Protein AF-A0A1K1R5U7-F1 (afdb_monomer_lite)

Structure (mmCIF, N/CA/C/O backbone):
data_AF-A0A1K1R5U7-F1
#
_entry.id   AF-A0A1K1R5U7-F1
#
loop_
_atom_site.group_PDB
_atom_site.id
_atom_site.type_symbol
_atom_site.label_atom_id
_atom_site.label_alt_id
_atom_site.label_comp_id
_atom_site.label_asym_id
_atom_site.label_entity_id
_atom_site.label_seq_id
_atom_site.pdbx_PDB_ins_code
_atom_site.Cartn_x
_atom_site.Cartn_y
_atom_site.Cartn_z
_atom_site.occupancy
_atom_site.B_iso_or_equiv
_atom_site.auth_seq_id
_atom_site.auth_comp_id
_atom_site.auth_asym_id
_atom_site.auth_atom_id
_atom_site.pdbx_PDB_model_num
ATOM 1 N N . ARG A 1 1 ? -104.901 85.227 104.326 1.00 60.44 1 ARG A N 1
ATOM 2 C CA . ARG A 1 1 ? -103.883 84.326 104.912 1.00 60.44 1 ARG A CA 1
ATOM 3 C C . ARG A 1 1 ? -104.300 82.917 104.546 1.00 60.44 1 ARG A C 1
ATOM 5 O O . ARG A 1 1 ? -105.363 82.516 105.002 1.00 60.44 1 ARG A O 1
ATOM 12 N N . SER A 1 2 ? -103.525 82.220 103.729 1.00 73.19 2 SER A N 1
ATOM 13 C CA . SER A 1 2 ? -103.784 80.838 103.314 1.00 73.19 2 SER A CA 1
ATOM 14 C C . SER A 1 2 ? -103.794 79.878 104.507 1.00 73.19 2 SER A C 1
ATOM 16 O O . SER A 1 2 ? -103.152 80.125 105.537 1.00 73.19 2 SER A O 1
ATOM 18 N N . THR A 1 3 ? -104.541 78.786 104.370 1.00 80.31 3 THR A N 1
ATOM 19 C CA . THR A 1 3 ? -104.657 77.721 105.369 1.00 80.31 3 THR A CA 1
ATOM 20 C C . THR A 1 3 ? -104.507 76.356 104.713 1.00 80.31 3 THR A C 1
ATOM 22 O O . THR A 1 3 ? -104.931 76.136 103.581 1.00 80.31 3 THR A O 1
ATOM 25 N N . VAL A 1 4 ? -103.912 75.419 105.446 1.00 81.88 4 VAL A N 1
ATOM 26 C CA . VAL A 1 4 ? -103.924 73.996 105.103 1.00 81.88 4 VAL A CA 1
ATOM 27 C C . VAL A 1 4 ? -104.766 73.303 106.161 1.00 81.88 4 VAL A C 1
ATOM 29 O O . VAL A 1 4 ? -104.523 73.492 107.355 1.00 81.88 4 VAL A O 1
ATOM 32 N N . LEU A 1 5 ? -105.764 72.547 105.720 1.00 84.88 5 LEU A N 1
ATOM 33 C CA . LEU A 1 5 ? -106.558 71.665 106.560 1.00 84.88 5 LEU A CA 1
ATOM 34 C C . LEU A 1 5 ? -106.157 70.222 106.254 1.00 84.88 5 LEU A C 1
ATOM 36 O O . LEU A 1 5 ? -106.208 69.790 105.103 1.00 84.88 5 LEU A O 1
ATOM 40 N N . ASP A 1 6 ? -105.756 69.497 107.291 1.00 82.62 6 ASP A N 1
ATOM 41 C CA . ASP A 1 6 ? -105.717 68.038 107.269 1.00 82.62 6 ASP A CA 1
ATOM 42 C C . ASP A 1 6 ? -107.161 67.531 107.377 1.00 82.62 6 ASP A C 1
ATOM 44 O O . ASP A 1 6 ? -107.875 67.910 108.312 1.00 82.62 6 ASP A O 1
ATOM 48 N N . ASN A 1 7 ? -107.609 66.731 106.408 1.00 81.75 7 ASN A N 1
ATOM 49 C CA . ASN A 1 7 ? -108.966 66.186 106.404 1.00 81.75 7 ASN A CA 1
ATOM 50 C C . ASN A 1 7 ? -109.095 64.944 107.316 1.00 81.75 7 ASN A C 1
ATOM 52 O O . ASN A 1 7 ? -110.211 64.523 107.617 1.00 81.75 7 ASN A O 1
ATOM 56 N N . GLY A 1 8 ? -107.977 64.369 107.779 1.00 67.88 8 GLY A N 1
ATOM 57 C CA . GLY A 1 8 ? -107.937 63.190 108.650 1.00 67.88 8 GLY A CA 1
ATOM 58 C C . GLY A 1 8 ? -108.050 61.838 107.931 1.00 67.88 8 GLY A C 1
ATOM 59 O O . GLY A 1 8 ? -108.123 60.810 108.601 1.00 67.88 8 GLY A O 1
ATOM 60 N N . ASP A 1 9 ? -108.050 61.822 106.595 1.00 74.62 9 ASP A N 1
ATOM 61 C CA . ASP A 1 9 ? -108.154 60.625 105.742 1.00 74.62 9 ASP A CA 1
ATOM 62 C C . ASP A 1 9 ? -106.905 60.374 104.864 1.00 74.62 9 ASP A C 1
ATOM 64 O O . ASP A 1 9 ? -106.901 59.495 104.003 1.00 74.62 9 ASP A O 1
ATOM 68 N N . GLY A 1 10 ? -105.821 61.123 105.093 1.00 72.06 10 GLY A N 1
ATOM 69 C CA . GLY A 1 10 ? -104.607 61.107 104.263 1.00 72.06 10 GLY A CA 1
ATOM 70 C C . GLY A 1 10 ? -104.668 62.045 103.051 1.00 72.06 10 GLY A C 1
ATOM 71 O O . GLY A 1 10 ? -103.714 62.104 102.267 1.00 72.06 10 GLY A O 1
ATOM 72 N N . THR A 1 11 ? -105.747 62.827 102.929 1.00 80.12 11 THR A N 1
ATOM 73 C CA . THR A 1 11 ? -105.839 63.960 102.009 1.00 80.12 11 THR A CA 1
ATOM 74 C C . THR A 1 11 ? -105.721 65.303 102.741 1.00 80.12 11 THR A C 1
ATOM 76 O O . THR A 1 11 ? -106.178 65.474 103.874 1.00 80.12 11 THR A O 1
ATOM 79 N N . PHE A 1 12 ? -105.114 66.291 102.080 1.00 83.19 12 PHE A N 1
ATOM 80 C CA . PHE A 1 12 ? -104.965 67.655 102.596 1.00 83.19 12 PHE A CA 1
ATOM 81 C C . PHE A 1 12 ? -105.675 68.651 101.686 1.00 83.19 12 PHE A C 1
ATOM 83 O O . PHE A 1 12 ? -105.449 68.658 100.476 1.00 83.19 12 PHE A O 1
ATOM 90 N N . THR A 1 13 ? -106.483 69.537 102.268 1.00 84.94 13 THR A N 1
ATOM 91 C CA . THR A 1 13 ? -107.130 70.638 101.546 1.00 84.94 13 THR A CA 1
ATOM 92 C C . THR A 1 13 ? -106.371 71.940 101.790 1.00 84.94 13 THR A C 1
ATOM 94 O O . THR A 1 13 ? -106.380 72.488 102.895 1.00 84.94 13 THR A O 1
ATOM 97 N N . LEU A 1 14 ? -105.725 72.467 100.751 1.00 85.69 14 LEU A N 1
ATOM 98 C CA . LEU A 1 14 ? -105.075 73.775 100.775 1.00 85.69 14 LEU A CA 1
ATOM 99 C C . LEU A 1 14 ? -106.072 74.833 100.304 1.00 85.69 14 LEU A C 1
ATOM 101 O O . LEU A 1 14 ? -106.666 74.678 99.242 1.00 85.69 14 LEU A O 1
ATOM 105 N N . THR A 1 15 ? -106.251 75.902 101.079 1.00 87.00 15 THR A N 1
ATOM 106 C CA . THR A 1 15 ? -107.089 77.056 100.718 1.00 87.00 15 THR A CA 1
ATOM 107 C C . THR A 1 15 ? -106.240 78.317 100.659 1.00 87.00 15 THR A C 1
ATOM 109 O O . THR A 1 15 ? -105.533 78.647 101.616 1.00 87.00 15 THR A O 1
ATOM 112 N N . ASP A 1 16 ? -106.283 79.009 99.524 1.00 83.44 16 ASP A N 1
ATOM 113 C CA . ASP A 1 16 ? -105.460 80.187 99.273 1.00 83.44 16 ASP A CA 1
ATOM 114 C C . ASP A 1 16 ? -105.974 81.456 99.985 1.00 83.44 16 ASP A C 1
ATOM 116 O O . ASP A 1 16 ? -107.018 81.478 100.641 1.00 83.44 16 ASP A O 1
ATOM 120 N N . ASP A 1 17 ? -105.212 82.545 99.872 1.00 84.06 17 ASP A N 1
ATOM 121 C CA . ASP A 1 17 ? -105.558 83.847 100.449 1.00 84.06 17 ASP A CA 1
ATOM 122 C C . ASP A 1 17 ? -106.835 84.482 99.858 1.00 84.06 17 ASP A C 1
ATOM 124 O O . ASP A 1 17 ? -107.375 85.404 100.475 1.00 84.06 17 ASP A O 1
ATOM 128 N N . SER A 1 18 ? -107.321 83.988 98.714 1.00 86.44 18 SER A N 1
ATOM 129 C CA . SER A 1 18 ? -108.550 84.427 98.036 1.00 86.44 18 SER A CA 1
ATOM 130 C C . SER A 1 18 ? -109.770 83.564 98.394 1.00 86.44 18 SER A C 1
ATOM 132 O O . SER A 1 18 ? -110.897 83.927 98.056 1.00 86.44 18 SER A O 1
ATOM 134 N N . GLY A 1 19 ? -109.562 82.446 99.099 1.00 75.12 19 GLY A N 1
ATOM 135 C CA . GLY A 1 19 ? -110.600 81.485 99.471 1.00 75.12 19 GLY A CA 1
ATOM 136 C C . GLY A 1 19 ? -110.803 80.337 98.475 1.00 75.12 19 GLY A C 1
ATOM 137 O O . GLY A 1 19 ? -111.782 79.605 98.606 1.00 75.12 19 GLY A O 1
ATOM 138 N N . ASN A 1 20 ? -109.916 80.153 97.493 1.00 83.44 20 ASN A N 1
ATOM 139 C CA . ASN A 1 20 ? -109.958 79.011 96.581 1.00 83.44 20 ASN A CA 1
ATOM 140 C C . ASN A 1 20 ? -109.284 77.782 97.211 1.00 83.44 20 ASN A C 1
ATOM 142 O O . ASN A 1 20 ? -108.131 77.852 97.632 1.00 83.44 20 ASN A O 1
ATOM 146 N N . SER A 1 21 ? -109.994 76.649 97.242 1.00 82.12 21 SER A N 1
ATOM 147 C CA . SER A 1 21 ? -109.528 75.392 97.845 1.00 82.12 21 SER A CA 1
ATOM 148 C C . SER A 1 21 ? -109.198 74.315 96.805 1.00 82.12 21 SER A C 1
ATOM 150 O O . SER A 1 21 ? -109.914 74.174 95.813 1.00 82.12 21 SER A O 1
ATOM 152 N N . ALA A 1 22 ? -108.166 73.511 97.067 1.00 81.88 22 ALA A N 1
ATOM 153 C CA . ALA A 1 22 ? -107.828 72.298 96.320 1.00 81.88 22 ALA A CA 1
ATOM 154 C C . ALA A 1 22 ? -107.375 71.178 97.274 1.00 81.88 22 ALA A C 1
ATOM 156 O O . ALA A 1 22 ? -106.693 71.447 98.264 1.00 81.88 22 ALA A O 1
ATOM 157 N N . THR A 1 23 ? -107.737 69.930 96.969 1.00 80.31 23 THR A N 1
ATOM 158 C CA . THR A 1 23 ? -107.433 68.751 97.799 1.00 80.31 23 THR A CA 1
ATOM 159 C C . THR A 1 23 ? -106.390 67.862 97.121 1.00 80.31 23 THR A C 1
ATOM 161 O O . THR A 1 23 ? -106.459 67.638 95.914 1.00 80.31 23 THR A O 1
ATOM 164 N N . VAL A 1 24 ? -105.426 67.361 97.897 1.00 78.06 24 VAL A N 1
ATOM 165 C CA . VAL A 1 24 ? -104.331 66.483 97.453 1.00 78.06 24 VAL A CA 1
ATOM 166 C C . VAL A 1 24 ? -104.375 65.181 98.253 1.00 78.06 24 VAL A C 1
ATOM 168 O O . VAL A 1 24 ? -104.381 65.234 99.480 1.00 78.06 24 VAL A O 1
ATOM 171 N N . ASP A 1 25 ? -104.384 64.037 97.568 1.00 78.56 25 ASP A N 1
ATOM 172 C CA . ASP A 1 25 ? -104.283 62.690 98.156 1.00 78.56 25 ASP A CA 1
ATOM 173 C C . ASP A 1 25 ? -102.832 62.184 98.092 1.00 78.56 25 ASP A C 1
ATOM 175 O O . ASP A 1 25 ? -102.107 62.469 97.135 1.00 78.56 25 ASP A O 1
ATOM 179 N N . THR A 1 26 ? -102.400 61.460 99.125 1.00 70.81 26 THR A N 1
ATOM 180 C CA . THR A 1 26 ? -101.025 60.965 99.295 1.00 70.81 26 THR A CA 1
ATOM 181 C C . THR A 1 26 ? -100.918 59.442 99.496 1.00 70.81 26 THR A C 1
ATOM 183 O O . THR A 1 26 ? -99.813 58.927 99.661 1.00 70.81 26 THR A O 1
ATOM 186 N N . ASN A 1 27 ? -102.026 58.694 99.422 1.00 65.62 27 ASN A N 1
ATOM 187 C CA . ASN A 1 27 ? -102.121 57.294 99.873 1.00 65.62 27 ASN A CA 1
ATOM 188 C C . ASN A 1 27 ? -101.797 56.188 98.824 1.00 65.62 27 ASN A C 1
ATOM 190 O O . ASN A 1 27 ? -102.324 55.082 98.937 1.00 65.62 27 ASN A O 1
ATOM 194 N N . ASN A 1 28 ? -100.958 56.420 97.803 1.00 60.53 28 ASN A N 1
ATOM 195 C CA . ASN A 1 28 ? -100.767 55.452 96.696 1.00 60.53 28 ASN A CA 1
ATOM 196 C C . ASN A 1 28 ? -99.317 54.927 96.535 1.00 60.53 28 ASN A C 1
ATOM 198 O O . ASN A 1 28 ? -98.509 55.584 95.878 1.00 60.53 28 ASN A O 1
ATOM 202 N N . THR A 1 29 ? -98.972 53.764 97.122 1.00 62.25 29 THR A N 1
ATOM 203 C CA . THR A 1 29 ? -97.568 53.265 97.188 1.00 62.25 29 THR A CA 1
ATOM 204 C C . THR A 1 29 ? -97.335 51.729 97.258 1.00 62.25 29 THR A C 1
ATOM 206 O O . THR A 1 29 ? -96.299 51.317 97.782 1.00 62.25 29 THR A O 1
ATOM 209 N N . VAL A 1 30 ? -98.202 50.840 96.737 1.00 70.69 30 VAL A N 1
ATOM 210 C CA . VAL A 1 30 ? -97.933 49.371 96.776 1.00 70.69 30 VAL A CA 1
ATOM 211 C C . VAL A 1 30 ? -98.090 48.664 95.421 1.00 70.69 30 VAL A C 1
ATOM 213 O O . VAL A 1 30 ? -99.170 48.647 94.840 1.00 70.69 30 VAL A O 1
ATOM 216 N N . THR A 1 31 ? -97.016 47.999 94.982 1.00 79.19 31 THR A N 1
ATOM 217 C CA . THR A 1 31 ? -96.995 46.937 93.956 1.00 79.19 31 THR A CA 1
ATOM 218 C C . THR A 1 31 ? -96.561 45.615 94.602 1.00 79.19 31 THR A C 1
ATOM 220 O O . THR A 1 31 ? -95.991 45.620 95.697 1.00 79.19 31 THR A O 1
ATOM 223 N N . THR A 1 32 ? -96.816 44.470 93.962 1.00 82.56 32 THR A N 1
ATOM 224 C CA . THR A 1 32 ? -96.370 43.155 94.465 1.00 82.56 32 THR A CA 1
ATOM 225 C C . THR A 1 32 ? -95.811 42.263 93.358 1.00 82.56 32 THR A C 1
ATOM 227 O O . THR A 1 32 ? -96.175 42.378 92.191 1.00 82.56 32 THR A O 1
ATOM 230 N N . LEU A 1 33 ? -94.923 41.344 93.736 1.00 84.69 33 LEU A N 1
ATOM 231 C CA . LEU A 1 33 ? -94.468 40.231 92.906 1.00 84.69 33 LEU A CA 1
ATOM 232 C C . LEU A 1 33 ? -94.573 38.960 93.753 1.00 84.69 33 LEU A C 1
ATOM 234 O O . LEU A 1 33 ? -94.084 38.933 94.882 1.00 84.69 33 LEU A O 1
ATOM 238 N N . VAL A 1 34 ? -95.247 37.943 93.226 1.00 87.88 34 VAL A N 1
ATOM 239 C CA . VAL A 1 34 ? -95.527 36.674 93.904 1.00 87.88 34 VAL A CA 1
ATOM 240 C C . VAL A 1 34 ? -94.916 35.540 93.091 1.00 87.88 34 VAL A C 1
ATOM 242 O O . VAL A 1 34 ? -95.156 35.444 91.893 1.00 87.88 34 VAL A O 1
ATOM 245 N N . ASP A 1 35 ? -94.137 34.686 93.744 1.00 84.62 35 ASP A N 1
ATOM 246 C CA . ASP A 1 35 ? -93.761 33.371 93.220 1.00 84.62 35 ASP A CA 1
ATOM 247 C C . ASP A 1 35 ? -94.958 32.423 93.397 1.00 84.62 35 ASP A C 1
ATOM 249 O O . ASP A 1 35 ? -95.473 32.279 94.510 1.00 84.62 35 ASP A O 1
ATOM 253 N N . ASN A 1 36 ? -95.434 31.817 92.308 1.00 83.62 36 ASN A N 1
ATOM 254 C CA . ASN A 1 36 ? -96.573 3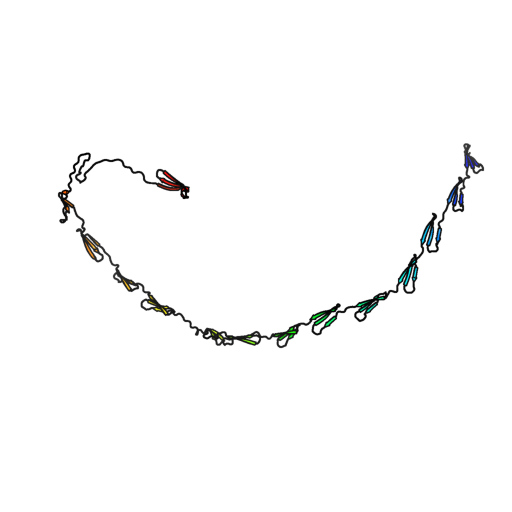0.898 92.334 1.00 83.62 36 ASN A CA 1
ATOM 255 C C . ASN A 1 36 ? -96.164 29.471 92.770 1.00 83.62 36 ASN A C 1
ATOM 257 O O . ASN A 1 36 ? -97.034 28.617 92.942 1.00 83.62 36 ASN A O 1
ATOM 261 N N . ALA A 1 37 ? -94.863 29.208 92.957 1.00 81.69 37 ALA A N 1
ATOM 262 C CA . ALA A 1 37 ? -94.259 27.918 93.305 1.00 81.69 37 ALA A CA 1
ATOM 263 C C . ALA A 1 37 ? -94.505 26.774 92.293 1.00 81.69 37 ALA A C 1
ATOM 265 O O . ALA A 1 37 ? -94.271 25.604 92.604 1.00 81.69 37 ALA A O 1
ATOM 266 N N . ASP A 1 38 ? -94.932 27.107 91.072 1.00 79.62 38 ASP A N 1
ATOM 267 C CA . ASP A 1 38 ? -95.129 26.193 89.935 1.00 79.62 38 ASP A CA 1
ATOM 268 C C . ASP A 1 38 ? -94.143 26.446 88.774 1.00 79.62 38 ASP A C 1
ATOM 270 O O . ASP A 1 38 ? -94.307 25.903 87.681 1.00 79.62 38 ASP A O 1
ATOM 274 N N . GLY A 1 39 ? -93.114 27.268 89.011 1.00 75.56 39 GLY A N 1
ATOM 275 C CA . GLY A 1 39 ? -92.180 27.756 87.991 1.00 75.56 39 GLY A CA 1
ATOM 276 C C . GLY A 1 39 ? -92.608 29.073 87.334 1.00 75.56 39 GLY A C 1
ATOM 277 O O . GLY A 1 39 ? -91.933 29.53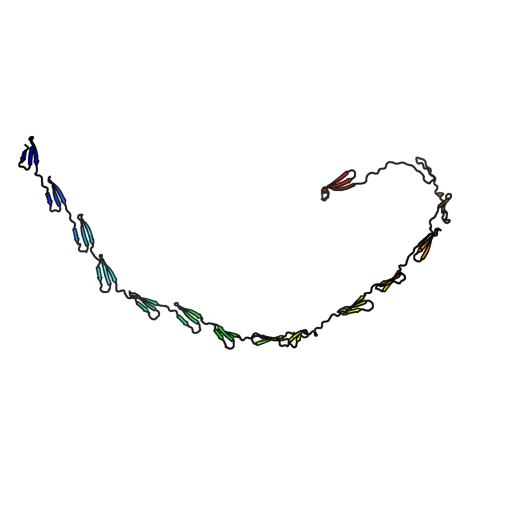8 86.417 1.00 75.56 39 GLY A O 1
ATOM 278 N N . SER A 1 40 ? -93.708 29.693 87.776 1.00 85.19 40 SER A N 1
ATOM 279 C CA . SER A 1 40 ? -94.146 31.008 87.302 1.00 85.19 40 SER A CA 1
ATOM 280 C C . SER A 1 40 ? -94.231 32.074 88.399 1.00 85.19 40 SER A C 1
ATOM 282 O O . SER A 1 40 ? -94.456 31.786 89.573 1.00 85.19 40 SER A O 1
ATOM 284 N N . PHE A 1 41 ? -94.075 33.334 87.996 1.00 87.88 41 PHE A N 1
ATOM 285 C CA . PHE A 1 41 ? -94.161 34.513 88.855 1.00 87.88 41 PHE A CA 1
ATOM 286 C C . PHE A 1 41 ? -95.285 35.434 88.379 1.00 87.88 41 PHE A C 1
ATOM 288 O O . PHE A 1 41 ? -95.427 35.677 87.180 1.00 87.88 41 PHE A O 1
ATOM 295 N N . THR A 1 42 ? -96.057 35.987 89.315 1.00 88.94 42 THR A N 1
ATOM 296 C CA . THR A 1 42 ? -97.152 36.934 89.062 1.00 88.94 42 THR A CA 1
ATOM 297 C C . THR A 1 42 ? -96.817 38.314 89.624 1.00 88.94 42 THR A C 1
ATOM 299 O O . THR A 1 42 ? -96.716 38.501 90.836 1.00 88.94 42 THR A O 1
ATOM 302 N N . TYR A 1 43 ? -96.680 39.306 88.747 1.00 87.44 43 TYR A N 1
ATOM 303 C CA . TYR A 1 43 ? -96.544 40.721 89.096 1.00 87.44 43 TYR A CA 1
ATOM 304 C C . TYR A 1 43 ? -97.920 41.396 89.191 1.00 87.44 43 TYR A C 1
ATOM 306 O O . TYR A 1 43 ? -98.771 41.139 88.343 1.00 87.44 43 TYR A O 1
ATOM 314 N N . THR A 1 44 ? -98.121 42.285 90.170 1.00 87.62 44 THR A N 1
ATOM 315 C CA . THR A 1 44 ? -99.305 43.156 90.302 1.00 87.62 44 THR A CA 1
ATOM 316 C C . THR A 1 44 ? -98.872 44.619 90.433 1.00 87.62 44 THR A C 1
ATOM 318 O O . THR A 1 44 ? -98.161 44.974 91.377 1.00 87.62 44 THR A O 1
ATOM 321 N N . SER A 1 45 ? -99.314 45.478 89.513 1.00 83.44 45 SER A N 1
ATOM 322 C CA . SER A 1 45 ? -99.055 46.927 89.549 1.00 83.44 45 SER A CA 1
ATOM 323 C C . SER A 1 45 ? -99.985 47.685 90.504 1.00 83.44 45 SER A C 1
ATOM 325 O O . SER A 1 45 ? -100.994 47.167 90.976 1.00 83.44 45 SER A O 1
ATOM 327 N N . GLU A 1 46 ? -99.674 48.958 90.746 1.00 77.88 46 GLU A N 1
ATOM 328 C CA . GLU A 1 46 ? -100.338 49.855 91.700 1.00 77.88 46 GLU A CA 1
ATOM 329 C C . GLU A 1 46 ? -101.799 50.177 91.343 1.00 77.88 46 GLU A C 1
ATOM 331 O O . GLU A 1 46 ? -102.588 50.570 92.196 1.00 77.88 46 GLU A O 1
ATOM 336 N N . ASN A 1 47 ? -102.185 49.961 90.083 1.00 76.94 47 ASN A N 1
ATOM 337 C CA . ASN A 1 47 ? -103.569 50.039 89.609 1.00 76.94 47 ASN A CA 1
ATOM 338 C C . ASN A 1 47 ? -104.311 48.681 89.628 1.00 76.94 47 ASN A C 1
ATOM 340 O O . ASN A 1 47 ? -105.436 48.599 89.137 1.00 76.94 47 ASN A O 1
ATOM 344 N N . GLY A 1 48 ? -103.686 47.622 90.154 1.00 78.94 48 GLY A N 1
ATOM 345 C CA . GLY A 1 48 ? -104.253 46.276 90.272 1.00 78.94 48 GLY A CA 1
ATOM 346 C C . GLY A 1 48 ? -104.112 45.374 89.038 1.00 78.94 48 GLY A C 1
ATOM 347 O O . GLY A 1 48 ? -104.713 44.302 89.015 1.00 78.94 48 GLY A O 1
ATOM 348 N N . THR A 1 49 ? -103.349 45.765 88.010 1.00 84.44 49 THR A N 1
ATOM 349 C CA . THR A 1 49 ? -103.143 44.916 86.818 1.00 84.44 49 THR A CA 1
ATOM 350 C C . THR A 1 49 ? -102.168 43.780 87.126 1.00 84.44 49 THR A C 1
ATOM 352 O O . THR A 1 49 ? -101.055 44.034 87.582 1.00 84.44 49 THR A O 1
ATOM 355 N N . THR A 1 50 ? -102.559 42.535 86.842 1.00 88.69 50 THR A N 1
ATOM 356 C CA . THR A 1 50 ? -101.727 41.337 87.049 1.00 88.69 50 THR A CA 1
ATOM 357 C C . THR A 1 50 ? -101.111 40.813 85.749 1.00 88.69 50 THR A C 1
ATOM 359 O O . THR A 1 50 ? -101.812 40.729 84.740 1.00 88.69 50 THR A O 1
ATOM 362 N N . THR A 1 51 ? -99.857 40.357 85.797 1.00 87.25 51 THR A N 1
ATOM 363 C CA . THR A 1 51 ? -99.148 39.709 84.677 1.00 87.25 51 THR A CA 1
ATOM 364 C C . THR A 1 51 ? -98.331 38.520 85.184 1.00 87.25 51 THR A C 1
ATOM 366 O O . THR A 1 51 ? -97.565 38.680 86.132 1.00 87.25 51 THR A O 1
ATOM 369 N N . THR A 1 52 ? -98.441 37.357 84.536 1.00 87.12 52 THR A N 1
ATOM 370 C CA . THR A 1 52 ? -97.722 36.123 84.915 1.00 87.12 52 THR A CA 1
ATOM 371 C C . THR A 1 52 ? -96.735 35.691 83.825 1.00 87.12 52 THR A C 1
ATOM 373 O O . THR A 1 52 ? -97.049 35.794 82.639 1.00 87.12 52 THR A O 1
ATOM 376 N N . PHE A 1 53 ? -95.555 35.204 84.217 1.00 84.88 53 PHE A N 1
ATOM 377 C CA . PHE A 1 53 ? -94.513 34.673 83.326 1.00 84.88 53 PHE A CA 1
ATOM 378 C C . PHE A 1 53 ? -93.814 33.453 83.950 1.00 84.88 53 PHE A C 1
ATOM 380 O O . PHE A 1 53 ? -93.794 33.324 85.171 1.00 84.88 53 PHE A O 1
ATOM 387 N N . THR A 1 54 ? -93.248 32.566 83.127 1.00 81.38 54 THR A N 1
ATOM 388 C CA . THR A 1 54 ? -92.720 31.247 83.540 1.00 81.38 54 THR A CA 1
ATOM 389 C C . THR A 1 54 ? -91.223 31.123 83.245 1.00 81.38 54 THR A C 1
ATOM 391 O O . THR A 1 54 ? -90.764 31.585 82.201 1.00 81.38 54 THR A O 1
ATOM 394 N N . GLU A 1 55 ? -90.475 30.482 84.142 1.00 73.94 55 GLU A N 1
ATOM 395 C CA . GLU A 1 55 ? -89.062 30.117 83.984 1.00 73.94 55 GLU A CA 1
ATOM 396 C C . GLU A 1 55 ? -88.930 28.644 83.541 1.00 73.94 55 GLU A C 1
ATOM 398 O O . GLU A 1 55 ? -89.752 27.800 83.896 1.00 73.94 55 GLU A O 1
ATOM 403 N N . THR A 1 56 ? -87.912 28.320 82.737 1.00 72.50 56 THR A N 1
ATOM 404 C CA . THR A 1 56 ? -87.657 26.959 82.219 1.00 72.50 56 THR A CA 1
ATOM 405 C C . THR A 1 56 ? -86.202 26.559 82.458 1.00 72.50 56 THR A C 1
ATOM 407 O O . THR A 1 56 ? -85.326 27.418 82.509 1.00 72.50 56 THR A O 1
ATOM 410 N N . LEU A 1 57 ? -85.949 25.260 82.651 1.00 78.12 57 LEU A N 1
ATOM 411 C CA . LEU A 1 57 ? -84.659 24.724 83.099 1.00 78.12 57 LEU A CA 1
ATOM 412 C C . LEU A 1 57 ? -84.125 23.674 82.112 1.00 78.12 57 LEU A C 1
ATOM 414 O O . LEU A 1 57 ? -84.872 22.781 81.710 1.00 78.12 57 LEU A O 1
ATOM 418 N N . SER A 1 58 ? -82.835 23.731 81.772 1.00 85.38 58 SER A N 1
ATOM 419 C CA . SER A 1 58 ? -82.145 22.679 81.011 1.00 85.38 58 SER A CA 1
ATOM 420 C C . SER A 1 58 ? -81.641 21.524 81.892 1.00 85.38 58 SER A C 1
ATOM 422 O O . SER A 1 58 ? -81.578 21.618 83.120 1.00 85.38 58 SER A O 1
ATOM 424 N N . THR A 1 59 ? -81.283 20.398 81.262 1.00 89.19 59 THR A N 1
ATOM 425 C CA . THR A 1 59 ? -80.788 19.188 81.945 1.00 89.19 59 THR A CA 1
ATOM 426 C C . THR A 1 59 ? -79.549 18.602 81.269 1.00 89.19 59 THR A C 1
ATOM 428 O O . THR A 1 59 ? -79.380 18.709 80.055 1.00 89.19 59 THR A O 1
ATOM 431 N N . LEU A 1 60 ? -78.691 17.944 82.053 1.00 91.50 60 LEU A N 1
ATOM 432 C CA . LEU A 1 60 ? -77.557 17.153 81.572 1.00 91.50 60 LEU A CA 1
ATOM 433 C C . LEU A 1 60 ? -77.583 15.777 82.248 1.00 91.50 60 LEU A C 1
ATOM 435 O O . LEU A 1 60 ? -77.669 15.692 83.473 1.00 91.50 60 LEU A O 1
ATOM 439 N N . VAL A 1 61 ? -77.509 14.714 81.449 1.00 92.94 61 VAL A N 1
ATOM 440 C CA . VAL A 1 61 ? -77.592 13.314 81.884 1.00 92.94 61 VAL A CA 1
ATOM 441 C C . VAL A 1 61 ? -76.345 12.558 81.423 1.00 92.94 61 VAL A C 1
ATOM 443 O O . VAL A 1 61 ? -75.933 12.684 80.273 1.00 92.94 61 VAL A O 1
ATOM 446 N N . ASP A 1 62 ? -75.752 11.771 82.319 1.00 90.81 62 ASP A N 1
ATOM 447 C CA . ASP A 1 62 ? -74.749 10.752 81.989 1.00 90.81 62 ASP A CA 1
ATOM 448 C C . ASP A 1 62 ? -75.481 9.467 81.572 1.00 90.81 62 ASP A C 1
ATOM 450 O O . ASP A 1 62 ? -76.323 8.966 82.323 1.00 90.81 62 ASP A O 1
ATOM 454 N N . ASN A 1 63 ? -75.195 8.950 80.375 1.00 88.75 63 ASN A N 1
ATOM 455 C CA . ASN A 1 63 ? -75.851 7.751 79.847 1.00 88.75 63 ASN A CA 1
ATOM 456 C C . ASN A 1 63 ? -75.202 6.443 80.356 1.00 88.75 63 ASN A C 1
ATOM 458 O O . ASN A 1 63 ? -75.687 5.357 80.041 1.00 88.75 63 ASN A O 1
ATOM 462 N N . ALA A 1 64 ? -74.113 6.530 81.134 1.00 87.19 64 ALA A N 1
ATOM 463 C CA . ALA A 1 64 ? -73.312 5.421 81.662 1.00 87.19 64 ALA A CA 1
ATOM 464 C C . ALA A 1 64 ? -72.672 4.491 80.603 1.00 87.19 64 ALA A C 1
ATOM 466 O O . ALA A 1 64 ? -72.142 3.432 80.944 1.00 87.19 64 ALA A O 1
ATOM 467 N N . ASP A 1 65 ? -72.664 4.900 79.331 1.00 83.06 65 ASP A N 1
ATOM 468 C CA . ASP A 1 65 ? -72.043 4.202 78.194 1.00 83.06 65 ASP A CA 1
ATOM 469 C C . ASP A 1 65 ? -70.821 4.947 77.610 1.00 83.06 65 ASP A C 1
ATOM 471 O O . ASP A 1 65 ? -70.281 4.565 76.569 1.00 83.06 65 ASP A O 1
ATOM 475 N N . GLY A 1 66 ? -70.378 6.015 78.284 1.00 82.56 66 GLY A N 1
ATOM 476 C CA . GLY A 1 66 ? -69.327 6.928 77.826 1.00 82.56 66 GLY A CA 1
ATOM 477 C C . GLY A 1 66 ? -69.840 8.162 77.075 1.00 82.56 66 GLY A C 1
ATOM 478 O O . GLY A 1 66 ? -69.029 8.999 76.684 1.00 82.56 66 GLY A O 1
ATOM 479 N N . THR A 1 67 ? -71.157 8.302 76.895 1.00 89.94 67 THR A N 1
ATOM 480 C CA . THR A 1 67 ? -71.791 9.480 76.289 1.00 89.94 67 THR A CA 1
ATOM 481 C C . THR A 1 67 ? -72.633 10.271 77.298 1.00 89.94 67 THR A C 1
ATOM 483 O O . THR A 1 67 ? -73.111 9.740 78.302 1.00 89.94 67 THR A O 1
ATOM 486 N N . PHE A 1 68 ? -72.839 11.558 77.017 1.00 92.62 68 PHE A N 1
ATOM 487 C CA . PHE A 1 68 ? -73.688 12.456 77.804 1.00 92.62 68 PHE A CA 1
ATOM 488 C C . PHE A 1 68 ? -74.784 13.064 76.932 1.00 92.62 68 PHE A C 1
ATOM 490 O O . PHE A 1 68 ? -74.558 13.357 75.759 1.00 92.62 68 PHE A O 1
ATOM 497 N N . THR A 1 69 ? -75.950 13.315 77.523 1.00 93.50 69 THR A N 1
ATOM 498 C CA . THR A 1 69 ? -77.120 13.904 76.862 1.00 93.50 69 THR A CA 1
ATOM 499 C C . THR A 1 69 ? -77.488 15.232 77.521 1.00 93.50 69 THR A C 1
ATOM 501 O O . THR A 1 69 ? -77.909 15.259 78.676 1.00 93.50 69 THR A O 1
ATOM 504 N N . TYR A 1 70 ? -77.357 16.336 76.787 1.00 93.44 70 TYR A N 1
ATOM 505 C CA . TYR A 1 70 ? -77.845 17.661 77.180 1.00 93.44 70 TYR A CA 1
ATOM 506 C C . TYR A 1 70 ? -79.211 17.932 76.541 1.00 93.44 70 TYR A C 1
ATOM 508 O O . TYR A 1 70 ? -79.395 17.661 75.356 1.00 93.44 70 TYR A O 1
ATOM 516 N N . THR A 1 71 ? -80.151 18.493 77.301 1.00 92.38 71 THR A N 1
ATOM 517 C CA . THR A 1 71 ? -81.443 18.982 76.792 1.00 92.38 71 THR A CA 1
ATOM 518 C C . THR A 1 71 ? -81.597 20.448 77.171 1.00 92.38 71 THR A C 1
ATOM 520 O O . THR A 1 71 ? -81.568 20.762 78.363 1.00 92.38 71 THR A O 1
ATOM 523 N N . ASN A 1 72 ? -81.749 21.333 76.182 1.00 88.19 72 ASN A N 1
ATOM 524 C CA . ASN A 1 72 ? -81.930 22.767 76.425 1.00 88.19 72 ASN A CA 1
ATOM 525 C C . ASN A 1 72 ? -83.367 23.112 76.874 1.00 88.19 72 ASN A C 1
ATOM 527 O O . ASN A 1 72 ? -84.250 22.254 76.920 1.00 88.19 72 ASN A O 1
ATOM 531 N N . GLU A 1 73 ? -83.601 24.385 77.177 1.00 84.19 73 GLU A N 1
ATOM 532 C CA . GLU A 1 73 ? -84.881 24.936 77.634 1.00 84.19 73 GLU A CA 1
ATOM 533 C C . GLU A 1 73 ? -86.017 24.792 76.594 1.00 84.19 73 GLU A C 1
ATOM 535 O O . GLU A 1 73 ? -87.181 24.669 76.972 1.00 84.19 73 GLU A O 1
ATOM 540 N N . ASP A 1 74 ? -85.688 24.718 75.296 1.00 83.56 74 ASP A N 1
ATOM 541 C CA . ASP A 1 74 ? -86.637 24.439 74.202 1.00 83.56 74 ASP A CA 1
ATOM 542 C C . ASP A 1 74 ? -86.926 22.931 74.010 1.00 83.56 74 ASP A C 1
ATOM 544 O O . ASP A 1 74 ? -87.691 22.546 73.122 1.00 83.56 74 ASP A O 1
ATOM 548 N N . GLY A 1 75 ? -86.294 22.052 74.797 1.00 86.00 75 GLY A N 1
ATOM 549 C CA . GLY A 1 75 ? -86.402 20.595 74.668 1.00 86.00 75 GLY A CA 1
ATOM 550 C C . GLY A 1 75 ? -85.522 19.973 73.573 1.00 86.00 75 GLY A C 1
ATOM 551 O O . GLY A 1 75 ? -85.691 18.796 73.249 1.00 86.00 75 GLY A O 1
ATOM 552 N N . VAL A 1 76 ? -84.582 20.724 72.990 1.00 91.19 76 VAL A N 1
ATOM 553 C CA . VAL A 1 76 ? -83.631 20.219 71.989 1.00 91.19 76 VAL A CA 1
ATOM 554 C C . VAL A 1 76 ? -82.565 19.368 72.671 1.00 91.19 76 VAL A C 1
ATOM 556 O O . VAL A 1 76 ? -81.812 19.845 73.522 1.00 91.19 76 VAL A O 1
ATOM 559 N N . VAL A 1 77 ? -82.482 18.103 72.259 1.00 93.75 77 VAL A N 1
ATOM 560 C CA . VAL A 1 77 ? -81.546 17.109 72.794 1.00 93.75 77 VAL A CA 1
ATOM 561 C C . VAL A 1 77 ? -80.264 17.067 71.958 1.00 93.75 77 VAL A C 1
ATOM 563 O O . VAL A 1 77 ? -80.316 16.960 70.735 1.00 93.75 77 VAL A O 1
ATOM 566 N N . THR A 1 78 ? -79.107 17.110 72.619 1.00 92.75 78 THR A N 1
ATOM 567 C CA . THR A 1 78 ? -77.773 16.939 72.025 1.00 92.75 78 THR A CA 1
ATOM 568 C C . THR A 1 78 ? -76.985 15.898 72.816 1.00 92.75 78 THR A C 1
ATOM 570 O O . THR A 1 78 ? -76.763 16.069 74.014 1.00 92.75 78 THR A O 1
ATOM 573 N N . THR A 1 79 ? -76.523 14.841 72.147 1.00 92.62 79 THR A N 1
ATOM 574 C CA . THR A 1 79 ? -75.659 13.810 72.745 1.00 92.62 79 THR A CA 1
ATOM 575 C C . THR A 1 79 ? -74.214 13.999 72.286 1.00 92.62 79 THR A C 1
ATOM 577 O O . THR A 1 79 ? -73.974 14.281 71.113 1.00 92.62 79 THR A O 1
ATOM 580 N N . PHE A 1 80 ? -73.253 13.835 73.196 1.00 88.62 80 PHE A N 1
ATOM 581 C CA . PHE A 1 80 ? -71.820 13.912 72.906 1.00 88.62 80 PHE A CA 1
ATOM 582 C C . PHE A 1 80 ? -71.061 12.721 73.501 1.00 88.62 80 PHE A C 1
ATOM 584 O O . PHE A 1 80 ? -71.351 12.283 74.615 1.00 88.62 80 PHE A O 1
ATOM 591 N N . ASP A 1 81 ? -70.099 12.190 72.743 1.00 86.38 81 ASP A N 1
ATOM 592 C CA . ASP A 1 81 ? -69.240 11.079 73.166 1.00 86.38 81 ASP A CA 1
ATOM 593 C C . ASP A 1 81 ? -67.991 11.608 73.896 1.00 86.38 81 ASP A C 1
ATOM 595 O O . ASP A 1 81 ? -67.412 12.623 73.500 1.00 86.38 81 ASP A O 1
ATOM 599 N N . ALA A 1 82 ? -67.602 10.937 74.981 1.00 83.31 82 ALA A N 1
ATOM 600 C CA . ALA A 1 82 ? -66.431 11.246 75.799 1.00 83.31 82 ALA A CA 1
ATOM 601 C C . ALA A 1 82 ? -65.439 10.066 75.902 1.00 83.31 82 ALA A C 1
ATOM 603 O O . ALA A 1 82 ? -64.490 10.121 76.695 1.00 83.31 82 ALA A O 1
ATOM 604 N N . LYS A 1 83 ? -65.633 8.997 75.114 1.00 85.31 83 LYS A N 1
ATOM 605 C CA . LYS A 1 83 ? -64.692 7.874 75.002 1.00 85.31 83 LYS A CA 1
ATOM 606 C C . LYS A 1 83 ? -63.330 8.338 74.482 1.00 85.31 83 LYS A C 1
ATOM 608 O O . LYS A 1 83 ? -63.177 9.379 73.846 1.00 85.31 83 LYS A O 1
ATOM 613 N N . ARG A 1 84 ? -62.303 7.548 74.790 1.00 83.56 84 ARG A N 1
ATOM 614 C CA . ARG A 1 84 ? -60.915 7.789 74.385 1.00 83.56 84 ARG A CA 1
ATOM 615 C C . ARG A 1 84 ? -60.273 6.485 73.950 1.00 83.56 84 ARG A C 1
ATOM 617 O O . ARG A 1 84 ? -60.509 5.452 74.572 1.00 83.56 84 ARG A O 1
ATOM 624 N N . SER A 1 85 ? -59.395 6.566 72.956 1.00 89.19 85 SER A N 1
ATOM 625 C CA . SER A 1 85 ? -58.563 5.441 72.532 1.00 89.19 85 SER A CA 1
ATOM 626 C C . SER A 1 85 ? -57.686 4.919 73.679 1.00 89.19 85 SER A C 1
ATOM 628 O O . SER A 1 85 ? -57.207 5.689 74.518 1.00 89.19 85 SER A O 1
ATOM 630 N N . THR A 1 86 ? -57.437 3.612 73.686 1.00 90.50 86 THR A N 1
ATOM 631 C CA . THR A 1 86 ? -56.590 2.911 74.660 1.00 90.50 86 THR A CA 1
ATOM 632 C C . THR A 1 86 ? -55.392 2.259 73.971 1.00 90.50 86 THR A C 1
ATOM 634 O O . THR A 1 86 ? -55.444 1.937 72.785 1.00 90.50 86 THR A O 1
ATOM 637 N N . VAL A 1 87 ? -54.304 2.064 74.719 1.00 93.06 87 VAL A N 1
ATOM 638 C CA . VAL A 1 87 ? -53.128 1.301 74.280 1.00 93.06 87 VAL A CA 1
ATOM 639 C C . VAL A 1 87 ? -52.882 0.194 75.297 1.00 93.06 87 VAL A C 1
ATOM 641 O O . VAL A 1 87 ? -52.790 0.468 76.494 1.00 93.06 87 VAL A O 1
ATOM 644 N N . LEU A 1 88 ? -52.780 -1.039 74.814 1.00 94.44 88 LEU A N 1
ATOM 645 C CA . LEU A 1 88 ? -52.437 -2.230 75.580 1.00 94.44 88 LEU A CA 1
ATOM 646 C C . LEU A 1 88 ? -51.063 -2.731 75.124 1.00 94.44 88 LEU A C 1
ATOM 648 O O . LEU A 1 88 ? -50.855 -2.970 73.937 1.00 94.44 88 LEU A O 1
ATOM 652 N N . ASP A 1 89 ? -50.139 -2.892 76.066 1.00 92.69 89 ASP A N 1
ATOM 653 C CA . ASP A 1 89 ? -48.907 -3.659 75.864 1.00 92.69 89 ASP A CA 1
ATOM 654 C C . ASP A 1 89 ? -49.247 -5.149 76.013 1.00 92.69 89 ASP A C 1
ATOM 656 O O . ASP A 1 89 ? -49.793 -5.557 77.044 1.00 92.69 89 ASP A O 1
ATOM 660 N N . ASN A 1 90 ? -48.976 -5.948 74.979 1.00 91.25 90 ASN A N 1
ATOM 661 C CA . ASN A 1 90 ? -49.283 -7.378 74.978 1.00 91.25 90 ASN A CA 1
ATOM 662 C C . ASN A 1 90 ? -48.184 -8.215 75.674 1.00 91.25 90 ASN A C 1
ATOM 664 O O . ASN A 1 90 ? -48.371 -9.412 75.896 1.00 91.25 90 ASN A O 1
ATOM 668 N N . GLY A 1 91 ? -47.047 -7.609 76.044 1.00 88.44 91 GLY A N 1
ATOM 669 C CA . GLY A 1 91 ? -45.934 -8.261 76.743 1.00 88.44 91 GLY A CA 1
ATOM 670 C C . GLY A 1 91 ? -45.016 -9.117 75.860 1.00 88.44 91 GLY A C 1
ATOM 671 O O . GLY A 1 91 ? -44.070 -9.717 76.371 1.00 88.44 91 GLY A O 1
ATOM 672 N N . ASP A 1 92 ? -45.269 -9.164 74.551 1.00 84.25 92 ASP A N 1
ATOM 673 C CA . ASP A 1 92 ? -44.513 -9.913 73.538 1.00 84.25 92 ASP A CA 1
ATOM 674 C C . ASP A 1 92 ? -43.775 -9.004 72.532 1.00 84.25 92 ASP A C 1
ATOM 676 O O . ASP A 1 92 ? -43.290 -9.472 71.505 1.00 84.25 92 ASP A O 1
ATOM 680 N N . GLY A 1 93 ? -43.690 -7.698 72.814 1.00 83.25 93 GLY A N 1
ATOM 681 C CA . GLY A 1 93 ? -43.138 -6.683 71.906 1.00 83.25 93 GLY A CA 1
ATOM 682 C C . GLY A 1 93 ? -44.150 -6.121 70.899 1.00 83.25 93 GLY A C 1
ATOM 683 O O . GLY A 1 93 ? -43.786 -5.281 70.068 1.00 83.25 93 GLY A O 1
ATOM 684 N N . THR A 1 94 ? -45.420 -6.529 70.990 1.00 90.00 94 THR A N 1
ATOM 685 C CA . THR A 1 94 ? -46.531 -5.935 70.241 1.00 90.00 94 THR A CA 1
ATOM 686 C C . THR A 1 94 ? -47.437 -5.067 71.127 1.00 90.00 94 THR A C 1
ATOM 688 O O . THR A 1 94 ? -47.624 -5.324 72.317 1.00 90.00 94 THR A O 1
ATOM 691 N N . PHE A 1 95 ? -48.025 -4.026 70.534 1.00 93.69 95 PHE A N 1
ATOM 692 C CA . PHE A 1 95 ? -48.964 -3.112 71.190 1.00 93.69 95 PHE A CA 1
ATOM 693 C C . PHE A 1 95 ? -50.304 -3.112 70.461 1.00 93.69 95 PHE A C 1
ATOM 695 O O . PHE A 1 95 ? -50.346 -2.913 69.247 1.00 93.69 95 PHE A O 1
ATOM 702 N N . THR A 1 96 ? -51.405 -3.273 71.191 1.00 94.12 96 THR A N 1
ATOM 703 C CA . THR A 1 96 ? -52.765 -3.164 70.650 1.00 94.12 96 THR A CA 1
ATOM 704 C C . THR A 1 96 ? -53.327 -1.777 70.948 1.00 94.12 96 THR A C 1
ATOM 706 O O . THR A 1 96 ? -53.552 -1.427 72.106 1.00 94.12 96 THR A O 1
ATOM 709 N N . LEU A 1 97 ? -53.572 -0.982 69.909 1.00 94.62 97 LEU A N 1
ATOM 710 C CA . LEU A 1 97 ? -54.293 0.285 70.003 1.00 94.62 97 LEU A CA 1
ATOM 711 C C . LEU A 1 97 ? -55.769 0.015 69.714 1.00 94.62 97 LEU A C 1
ATOM 713 O O . LEU A 1 97 ? -56.070 -0.595 68.693 1.00 94.62 97 LEU A O 1
ATOM 717 N N . THR A 1 98 ? -56.674 0.484 70.571 1.00 93.31 98 THR A N 1
ATOM 718 C CA . THR A 1 98 ? -58.129 0.421 70.341 1.00 93.31 98 THR A CA 1
ATOM 719 C C . THR A 1 98 ? -58.694 1.833 70.333 1.00 93.31 98 THR A C 1
ATOM 721 O O . THR A 1 98 ? -58.399 2.600 71.250 1.00 93.31 98 THR A O 1
ATOM 724 N N . ASP A 1 99 ? -59.471 2.199 69.317 1.00 89.19 99 ASP A N 1
ATOM 725 C CA . ASP A 1 99 ? -60.090 3.523 69.217 1.00 89.19 99 ASP A CA 1
ATOM 726 C C . ASP A 1 99 ? -61.357 3.673 70.086 1.00 89.19 99 ASP A C 1
ATOM 728 O O . ASP A 1 99 ? -61.737 2.779 70.842 1.00 89.19 99 ASP A O 1
ATOM 732 N N . ASP A 1 100 ? -61.972 4.855 70.038 1.00 83.81 100 ASP A N 1
ATOM 733 C CA . ASP A 1 100 ? -63.204 5.184 70.771 1.00 83.81 100 ASP A CA 1
ATOM 734 C C . ASP A 1 100 ? -64.450 4.448 70.239 1.00 83.81 100 ASP A C 1
ATOM 736 O O . ASP A 1 100 ? -65.432 4.285 70.967 1.00 83.81 100 ASP A O 1
ATOM 740 N N . SER A 1 101 ? -64.380 3.946 69.004 1.00 84.69 101 SER A N 1
ATOM 741 C CA . SER A 1 101 ? -65.398 3.130 68.338 1.00 84.69 101 SER A CA 1
ATOM 742 C C . SER A 1 101 ? -65.243 1.629 68.635 1.00 84.69 101 SER A C 1
ATOM 744 O O . SER A 1 101 ? -66.129 0.836 68.310 1.00 84.69 101 SER A O 1
ATOM 746 N N . GLY A 1 102 ? -64.149 1.229 69.294 1.00 84.25 102 GLY A N 1
ATOM 747 C CA . GLY A 1 102 ? -63.845 -0.155 69.660 1.00 84.25 102 GLY A CA 1
ATOM 748 C C . GLY A 1 102 ? -63.128 -0.956 68.570 1.00 84.25 102 GLY A C 1
ATOM 749 O O . GLY A 1 102 ? -63.009 -2.176 68.699 1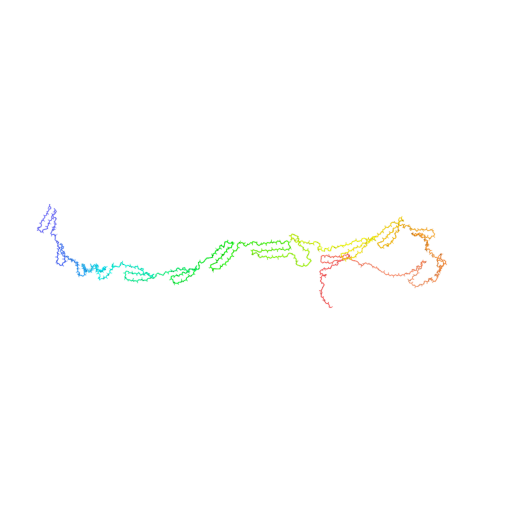.00 84.25 102 GLY A O 1
ATOM 750 N N . ASN A 1 103 ? -62.645 -0.314 67.504 1.00 89.88 103 ASN A N 1
ATOM 751 C CA . ASN A 1 103 ? -61.797 -0.957 66.506 1.00 89.88 103 ASN A CA 1
ATOM 752 C C . ASN A 1 103 ? -60.346 -1.015 67.003 1.00 89.88 103 ASN A C 1
ATOM 754 O O . ASN A 1 103 ? -59.821 -0.035 67.531 1.00 89.88 103 ASN A O 1
ATOM 758 N N . SER A 1 104 ? -59.680 -2.158 66.811 1.00 93.06 104 SER A N 1
ATOM 759 C CA . SER A 1 104 ? -58.300 -2.373 67.265 1.00 93.06 104 SER A CA 1
ATOM 760 C C . SER A 1 104 ? -57.319 -2.604 66.114 1.00 93.06 104 SER A C 1
ATOM 762 O O . SER A 1 104 ? -57.651 -3.256 65.123 1.00 93.06 104 SER A O 1
ATOM 764 N N . ALA A 1 105 ? -56.084 -2.133 66.288 1.00 92.31 105 ALA A N 1
ATOM 765 C CA . ALA A 1 105 ? -54.939 -2.419 65.430 1.00 92.31 105 ALA A CA 1
ATOM 766 C C . ALA A 1 105 ? -53.716 -2.796 66.280 1.00 92.31 105 ALA A C 1
ATOM 768 O O . ALA A 1 105 ? -53.484 -2.210 67.339 1.00 92.31 105 ALA A O 1
ATOM 769 N N . THR A 1 106 ? -52.917 -3.753 65.808 1.00 91.50 106 THR A N 1
ATOM 770 C CA . THR A 1 106 ? -51.698 -4.209 66.494 1.00 91.50 106 THR A CA 1
ATOM 771 C C . THR A 1 106 ? -50.454 -3.687 65.780 1.00 91.50 106 THR A C 1
ATOM 773 O O . THR A 1 106 ? -50.354 -3.770 64.557 1.00 91.50 106 THR A O 1
ATOM 776 N N . VAL A 1 107 ? -49.499 -3.165 66.549 1.00 88.56 107 VAL A N 1
ATOM 777 C CA . VAL A 1 107 ? -48.180 -2.713 66.088 1.00 88.56 107 VAL A CA 1
ATOM 778 C C . VAL A 1 107 ? -47.125 -3.650 66.665 1.00 88.56 107 VAL A C 1
ATOM 780 O O . VAL A 1 107 ? -47.020 -3.763 67.883 1.00 88.56 107 VAL A O 1
ATOM 783 N N . ASP A 1 108 ? -46.343 -4.308 65.810 1.00 85.94 108 ASP A N 1
ATOM 784 C CA . ASP A 1 108 ? -45.214 -5.155 66.215 1.00 85.94 108 ASP A CA 1
ATOM 785 C C . ASP A 1 108 ? -43.898 -4.367 66.145 1.00 85.94 108 ASP A C 1
ATOM 787 O O . ASP A 1 108 ? -43.599 -3.730 65.132 1.00 85.94 108 ASP A O 1
ATOM 791 N N . THR A 1 109 ? -43.121 -4.396 67.230 1.00 79.25 109 THR A N 1
ATOM 792 C CA . THR A 1 109 ? -41.836 -3.689 67.346 1.00 79.25 109 THR A CA 1
ATOM 793 C C . THR A 1 109 ? -40.618 -4.619 67.380 1.00 79.25 109 THR A C 1
ATOM 795 O O . THR A 1 109 ? -39.487 -4.137 67.397 1.00 79.25 109 THR A O 1
ATOM 798 N N . ASN A 1 110 ? -40.810 -5.942 67.310 1.00 71.56 110 ASN A N 1
ATOM 799 C CA . ASN A 1 110 ? -39.720 -6.929 67.337 1.00 71.56 110 ASN A CA 1
ATOM 800 C C . ASN A 1 110 ? -38.899 -6.991 66.033 1.00 71.56 110 ASN A C 1
ATOM 802 O O . ASN A 1 110 ? -37.822 -7.590 65.983 1.00 71.56 110 ASN A O 1
ATOM 806 N N . ASN A 1 111 ? -39.408 -6.385 64.963 1.00 65.44 111 ASN A N 1
ATOM 807 C CA . ASN A 1 111 ? -38.985 -6.598 63.583 1.00 65.44 111 ASN A CA 1
ATOM 808 C C . ASN A 1 111 ? -37.628 -5.929 63.246 1.00 65.44 111 ASN A C 1
ATOM 810 O O . ASN A 1 111 ? -37.596 -4.833 62.688 1.00 65.44 111 ASN A O 1
ATOM 814 N N . THR A 1 112 ? -36.497 -6.538 63.645 1.00 65.38 112 THR A N 1
ATOM 815 C CA . THR A 1 112 ? -35.189 -5.833 63.699 1.00 65.38 112 THR A CA 1
ATOM 816 C C . THR A 1 112 ? -33.932 -6.596 63.239 1.00 65.38 112 THR A C 1
ATOM 818 O O . THR A 1 112 ? -32.832 -6.068 63.406 1.00 65.38 112 THR A O 1
ATOM 821 N N . VAL A 1 113 ? -34.026 -7.776 62.607 1.00 68.56 113 VAL A N 1
ATOM 822 C CA . VAL A 1 113 ? -32.833 -8.451 62.038 1.00 68.56 113 VAL A CA 1
ATOM 823 C C . VAL A 1 113 ? -33.079 -8.973 60.623 1.00 68.56 113 VAL A C 1
ATOM 825 O O . VAL A 1 113 ? -33.751 -9.980 60.429 1.00 68.56 113 VAL A O 1
ATOM 828 N N . THR A 1 114 ? -32.446 -8.329 59.641 1.00 83.62 114 THR A N 1
ATOM 829 C CA . THR A 1 114 ? -32.155 -8.936 58.334 1.00 83.62 114 THR A CA 1
ATOM 830 C C . THR A 1 114 ? -30.750 -9.540 58.362 1.00 83.62 114 THR A C 1
ATOM 832 O O . THR A 1 114 ? -29.874 -9.051 59.080 1.00 83.62 114 THR A O 1
ATOM 835 N N . THR A 1 115 ? -30.504 -10.605 57.598 1.00 87.38 115 THR A N 1
ATOM 836 C CA . THR A 1 115 ? -29.160 -11.202 57.478 1.00 87.38 115 THR A CA 1
ATOM 837 C C . THR A 1 115 ? -28.762 -11.396 56.021 1.00 87.38 115 THR A C 1
ATOM 839 O O . THR A 1 115 ? -29.615 -11.585 55.156 1.00 87.38 115 THR A O 1
ATOM 842 N N . LEU A 1 116 ? -27.456 -11.362 55.751 1.00 90.94 116 LEU A N 1
ATOM 843 C CA . LEU A 1 116 ? -26.872 -11.755 54.472 1.00 90.94 116 LEU A CA 1
ATOM 844 C C . LEU A 1 116 ? -25.714 -12.715 54.750 1.00 90.94 116 LEU A C 1
ATOM 846 O O . LEU A 1 116 ? -24.751 -12.355 55.427 1.00 90.94 116 LEU A O 1
ATOM 850 N N . VAL A 1 117 ? -25.829 -13.942 54.250 1.00 92.69 117 VAL A N 1
ATOM 851 C CA . VAL A 1 117 ? -24.865 -15.028 54.454 1.00 92.69 117 VAL A CA 1
ATOM 852 C C . VAL A 1 117 ? -24.215 -15.368 53.117 1.00 92.69 117 VAL A C 1
ATOM 854 O O . VAL A 1 117 ? -24.917 -15.582 52.134 1.00 92.69 117 VAL A O 1
ATOM 857 N N . ASN A 1 118 ? -22.884 -15.434 53.077 1.00 91.12 118 ASN A N 1
ATOM 858 C CA . ASN A 1 118 ? -22.150 -16.053 51.972 1.00 91.12 118 ASN A CA 1
ATOM 859 C C . ASN A 1 118 ? -22.110 -17.569 52.220 1.00 91.12 118 ASN A C 1
ATOM 861 O O . ASN A 1 118 ? -21.628 -17.999 53.269 1.00 91.12 118 ASN A O 1
ATOM 865 N N . ASN A 1 119 ? -22.6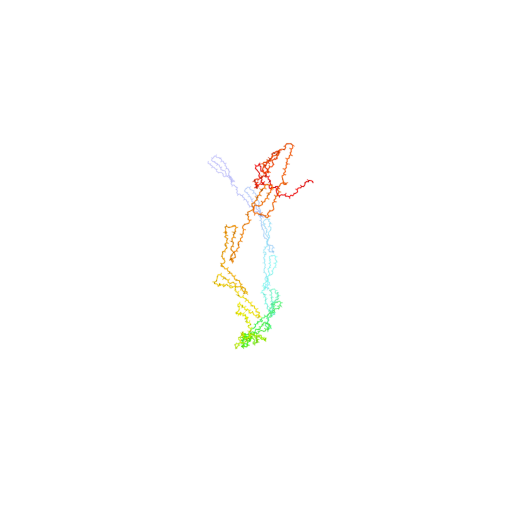22 -18.362 51.278 1.00 88.50 119 ASN A N 1
ATOM 866 C CA . ASN A 1 119 ? -22.749 -19.813 51.426 1.00 88.50 119 ASN A CA 1
ATOM 867 C C . ASN A 1 119 ? -21.443 -20.572 51.096 1.00 88.50 119 ASN A C 1
ATOM 869 O O . ASN A 1 119 ? -21.343 -21.768 51.362 1.00 88.50 119 ASN A O 1
ATOM 873 N N . GLY A 1 120 ? -20.428 -19.893 50.548 1.00 86.38 120 GLY A N 1
ATOM 874 C CA . GLY A 1 120 ? -19.119 -20.466 50.204 1.00 86.38 120 GLY A CA 1
ATOM 875 C C . GLY A 1 120 ? -19.056 -21.198 48.857 1.00 86.38 120 GLY A C 1
ATOM 876 O O . GLY A 1 120 ? -17.992 -21.688 48.489 1.00 86.38 120 GLY A O 1
ATOM 877 N N . ASP A 1 121 ? -20.163 -21.246 48.113 1.00 82.19 121 ASP A N 1
ATOM 878 C CA . ASP A 1 121 ? -20.317 -21.912 46.810 1.00 82.19 121 ASP A CA 1
ATOM 879 C C . ASP A 1 121 ? -20.572 -20.932 45.643 1.00 82.19 121 ASP A C 1
ATOM 881 O O . ASP A 1 121 ? -20.936 -21.349 44.546 1.00 82.19 121 ASP A O 1
ATOM 885 N N . GLY A 1 122 ? -20.389 -19.627 45.877 1.00 80.12 122 GLY A N 1
ATOM 886 C CA . GLY A 1 122 ? -20.745 -18.557 44.935 1.00 80.12 122 GLY A CA 1
ATOM 887 C C . GLY A 1 122 ? -22.184 -18.048 45.082 1.00 80.12 122 GLY A C 1
ATOM 888 O O . GLY A 1 122 ? -22.587 -17.143 44.356 1.00 80.12 122 GLY A O 1
ATOM 889 N N . SER A 1 123 ? -22.968 -18.583 46.023 1.00 88.12 123 SER A N 1
ATOM 890 C CA . SER A 1 123 ? -24.297 -18.064 46.351 1.00 88.12 123 SER A CA 1
ATOM 891 C C . SER A 1 123 ? -24.349 -17.309 47.681 1.00 88.12 123 SER A C 1
ATOM 893 O O . SER A 1 123 ? -23.585 -17.556 48.620 1.00 88.12 123 SER A O 1
ATOM 895 N N . PHE A 1 124 ? -25.294 -16.377 47.758 1.00 91.81 124 PHE A N 1
ATOM 896 C CA . PHE A 1 124 ? -25.604 -15.588 48.939 1.00 91.81 124 PHE A CA 1
ATOM 897 C C . PHE A 1 124 ? -27.058 -15.815 49.345 1.00 91.81 124 PHE A C 1
ATOM 899 O O . PHE A 1 124 ? -27.955 -15.828 48.501 1.00 91.81 124 PHE A O 1
ATOM 906 N N . THR A 1 125 ? -27.301 -15.957 50.646 1.00 92.62 125 THR A N 1
ATOM 907 C CA . THR A 1 125 ? -28.642 -16.073 51.227 1.00 92.62 125 THR A CA 1
ATOM 908 C C . THR A 1 125 ? -28.972 -14.802 51.997 1.00 92.62 125 THR A C 1
ATOM 910 O O . THR A 1 125 ? -28.368 -14.523 53.033 1.00 92.62 125 THR A O 1
ATOM 913 N N . TYR A 1 126 ? -29.943 -14.041 51.504 1.00 91.81 126 TYR A N 1
ATOM 914 C CA . TYR A 1 126 ? -30.573 -12.952 52.242 1.00 91.81 126 TYR A CA 1
ATOM 915 C C . TYR A 1 126 ? -31.759 -13.496 53.045 1.00 91.81 126 TYR A C 1
ATOM 917 O O . TYR A 1 126 ? -32.568 -14.246 52.505 1.00 91.81 126 TYR A O 1
ATOM 925 N N . THR A 1 127 ? -31.883 -13.103 54.312 1.00 91.06 127 THR A N 1
ATOM 926 C CA . THR A 1 127 ? -33.083 -13.347 55.128 1.00 91.06 127 THR A CA 1
ATOM 927 C C . THR A 1 127 ? -33.695 -12.005 55.497 1.00 91.06 127 THR A C 1
ATOM 929 O O . THR A 1 127 ? -33.034 -11.196 56.157 1.00 91.06 127 THR A O 1
ATOM 932 N N . SER A 1 128 ? -34.934 -11.765 55.074 1.00 85.69 128 SER A N 1
ATOM 933 C CA . SER A 1 128 ? -35.706 -10.587 55.470 1.00 85.69 128 SER A CA 1
ATOM 934 C C . SER A 1 128 ? -36.218 -10.696 56.903 1.00 85.69 128 SER A C 1
ATOM 936 O O . SER A 1 128 ? -36.224 -11.756 57.529 1.00 85.69 128 SER A O 1
ATOM 938 N N . GLU A 1 129 ? -36.699 -9.573 57.411 1.00 78.38 129 GLU A N 1
ATOM 939 C CA . GLU A 1 129 ? -37.175 -9.384 58.774 1.00 78.38 129 GLU A CA 1
ATOM 940 C C . GLU A 1 129 ? -38.431 -10.222 59.105 1.00 78.38 129 GLU A C 1
ATOM 942 O O . GLU A 1 129 ? -38.599 -10.675 60.233 1.00 78.38 129 GLU A O 1
ATOM 947 N N . ASN A 1 130 ? -39.238 -10.567 58.092 1.00 77.50 130 ASN A N 1
ATOM 948 C CA . ASN A 1 130 ? -40.348 -11.527 58.202 1.00 77.50 130 ASN A CA 1
ATOM 949 C C . ASN A 1 130 ? -39.933 -13.011 58.035 1.00 77.50 130 ASN A C 1
ATOM 951 O O . ASN A 1 130 ? -40.797 -13.878 57.902 1.00 77.50 130 ASN A O 1
ATOM 955 N N . GLY A 1 131 ? -38.630 -13.311 57.992 1.00 80.88 131 GLY A N 1
ATOM 956 C CA . GLY A 1 131 ? -38.088 -14.665 57.849 1.00 80.88 131 GLY A CA 1
ATOM 957 C C . GLY A 1 131 ? -38.078 -15.233 56.424 1.00 80.88 131 GLY A C 1
ATOM 958 O O . GLY A 1 131 ? -37.746 -16.406 56.253 1.00 80.88 131 GLY A O 1
ATOM 959 N N . THR A 1 132 ? -38.417 -14.447 55.395 1.00 87.38 132 THR A N 1
ATOM 960 C CA . THR A 1 132 ? -38.334 -14.912 53.998 1.00 87.38 132 THR A CA 1
ATOM 961 C C . THR A 1 132 ? -36.873 -15.011 53.567 1.00 87.38 132 THR A C 1
ATOM 963 O O . THR A 1 132 ? -36.127 -14.032 53.620 1.00 87.38 132 THR A O 1
ATOM 966 N N . THR A 1 133 ? -36.455 -16.192 53.117 1.00 91.69 133 THR A N 1
ATOM 967 C CA . THR A 1 133 ? -35.112 -16.420 52.579 1.00 91.69 133 THR A CA 1
ATOM 968 C C . THR A 1 133 ? -35.099 -16.292 51.057 1.00 91.69 133 THR A C 1
ATOM 970 O O . THR A 1 133 ? -35.877 -16.935 50.354 1.00 91.69 133 THR A O 1
ATOM 973 N N . THR A 1 134 ? -34.169 -15.491 50.540 1.00 92.06 134 THR A N 1
ATOM 974 C CA . THR A 1 134 ? -33.899 -15.337 49.107 1.00 92.06 134 THR A CA 1
ATOM 975 C C . THR A 1 134 ? -32.442 -15.689 48.846 1.00 92.06 134 THR A C 1
ATOM 977 O O . THR A 1 134 ? -31.541 -15.001 49.327 1.00 92.06 134 THR A O 1
ATOM 980 N N . THR A 1 135 ? -32.202 -16.742 48.067 1.00 92.25 135 THR A N 1
ATOM 981 C CA . THR A 1 135 ? -30.856 -17.123 47.620 1.00 92.25 135 THR A CA 1
ATOM 982 C C . THR A 1 135 ? -30.620 -16.631 46.197 1.00 92.25 135 THR A C 1
ATOM 984 O O . THR A 1 135 ? -31.474 -16.813 45.329 1.00 92.25 135 THR A O 1
ATOM 987 N N . PHE A 1 136 ? -29.458 -16.031 45.952 1.00 87.12 136 PHE A N 1
ATOM 988 C CA . PHE A 1 136 ? -29.007 -15.610 44.627 1.00 87.12 136 PHE A CA 1
ATOM 989 C C . PHE A 1 136 ? -27.547 -16.016 44.407 1.00 87.12 136 PHE A C 1
ATOM 991 O O . PHE A 1 136 ? -26.751 -16.031 45.345 1.00 87.12 136 PHE A O 1
ATOM 998 N N . THR A 1 137 ? -27.202 -16.370 43.173 1.00 84.06 137 THR A N 1
ATOM 999 C CA . THR A 1 137 ? -25.841 -16.737 42.761 1.00 84.06 137 THR A CA 1
ATOM 1000 C C . THR A 1 137 ? -25.124 -15.540 42.150 1.00 84.06 137 THR A C 1
ATOM 1002 O O . THR A 1 137 ? -25.692 -14.833 41.321 1.00 84.06 137 THR A O 1
ATOM 1005 N N . GLU A 1 138 ? -23.861 -15.351 42.519 1.00 73.06 138 GLU A N 1
ATOM 1006 C CA . GLU A 1 138 ? -22.914 -14.529 41.773 1.00 73.06 138 GLU A CA 1
ATOM 1007 C C . GLU A 1 138 ? -22.201 -15.440 40.765 1.00 73.06 138 GLU A C 1
ATOM 1009 O O . GLU A 1 138 ? -21.526 -16.401 41.138 1.00 73.06 138 GLU A O 1
ATOM 1014 N N . THR A 1 139 ? -22.392 -15.190 39.472 1.00 71.69 139 THR A N 1
ATOM 1015 C CA . THR A 1 139 ? -21.676 -15.903 38.412 1.00 71.69 139 THR A CA 1
ATOM 1016 C C . THR A 1 139 ? -20.286 -15.296 38.247 1.00 71.69 139 THR A C 1
ATOM 1018 O O . THR A 1 139 ? -20.145 -14.122 37.920 1.00 71.69 139 THR A O 1
ATOM 1021 N N . LEU A 1 140 ? -19.246 -16.098 38.481 1.00 74.81 140 LEU A N 1
ATOM 1022 C CA . LEU A 1 140 ? -17.858 -15.702 38.242 1.00 74.81 140 LEU A CA 1
ATOM 1023 C C . LEU A 1 140 ? -17.468 -16.039 36.801 1.00 74.81 140 LEU A C 1
ATOM 1025 O O . LEU A 1 140 ? -17.593 -17.192 36.384 1.00 74.81 140 LEU A O 1
ATOM 1029 N N . SER A 1 141 ? -16.912 -15.073 36.073 1.00 87.81 141 SER A N 1
ATOM 1030 C CA . SER A 1 141 ? -16.138 -15.364 34.867 1.00 87.81 141 SER A CA 1
ATOM 1031 C C . SER A 1 141 ? -14.764 -15.955 35.202 1.00 87.81 141 SER A C 1
ATOM 1033 O O . SER A 1 141 ? -14.208 -15.754 36.286 1.00 87.81 141 SER A O 1
ATOM 1035 N N . THR A 1 142 ? -14.191 -16.699 34.254 1.00 90.69 142 THR A N 1
ATOM 1036 C CA . THR A 1 142 ? -12.869 -17.328 34.397 1.00 90.69 142 THR A CA 1
ATOM 1037 C C . THR A 1 142 ? -11.935 -16.900 33.278 1.00 90.69 142 THR A C 1
ATOM 1039 O O . THR A 1 142 ? -12.350 -16.863 32.121 1.00 90.69 142 THR A O 1
ATOM 1042 N N . LEU A 1 143 ? -10.660 -16.678 33.597 1.00 94.44 143 LEU A N 1
ATOM 1043 C CA . LEU A 1 143 ? -9.585 -16.534 32.616 1.00 94.44 143 LEU A CA 1
ATOM 1044 C C . LEU A 1 143 ? -8.539 -17.625 32.864 1.00 94.44 143 LEU A C 1
ATOM 1046 O O . LEU A 1 143 ? -7.992 -17.720 33.962 1.00 94.44 143 LEU A O 1
ATOM 1050 N N . VAL A 1 144 ? -8.280 -18.446 31.849 1.00 95.25 144 VAL A N 1
ATOM 1051 C CA . VAL A 1 144 ? -7.345 -19.575 31.893 1.00 95.25 144 VAL A CA 1
ATOM 1052 C C . VAL A 1 144 ? -6.208 -19.326 30.905 1.00 95.25 144 VAL A C 1
ATOM 1054 O O . VAL A 1 144 ? -6.454 -19.016 29.741 1.00 95.25 144 VAL A O 1
ATOM 1057 N N . ASP A 1 145 ? -4.970 -19.465 31.375 1.00 94.44 145 ASP A N 1
ATOM 1058 C CA . ASP A 1 145 ? -3.782 -19.593 30.527 1.00 94.44 145 ASP A CA 1
ATOM 1059 C C . ASP A 1 145 ? -3.697 -21.047 30.040 1.00 94.44 145 ASP A C 1
ATOM 1061 O O . ASP A 1 145 ? -3.663 -21.973 30.856 1.00 94.44 145 ASP A O 1
ATOM 1065 N N . ASN A 1 146 ? -3.698 -21.257 28.723 1.00 93.19 146 ASN A N 1
ATOM 1066 C CA . ASN A 1 146 ? -3.657 -22.597 28.133 1.00 93.19 146 ASN A CA 1
ATOM 1067 C C . ASN A 1 146 ? -2.223 -23.171 28.059 1.00 93.19 146 ASN A C 1
ATOM 1069 O O . ASN A 1 146 ? -2.038 -24.297 27.600 1.00 93.19 146 ASN A O 1
ATOM 1073 N N . ALA A 1 147 ? -1.207 -22.413 28.498 1.00 92.00 147 ALA A N 1
ATOM 1074 C CA . ALA A 1 147 ? 0.224 -22.730 28.444 1.00 92.00 147 ALA A CA 1
ATOM 1075 C C . ALA A 1 147 ? 0.803 -22.957 27.027 1.00 92.00 147 ALA A C 1
ATOM 1077 O O . ALA A 1 147 ? 1.956 -23.367 26.883 1.00 92.00 147 ALA A O 1
ATOM 1078 N N . ASP A 1 148 ? 0.036 -22.635 25.981 1.00 86.12 148 ASP A N 1
ATOM 1079 C CA . ASP A 1 148 ? 0.427 -22.671 24.565 1.00 86.12 148 ASP A CA 1
ATOM 1080 C C . ASP A 1 148 ? 0.532 -21.263 23.936 1.00 86.12 148 ASP A C 1
ATOM 1082 O O . ASP A 1 148 ? 0.642 -21.120 22.718 1.00 86.12 148 ASP A O 1
ATOM 1086 N N . GLY A 1 149 ? 0.481 -20.212 24.761 1.00 86.75 149 GLY A N 1
ATOM 1087 C CA . GLY A 1 149 ? 0.458 -18.811 24.328 1.00 86.75 149 GLY A CA 1
ATOM 1088 C C . GLY A 1 149 ? -0.935 -18.265 23.993 1.00 86.75 149 GLY A C 1
ATOM 1089 O O . GLY A 1 149 ? -1.040 -17.098 23.624 1.00 86.75 149 GLY A O 1
ATOM 1090 N N . THR A 1 150 ? -1.997 -19.063 24.133 1.00 92.12 150 THR A N 1
ATOM 1091 C CA . THR A 1 150 ? -3.391 -18.604 24.052 1.00 92.12 150 THR A CA 1
ATOM 1092 C C . THR A 1 150 ? -4.038 -18.512 25.437 1.00 92.12 150 THR A C 1
ATOM 1094 O O . THR A 1 150 ? -3.655 -19.213 26.377 1.00 92.12 150 THR A O 1
ATOM 1097 N N . PHE A 1 151 ? -5.053 -17.658 25.558 1.00 95.44 151 PHE A N 1
ATOM 1098 C CA . PHE A 1 151 ? -5.876 -17.528 26.761 1.00 95.44 151 PHE A CA 1
ATOM 1099 C C . PHE A 1 151 ? -7.334 -17.856 26.451 1.00 95.44 151 PHE A C 1
ATOM 1101 O O . PHE A 1 151 ? -7.853 -17.484 25.398 1.00 95.44 151 PHE A O 1
ATOM 1108 N N . THR A 1 152 ? -8.008 -18.506 27.397 1.00 96.19 152 THR A N 1
ATOM 1109 C CA . THR A 1 152 ? -9.438 -18.822 27.335 1.00 96.19 152 THR A CA 1
ATOM 1110 C C . THR A 1 152 ? -10.189 -18.012 28.386 1.00 96.19 152 THR A C 1
ATOM 1112 O O . THR A 1 152 ? -10.006 -18.222 29.585 1.00 96.19 152 THR A O 1
ATOM 1115 N N . TYR A 1 153 ? -11.045 -17.093 27.944 1.00 95.81 153 TYR A N 1
ATOM 1116 C CA . TYR A 1 153 ? -12.011 -16.395 28.789 1.00 95.81 153 TYR A CA 1
ATOM 1117 C C . TYR A 1 153 ? -13.376 -17.084 28.698 1.00 95.81 153 TYR A C 1
ATOM 1119 O O . TYR A 1 153 ? -13.845 -17.376 27.600 1.00 95.81 153 TYR A O 1
ATOM 1127 N N . THR A 1 154 ? -14.029 -17.298 29.837 1.00 94.50 154 THR A N 1
ATOM 1128 C CA . THR A 1 154 ? -15.420 -17.763 29.917 1.00 94.50 154 THR A CA 1
ATOM 1129 C C . THR A 1 154 ? -16.219 -16.711 30.668 1.00 94.50 154 THR A C 1
ATOM 1131 O O . THR A 1 154 ? -15.874 -16.397 31.810 1.00 94.50 154 THR A O 1
ATOM 1134 N N . ASN A 1 155 ? -17.257 -16.161 30.036 1.00 90.38 155 ASN A N 1
ATOM 1135 C CA . ASN A 1 155 ? -18.124 -15.169 30.670 1.00 90.38 155 ASN A CA 1
ATOM 1136 C C . ASN A 1 155 ? -19.142 -15.815 31.630 1.00 90.38 155 ASN A C 1
ATOM 1138 O O . ASN A 1 155 ? -19.244 -17.036 31.754 1.00 90.38 155 ASN A O 1
ATOM 1142 N N . GLU A 1 156 ? -19.929 -14.967 32.280 1.00 86.06 156 GLU A N 1
ATOM 1143 C CA . GLU A 1 156 ? -20.955 -15.316 33.262 1.00 86.06 156 GLU A CA 1
ATOM 1144 C C . GLU A 1 156 ? -22.114 -16.156 32.682 1.00 86.06 156 GLU A C 1
ATOM 1146 O O . GLU A 1 156 ? -22.766 -16.886 33.429 1.00 86.06 156 GLU A O 1
ATOM 1151 N N . ASP A 1 157 ? -22.336 -16.108 31.362 1.00 86.69 157 ASP A N 1
ATOM 1152 C CA . ASP A 1 157 ? -23.306 -16.937 30.624 1.00 86.69 157 ASP A CA 1
ATOM 1153 C C . ASP A 1 157 ? -22.711 -18.281 30.144 1.00 86.69 157 ASP A C 1
ATOM 1155 O O . ASP A 1 157 ? -23.388 -19.067 29.476 1.00 86.69 157 ASP A O 1
ATOM 1159 N N . GLY A 1 158 ? -21.431 -18.551 30.427 1.00 88.31 158 GLY A N 1
ATOM 1160 C CA . GLY A 1 158 ? -20.708 -19.727 29.932 1.00 88.31 158 GLY A CA 1
ATOM 1161 C C . GLY A 1 158 ? -20.204 -19.612 28.486 1.00 88.31 158 GLY A C 1
ATOM 1162 O O . GLY A 1 158 ? -19.767 -20.611 27.911 1.00 88.31 158 GLY A O 1
ATOM 1163 N N . VAL A 1 159 ? -20.244 -18.422 27.878 1.00 93.50 159 VAL A N 1
ATOM 1164 C CA . VAL A 1 159 ? -19.696 -18.168 26.538 1.00 93.50 159 VAL A CA 1
ATOM 1165 C C . VAL A 1 159 ? -18.173 -18.154 26.608 1.00 93.50 159 VAL A C 1
ATOM 1167 O O . VAL A 1 159 ? -17.568 -17.308 27.268 1.00 93.50 159 VAL A O 1
ATOM 1170 N N . VAL A 1 160 ? -17.555 -19.090 25.889 1.00 95.69 160 VAL A N 1
ATOM 1171 C CA . VAL A 1 160 ? -16.100 -19.250 25.810 1.00 95.69 160 VAL A CA 1
ATOM 1172 C C . VAL A 1 160 ? -15.537 -18.441 24.641 1.00 95.69 160 VAL A C 1
ATOM 1174 O O . VAL A 1 160 ? -16.002 -18.560 23.509 1.00 95.69 160 VAL A O 1
ATOM 1177 N N . THR A 1 161 ? -14.503 -17.646 24.909 1.00 95.88 161 THR A N 1
ATOM 1178 C CA . THR A 1 161 ? -13.715 -16.896 23.923 1.00 95.88 161 THR A CA 1
ATOM 1179 C C . THR A 1 161 ? -12.235 -17.205 24.123 1.00 95.88 161 THR A C 1
ATOM 1181 O O . THR A 1 161 ? -11.663 -16.868 25.159 1.00 95.88 161 THR A O 1
ATOM 1184 N N . THR A 1 162 ? -11.597 -17.811 23.123 1.00 95.75 162 THR A N 1
ATOM 1185 C CA . THR A 1 162 ? -10.142 -18.027 23.104 1.00 95.75 162 THR A CA 1
ATOM 1186 C C . THR A 1 162 ? -9.475 -16.971 22.230 1.00 95.75 162 THR A C 1
ATOM 1188 O O . THR A 1 162 ? -9.960 -16.680 21.136 1.00 95.75 162 THR A O 1
ATOM 1191 N N . PHE A 1 163 ? -8.364 -16.403 22.695 1.00 91.56 163 PHE A N 1
ATOM 1192 C CA . PHE A 1 163 ? -7.566 -15.434 21.945 1.00 91.56 163 PHE A CA 1
ATOM 1193 C C . PHE A 1 163 ? -6.077 -15.780 22.007 1.00 91.56 163 PHE A C 1
ATOM 1195 O O . PHE A 1 163 ? -5.576 -16.247 23.032 1.00 91.56 163 PHE A O 1
ATOM 1202 N N . ASP A 1 164 ? -5.373 -15.565 20.895 1.00 90.50 164 ASP A N 1
ATOM 1203 C CA . ASP A 1 164 ? -3.932 -15.792 20.816 1.00 90.50 164 ASP A CA 1
ATOM 1204 C C . ASP A 1 164 ? -3.164 -14.564 21.322 1.00 90.50 164 ASP A C 1
ATOM 1206 O O . ASP A 1 164 ? -3.491 -13.427 20.975 1.00 90.50 164 ASP A O 1
ATOM 1210 N N . ALA A 1 165 ? -2.159 -14.800 22.163 1.00 87.56 165 ALA A N 1
ATOM 1211 C CA . ALA A 1 165 ? -1.257 -13.788 22.703 1.00 87.56 165 ALA A CA 1
ATOM 1212 C C . ALA A 1 165 ? 0.210 -14.036 22.297 1.00 87.56 165 ALA A C 1
ATOM 1214 O O . ALA A 1 165 ? 1.109 -13.327 22.769 1.00 87.56 165 ALA A O 1
ATOM 1215 N N . LYS A 1 166 ? 0.471 -15.013 21.413 1.00 87.88 166 LYS A N 1
ATOM 1216 C CA . LYS A 1 166 ? 1.778 -15.196 20.772 1.00 87.88 166 LYS A CA 1
ATOM 1217 C C . LYS A 1 166 ? 2.206 -13.922 20.045 1.00 87.88 166 LYS A C 1
ATOM 1219 O O . LYS A 1 166 ? 1.403 -13.112 19.585 1.00 87.88 166 LYS A O 1
ATOM 1224 N N . ARG A 1 167 ? 3.520 -13.742 19.947 1.00 85.88 167 ARG A N 1
ATOM 1225 C CA . ARG A 1 167 ? 4.154 -12.625 19.246 1.00 85.88 167 ARG A CA 1
ATOM 1226 C C . ARG A 1 167 ? 5.308 -13.157 18.423 1.00 85.88 167 ARG A C 1
ATOM 1228 O O . ARG A 1 167 ? 6.032 -14.032 18.893 1.00 85.88 167 ARG A O 1
ATOM 1235 N N . SER A 1 168 ? 5.528 -12.562 17.256 1.00 91.00 168 SER A N 1
ATOM 1236 C CA . SER A 1 168 ? 6.723 -12.838 16.465 1.00 91.00 168 SER A CA 1
ATOM 1237 C C . SER A 1 168 ? 7.991 -12.541 17.273 1.00 91.00 168 SER A C 1
ATOM 1239 O O . SER A 1 168 ? 8.059 -11.559 18.021 1.00 91.00 168 SER A O 1
ATOM 1241 N N . THR A 1 169 ? 9.005 -13.379 17.100 1.00 92.25 169 THR A N 1
ATOM 1242 C CA . THR A 1 169 ? 10.318 -13.263 17.737 1.00 92.25 169 THR A CA 1
ATOM 1243 C C . THR A 1 169 ? 11.398 -13.008 16.693 1.00 92.25 169 THR A C 1
ATOM 1245 O O . THR A 1 169 ? 11.242 -13.344 15.519 1.00 92.25 169 THR A O 1
ATOM 1248 N N . VAL A 1 170 ? 12.503 -12.400 17.126 1.00 94.94 170 VAL A N 1
ATOM 1249 C CA . VAL A 1 170 ? 13.713 -12.226 16.319 1.00 94.94 170 VAL A CA 1
ATOM 1250 C C . VAL A 1 170 ? 14.879 -12.765 17.135 1.00 94.94 170 VAL A C 1
ATOM 1252 O O . VAL A 1 170 ? 15.117 -12.302 18.250 1.00 94.94 170 VAL A O 1
ATOM 1255 N N . LEU A 1 171 ? 15.578 -13.751 16.583 1.00 95.50 171 LEU A N 1
ATOM 1256 C CA . LEU A 1 171 ? 16.791 -14.332 17.139 1.00 95.50 171 LEU A CA 1
ATOM 1257 C C . LEU A 1 171 ? 17.985 -13.855 16.311 1.00 95.50 171 LEU A C 1
ATOM 1259 O O . LEU A 1 171 ? 18.019 -14.072 15.104 1.00 95.50 171 LEU A O 1
ATOM 1263 N N . ASP A 1 172 ? 18.954 -13.216 16.959 1.00 95.19 172 ASP A N 1
ATOM 1264 C CA . ASP A 1 172 ? 20.291 -13.010 16.397 1.00 95.19 172 ASP A CA 1
ATOM 1265 C C . ASP A 1 172 ? 21.063 -14.330 16.524 1.00 95.19 172 ASP A C 1
ATOM 1267 O O . ASP A 1 172 ? 21.207 -14.859 17.631 1.00 95.19 172 ASP A O 1
ATOM 1271 N N . ASN A 1 173 ? 21.513 -14.888 15.399 1.00 94.31 173 ASN A N 1
ATOM 1272 C CA . ASN A 1 173 ? 22.228 -16.163 15.378 1.00 94.31 173 ASN A CA 1
ATOM 1273 C C . ASN A 1 173 ? 23.732 -15.995 15.704 1.00 94.31 173 ASN A C 1
ATOM 1275 O O . ASN A 1 173 ? 24.442 -16.988 15.859 1.00 94.31 173 ASN A O 1
ATOM 1279 N N . GLY A 1 174 ? 24.231 -14.757 15.836 1.00 92.31 174 GLY A N 1
ATOM 1280 C CA . GLY A 1 174 ? 25.618 -14.441 16.197 1.00 92.31 174 GLY A CA 1
ATOM 1281 C C . GLY A 1 174 ? 26.636 -14.579 15.058 1.00 92.31 174 GLY A C 1
ATOM 1282 O O . GLY A 1 174 ? 27.818 -14.301 15.258 1.00 92.31 174 GLY A O 1
ATOM 1283 N N . ASP A 1 175 ? 26.186 -14.977 13.868 1.00 88.88 175 ASP A N 1
ATOM 1284 C CA . ASP A 1 175 ? 26.971 -15.107 12.636 1.00 88.88 175 ASP A CA 1
ATOM 1285 C C . ASP A 1 175 ? 26.636 -14.023 11.592 1.00 88.88 175 ASP A C 1
ATOM 1287 O O . ASP A 1 175 ? 27.118 -14.090 10.466 1.00 88.88 175 ASP A O 1
ATOM 1291 N N . GLY A 1 176 ? 25.820 -13.024 11.953 1.00 87.06 176 GLY A N 1
ATOM 1292 C CA . GLY A 1 176 ? 25.303 -11.984 11.052 1.00 87.06 176 GLY A CA 1
ATOM 1293 C C . GLY A 1 176 ? 23.985 -12.350 10.354 1.00 87.06 176 GLY A C 1
ATOM 1294 O O . GLY A 1 176 ? 23.464 -11.558 9.560 1.00 87.06 176 GLY A O 1
ATOM 1295 N N . THR A 1 177 ? 23.407 -13.512 10.672 1.00 92.56 177 THR A N 1
ATOM 1296 C CA . THR A 1 177 ? 22.050 -13.890 10.268 1.00 92.56 177 THR A CA 1
ATOM 1297 C C . THR A 1 177 ? 21.041 -13.718 11.411 1.00 92.56 177 THR A C 1
ATOM 1299 O O . THR A 1 177 ? 21.361 -13.880 12.590 1.00 92.56 177 THR A O 1
ATOM 1302 N N . PHE A 1 178 ? 19.796 -13.390 11.064 1.00 95.62 178 PHE A N 1
ATOM 1303 C CA . PHE A 1 178 ? 18.685 -13.216 12.001 1.00 95.62 178 PHE A CA 1
ATOM 1304 C C . PHE A 1 178 ? 17.540 -14.159 11.646 1.00 95.62 178 PHE A C 1
ATOM 1306 O O . PHE A 1 178 ? 17.033 -14.122 10.526 1.00 95.62 178 PHE A O 1
ATOM 1313 N N . THR A 1 179 ? 17.083 -14.963 12.601 1.00 95.94 179 THR A N 1
ATOM 1314 C CA . THR A 1 179 ? 15.901 -15.818 12.436 1.00 95.94 179 THR A CA 1
ATOM 1315 C C . THR A 1 179 ? 14.674 -15.098 12.984 1.00 95.94 179 THR A C 1
ATOM 1317 O O . THR A 1 179 ? 14.523 -14.945 14.197 1.00 95.94 179 THR A O 1
ATOM 1320 N N . LEU A 1 180 ? 13.778 -14.661 12.101 1.00 96.25 180 LEU A N 1
ATOM 1321 C CA . LEU A 1 180 ? 12.447 -14.198 12.482 1.00 96.25 180 LEU A CA 1
ATOM 1322 C C . LEU A 1 180 ? 11.533 -15.418 12.564 1.00 96.25 180 LEU A C 1
ATOM 1324 O O . LEU A 1 180 ? 11.515 -16.216 11.633 1.00 96.25 180 LEU A O 1
ATOM 1328 N N . THR A 1 181 ? 10.772 -15.562 13.646 1.00 94.62 181 THR A N 1
ATOM 1329 C CA . THR A 1 181 ? 9.718 -16.586 13.764 1.00 94.62 181 THR A CA 1
ATOM 1330 C C . THR A 1 181 ? 8.401 -15.894 14.059 1.00 94.62 181 THR A C 1
ATOM 1332 O O . THR A 1 181 ? 8.354 -15.060 14.962 1.00 94.62 181 THR A O 1
ATOM 1335 N N . ASP A 1 182 ? 7.354 -16.184 13.293 1.00 91.62 182 ASP A N 1
ATOM 1336 C CA . ASP A 1 182 ? 6.031 -15.596 13.498 1.00 91.62 182 ASP A CA 1
ATOM 1337 C C . ASP A 1 182 ? 5.259 -16.248 14.661 1.00 91.62 182 ASP A C 1
ATOM 1339 O O . ASP A 1 182 ? 5.774 -17.097 15.390 1.00 91.62 182 ASP A O 1
ATOM 1343 N N . ASP A 1 183 ? 4.031 -15.785 14.889 1.00 85.88 183 ASP A N 1
ATOM 1344 C CA . ASP A 1 183 ? 3.132 -16.321 15.915 1.00 85.88 183 ASP A CA 1
ATOM 1345 C C . ASP A 1 183 ? 2.626 -17.738 15.591 1.00 85.88 183 ASP A C 1
ATOM 1347 O O . ASP A 1 183 ? 2.308 -18.499 16.501 1.00 85.88 183 ASP A O 1
ATOM 1351 N N . SER A 1 184 ? 2.629 -18.131 14.318 1.00 86.38 184 SER A N 1
ATOM 1352 C CA . SER A 1 184 ? 2.277 -19.474 13.846 1.00 86.38 184 SER A CA 1
ATOM 1353 C C . SER A 1 184 ? 3.444 -20.471 13.949 1.00 86.38 184 SER A C 1
ATOM 1355 O O . SER A 1 184 ? 3.265 -21.667 13.710 1.00 86.38 184 SER A O 1
ATOM 1357 N N . GLY A 1 185 ? 4.637 -20.004 14.338 1.00 87.12 185 GLY A N 1
ATOM 1358 C CA . GLY A 1 185 ? 5.851 -20.811 14.443 1.00 87.12 185 GLY A CA 1
ATOM 1359 C C . GLY A 1 185 ? 6.571 -21.029 13.110 1.00 87.12 185 GLY A C 1
ATOM 1360 O O . GLY A 1 185 ? 7.471 -21.867 13.035 1.00 87.12 185 GLY A O 1
ATOM 1361 N N . ASN A 1 186 ? 6.204 -20.300 12.052 1.00 91.94 186 ASN A N 1
ATOM 1362 C CA . ASN A 1 186 ? 6.943 -20.299 10.797 1.00 91.94 186 ASN A CA 1
ATOM 1363 C C . ASN A 1 186 ? 8.153 -19.361 10.910 1.00 91.94 186 ASN A C 1
ATOM 1365 O O . ASN A 1 186 ? 8.036 -18.226 11.373 1.00 91.94 186 ASN A O 1
ATOM 1369 N N . SER A 1 187 ? 9.324 -19.826 10.469 1.00 94.44 187 SER A N 1
ATOM 1370 C CA . SER A 1 187 ? 10.573 -19.061 10.549 1.00 94.44 187 SER A CA 1
ATOM 1371 C C . SER A 1 187 ? 11.116 -18.672 9.175 1.00 94.44 187 SER A C 1
ATOM 1373 O O . SER A 1 187 ? 11.057 -19.453 8.225 1.00 94.44 187 SER A O 1
ATOM 1375 N N . ALA A 1 188 ? 11.717 -17.486 9.098 1.00 94.44 188 ALA A N 1
ATOM 1376 C CA . ALA A 1 188 ? 12.494 -17.003 7.964 1.00 94.44 188 ALA A CA 1
ATOM 1377 C C . ALA A 1 188 ? 13.835 -16.440 8.454 1.00 94.44 188 ALA A C 1
ATOM 1379 O O . ALA A 1 188 ? 13.883 -15.687 9.429 1.00 94.44 188 ALA A O 1
ATOM 1380 N N . THR A 1 189 ? 14.925 -16.781 7.767 1.00 93.75 189 THR A N 1
ATOM 1381 C CA . THR A 1 189 ? 16.266 -16.274 8.083 1.00 93.75 189 THR A CA 1
ATOM 1382 C C . THR A 1 189 ? 16.638 -15.135 7.138 1.00 93.75 189 THR A C 1
ATOM 1384 O O . THR A 1 189 ? 16.548 -15.276 5.920 1.00 93.75 189 THR A O 1
ATOM 1387 N N . ILE A 1 190 ? 17.069 -14.012 7.706 1.00 90.44 190 ILE A N 1
ATOM 1388 C CA . ILE A 1 190 ? 17.638 -12.865 6.997 1.00 90.44 190 ILE A CA 1
ATOM 1389 C C . ILE A 1 190 ? 19.149 -12.898 7.207 1.00 90.44 190 ILE A C 1
ATOM 1391 O O . ILE A 1 190 ? 19.614 -12.727 8.330 1.00 90.44 190 ILE A O 1
ATOM 1395 N N . ASP A 1 191 ? 19.914 -13.104 6.140 1.00 88.31 191 ASP A N 1
ATOM 1396 C CA . ASP A 1 191 ? 21.374 -13.018 6.181 1.00 88.31 191 ASP A CA 1
ATOM 1397 C C . ASP A 1 191 ? 21.828 -11.603 5.800 1.00 88.31 191 ASP A C 1
ATOM 1399 O O . ASP A 1 191 ? 21.568 -11.134 4.689 1.00 88.31 191 ASP A O 1
ATOM 1403 N N . THR A 1 192 ? 22.486 -10.909 6.734 1.00 84.31 192 THR A N 1
ATOM 1404 C CA . THR A 1 192 ? 23.018 -9.554 6.512 1.00 84.31 192 THR A CA 1
ATOM 1405 C C . THR A 1 192 ? 24.481 -9.543 6.060 1.00 84.31 192 THR A C 1
ATOM 1407 O O . THR A 1 192 ? 24.991 -8.488 5.685 1.00 84.31 192 THR A O 1
ATOM 1410 N N . ASN A 1 193 ? 25.140 -10.707 6.021 1.00 78.12 193 ASN A N 1
ATOM 1411 C CA . ASN A 1 193 ? 26.482 -10.881 5.463 1.00 78.12 193 ASN A CA 1
ATOM 1412 C C . ASN A 1 193 ? 26.480 -11.033 3.940 1.00 78.12 193 ASN A C 1
ATOM 1414 O O . ASN A 1 193 ? 27.557 -10.982 3.344 1.00 78.12 193 ASN A O 1
ATOM 1418 N N . GLN A 1 194 ? 25.309 -11.246 3.324 1.00 72.50 194 GLN A N 1
ATOM 1419 C CA . GLN A 1 194 ? 25.139 -11.398 1.878 1.00 72.50 194 GLN A CA 1
ATOM 1420 C C . GLN A 1 194 ? 25.864 -10.273 1.136 1.00 72.50 194 GLN A C 1
ATOM 1422 O O . GLN A 1 194 ? 25.417 -9.123 1.091 1.00 72.50 194 GLN A O 1
ATOM 1427 N N . VAL A 1 195 ? 27.024 -10.616 0.577 1.00 69.81 195 VAL A N 1
ATOM 1428 C CA . VAL A 1 195 ? 27.945 -9.640 0.001 1.00 69.81 195 VAL A CA 1
ATOM 1429 C C . VAL A 1 195 ? 27.310 -9.063 -1.261 1.00 69.81 195 VAL A C 1
ATOM 1431 O O . VAL A 1 195 ? 26.665 -9.779 -2.029 1.00 69.81 195 VAL A O 1
ATOM 1434 N N . ALA A 1 196 ? 27.498 -7.767 -1.514 1.00 72.81 196 ALA A N 1
ATOM 1435 C CA . ALA A 1 196 ? 27.136 -7.205 -2.809 1.00 72.81 196 ALA A CA 1
ATOM 1436 C C . ALA A 1 196 ? 27.869 -7.981 -3.919 1.00 72.81 196 ALA A C 1
ATOM 1438 O O . ALA A 1 196 ? 29.088 -8.159 -3.849 1.00 72.81 196 ALA A O 1
ATOM 1439 N N . GLY A 1 197 ? 27.120 -8.453 -4.920 1.00 83.81 197 GLY A N 1
ATOM 1440 C CA . GLY A 1 197 ? 27.676 -9.272 -5.995 1.00 83.81 197 GLY A CA 1
ATOM 1441 C C . GLY A 1 197 ? 28.837 -8.576 -6.711 1.00 83.81 197 GLY A C 1
ATOM 1442 O O . GLY A 1 197 ? 28.816 -7.362 -6.925 1.00 83.81 197 GLY A O 1
ATOM 1443 N N . THR A 1 198 ? 29.858 -9.346 -7.075 1.00 89.94 198 THR A N 1
ATOM 1444 C CA . THR A 1 198 ? 31.085 -8.834 -7.695 1.00 89.94 198 THR A CA 1
ATOM 1445 C C . THR A 1 198 ? 31.037 -8.973 -9.213 1.00 89.94 198 THR A C 1
ATOM 1447 O O . THR A 1 198 ? 30.423 -9.896 -9.747 1.00 89.94 198 THR A O 1
ATOM 1450 N N . LEU A 1 199 ? 31.697 -8.052 -9.918 1.00 93.00 199 LEU A N 1
ATOM 1451 C CA . LEU A 1 199 ? 31.860 -8.095 -11.368 1.00 93.00 199 LEU A CA 1
ATOM 1452 C C . LEU A 1 199 ? 33.353 -8.029 -11.695 1.00 93.00 199 LEU A C 1
ATOM 1454 O O . LEU A 1 199 ? 34.023 -7.056 -11.349 1.00 93.00 199 LEU A O 1
ATOM 1458 N N . VAL A 1 200 ? 33.871 -9.076 -12.332 1.00 93.25 200 VAL A N 1
ATOM 1459 C CA . VAL A 1 200 ? 35.299 -9.268 -12.605 1.00 93.25 200 VAL A CA 1
ATOM 1460 C C . VAL A 1 200 ? 35.520 -9.331 -14.113 1.00 93.25 200 VAL A C 1
ATOM 1462 O O . VAL A 1 200 ? 34.893 -10.133 -14.800 1.00 93.25 200 VAL A O 1
ATOM 1465 N N . ASN A 1 201 ? 36.421 -8.493 -14.630 1.00 92.31 201 ASN A N 1
ATOM 1466 C CA . ASN A 1 201 ? 37.016 -8.692 -15.952 1.00 92.31 201 ASN A CA 1
ATOM 1467 C C . ASN A 1 201 ? 38.105 -9.762 -15.805 1.00 92.31 201 ASN A C 1
ATOM 1469 O O . ASN A 1 201 ? 39.036 -9.570 -15.026 1.00 92.31 201 ASN A O 1
ATOM 1473 N N . ASN A 1 202 ? 37.983 -10.872 -16.533 1.00 93.19 202 ASN A N 1
ATOM 1474 C CA . ASN A 1 202 ? 38.898 -12.013 -16.418 1.00 93.19 202 ASN A CA 1
ATOM 1475 C C . ASN A 1 202 ? 40.179 -11.851 -17.267 1.00 93.19 202 ASN A C 1
ATOM 1477 O O . ASN A 1 202 ? 41.000 -12.761 -17.337 1.00 93.19 202 ASN A O 1
ATOM 1481 N N . ASN A 1 203 ? 40.344 -10.698 -17.925 1.00 93.19 203 ASN A N 1
ATOM 1482 C CA . ASN A 1 203 ? 41.433 -10.357 -18.845 1.00 93.19 203 ASN A CA 1
ATOM 1483 C C . ASN A 1 203 ? 41.544 -11.255 -20.101 1.00 93.19 203 ASN A C 1
ATOM 1485 O O . ASN A 1 203 ? 42.535 -11.184 -20.823 1.00 93.19 203 ASN A O 1
ATOM 1489 N N . ASP A 1 204 ? 40.510 -12.048 -20.400 1.00 91.69 204 ASP A N 1
ATOM 1490 C CA . ASP A 1 204 ? 40.445 -13.016 -21.509 1.00 91.69 204 ASP A CA 1
ATOM 1491 C C . ASP A 1 204 ? 39.270 -12.769 -22.482 1.00 91.69 204 ASP A C 1
ATOM 1493 O O . ASP A 1 204 ? 38.959 -13.607 -23.327 1.00 91.69 204 ASP A O 1
ATOM 1497 N N . GLY A 1 205 ? 38.621 -11.602 -22.387 1.00 91.44 205 GLY A N 1
ATOM 1498 C CA . GLY A 1 205 ? 37.441 -11.252 -23.187 1.00 91.44 205 GLY A CA 1
ATOM 1499 C C . GLY A 1 205 ? 36.125 -11.756 -22.598 1.00 91.44 205 GLY A C 1
ATOM 1500 O O . GLY A 1 205 ? 35.081 -11.654 -23.248 1.00 91.44 205 GLY A O 1
ATOM 1501 N N . THR A 1 206 ? 36.157 -12.278 -21.371 1.00 94.75 206 THR A N 1
ATOM 1502 C CA . THR A 1 206 ? 34.972 -12.646 -20.600 1.00 94.75 206 THR A CA 1
ATOM 1503 C C . THR A 1 206 ? 34.833 -11.794 -19.333 1.00 94.75 206 THR A C 1
ATOM 1505 O O . THR A 1 206 ? 35.810 -11.289 -18.768 1.00 94.75 206 THR A O 1
ATOM 1508 N N . ILE A 1 207 ? 33.592 -11.629 -18.874 1.00 95.38 207 ILE A N 1
ATOM 1509 C CA . ILE A 1 207 ? 33.268 -11.025 -17.577 1.00 95.38 207 ILE A CA 1
ATOM 1510 C C . ILE A 1 207 ? 32.570 -12.072 -16.716 1.00 95.38 207 ILE A C 1
ATOM 1512 O O . ILE A 1 207 ? 31.608 -12.699 -17.163 1.00 95.38 207 ILE A O 1
ATOM 1516 N N . THR A 1 208 ? 33.016 -12.230 -15.470 1.00 95.88 208 THR A N 1
ATOM 1517 C CA . THR A 1 208 ? 32.332 -13.045 -14.460 1.00 95.88 208 THR A CA 1
ATOM 1518 C C . THR A 1 208 ? 31.556 -12.148 -13.505 1.00 95.88 208 THR A C 1
ATOM 1520 O O . THR A 1 208 ? 32.138 -11.308 -12.818 1.00 95.88 208 THR A O 1
ATOM 1523 N N . TYR A 1 209 ? 30.245 -12.356 -13.424 1.00 94.62 209 TYR A N 1
ATOM 1524 C CA . TYR A 1 209 ? 29.418 -11.867 -12.325 1.00 94.62 209 TYR A CA 1
ATOM 1525 C C . TYR A 1 209 ? 29.306 -12.961 -11.265 1.00 94.62 209 TYR A C 1
ATOM 1527 O O . TYR A 1 209 ? 28.986 -14.097 -11.604 1.00 94.62 209 TYR A O 1
ATOM 1535 N N . THR A 1 210 ? 29.543 -12.635 -9.998 1.00 92.25 210 THR A N 1
ATOM 1536 C CA . THR A 1 210 ? 29.262 -13.532 -8.866 1.00 92.25 210 THR A CA 1
ATOM 1537 C C . THR A 1 210 ? 28.223 -12.879 -7.980 1.00 92.25 210 THR A C 1
ATOM 1539 O O . THR A 1 210 ? 28.439 -11.759 -7.519 1.00 92.25 210 THR A O 1
ATOM 1542 N N . ASP A 1 211 ? 27.096 -13.549 -7.758 1.00 86.12 211 ASP A N 1
ATOM 1543 C CA . ASP A 1 211 ? 26.034 -13.024 -6.905 1.00 86.12 211 ASP A CA 1
ATOM 1544 C C . ASP A 1 211 ? 26.392 -13.095 -5.409 1.00 86.12 211 ASP A C 1
ATOM 1546 O O . ASP A 1 211 ? 27.427 -13.634 -5.009 1.00 86.12 211 ASP A O 1
ATOM 1550 N N . GLY A 1 212 ? 25.522 -12.541 -4.562 1.00 79.88 212 GLY A N 1
ATOM 1551 C CA . GLY A 1 212 ? 25.734 -12.529 -3.112 1.00 79.88 212 GLY A CA 1
ATOM 1552 C C . GLY A 1 212 ? 25.683 -13.904 -2.438 1.00 79.88 212 GLY A C 1
ATOM 1553 O O . GLY A 1 212 ? 26.064 -14.001 -1.280 1.00 79.88 212 GLY A O 1
ATOM 1554 N N . THR A 1 213 ? 25.244 -14.961 -3.136 1.00 80.00 213 THR A N 1
ATOM 1555 C CA . THR A 1 213 ? 25.299 -16.360 -2.659 1.00 80.00 213 THR A CA 1
ATOM 1556 C C . THR A 1 213 ? 26.623 -17.051 -3.005 1.00 80.00 213 THR A C 1
ATOM 1558 O O . THR A 1 213 ? 26.852 -18.186 -2.592 1.00 80.00 213 THR A O 1
ATOM 1561 N N . GLY A 1 214 ? 27.495 -16.390 -3.776 1.00 82.31 214 GLY A N 1
ATOM 1562 C CA . GLY A 1 214 ? 28.714 -16.982 -4.326 1.00 82.31 214 GLY A CA 1
ATOM 1563 C C . GLY A 1 214 ? 28.504 -17.732 -5.646 1.00 82.31 214 GLY A C 1
ATOM 1564 O O . GLY A 1 214 ? 29.433 -18.386 -6.118 1.00 82.31 214 GLY A O 1
ATOM 1565 N N . SER A 1 215 ? 27.321 -17.643 -6.264 1.00 88.38 215 SER A N 1
ATOM 1566 C CA . SER A 1 215 ? 27.053 -18.279 -7.557 1.00 88.38 215 SER A CA 1
ATOM 1567 C C . SER A 1 215 ? 27.581 -17.407 -8.698 1.00 88.38 215 SER A C 1
ATOM 1569 O O . SER A 1 215 ? 27.158 -16.261 -8.865 1.00 88.38 215 SER A O 1
ATOM 1571 N N . SER A 1 216 ? 28.509 -17.942 -9.497 1.00 93.19 216 SER A N 1
ATOM 1572 C CA . SER A 1 216 ? 29.138 -17.218 -10.610 1.00 93.19 216 SER A CA 1
ATOM 1573 C C . SER A 1 216 ? 28.529 -17.560 -11.973 1.00 93.19 216 SER A C 1
ATOM 1575 O O . SER A 1 216 ? 28.275 -18.723 -12.282 1.00 93.19 216 SER A O 1
ATOM 1577 N N . GLN A 1 217 ? 28.374 -16.547 -12.826 1.00 95.69 217 GLN A N 1
ATOM 1578 C CA . GLN A 1 217 ? 28.069 -16.674 -14.251 1.00 95.69 217 GLN A CA 1
ATOM 1579 C C . GLN A 1 217 ? 29.106 -15.900 -15.070 1.00 95.69 217 GLN A C 1
ATOM 1581 O O . GLN A 1 217 ? 29.361 -14.725 -14.804 1.00 95.69 217 GLN A O 1
ATOM 1586 N N . THR A 1 218 ? 29.679 -16.547 -16.084 1.00 96.25 218 THR A N 1
ATOM 1587 C CA . THR A 1 218 ? 30.678 -15.951 -16.980 1.00 96.25 218 THR A CA 1
ATOM 1588 C C . THR A 1 218 ? 30.078 -15.733 -18.364 1.00 96.25 218 THR A C 1
ATOM 1590 O O . THR A 1 218 ? 29.496 -16.648 -18.944 1.00 96.25 218 THR A O 1
ATOM 1593 N N . VAL A 1 219 ? 30.228 -14.521 -18.897 1.00 95.75 219 VAL A N 1
ATOM 1594 C CA . VAL A 1 219 ? 29.728 -14.116 -20.216 1.00 95.75 219 VAL A CA 1
ATOM 1595 C C . VAL A 1 219 ? 30.914 -13.795 -21.119 1.00 95.75 219 VAL A C 1
ATOM 1597 O O . VAL A 1 219 ? 31.740 -12.948 -20.780 1.00 95.75 219 VAL A O 1
ATOM 1600 N N . GLY A 1 220 ? 30.991 -14.461 -22.273 1.00 94.06 220 GLY A N 1
ATOM 1601 C CA . GLY A 1 220 ? 31.928 -14.102 -23.337 1.00 94.06 220 GLY A CA 1
ATOM 1602 C C . GLY A 1 220 ? 31.444 -12.874 -24.102 1.00 94.06 220 GLY A C 1
ATOM 1603 O O . GLY A 1 220 ? 30.268 -12.789 -24.451 1.00 94.06 220 GLY A O 1
ATOM 1604 N N . LEU A 1 221 ? 32.343 -11.919 -24.345 1.00 93.50 221 LEU A N 1
ATOM 1605 C CA . LEU A 1 221 ? 32.019 -10.660 -25.027 1.00 93.50 221 LEU A CA 1
ATOM 1606 C C . LEU A 1 221 ? 32.353 -10.668 -26.531 1.00 93.50 221 LEU A C 1
ATOM 1608 O O . LEU A 1 221 ? 32.007 -9.730 -27.245 1.00 93.50 221 LEU A O 1
ATOM 1612 N N . VAL A 1 222 ? 33.023 -11.719 -27.008 1.00 92.62 222 VAL A N 1
ATOM 1613 C CA . VAL A 1 222 ? 33.319 -11.985 -28.424 1.00 92.62 222 VAL A CA 1
ATOM 1614 C C . VAL A 1 222 ? 32.579 -13.265 -28.822 1.00 92.62 222 VAL A C 1
ATOM 1616 O O . VAL A 1 222 ? 32.472 -14.182 -28.005 1.00 92.62 222 VAL A O 1
ATOM 1619 N N . SER A 1 223 ? 32.046 -13.337 -30.050 1.00 89.38 223 SER A N 1
ATOM 1620 C CA . SER A 1 223 ? 31.347 -14.546 -30.513 1.00 89.38 223 SER A CA 1
ATOM 1621 C C . SER A 1 223 ? 32.289 -15.757 -30.560 1.00 89.38 223 SER A C 1
ATOM 1623 O O . SER A 1 223 ? 33.488 -15.623 -30.798 1.00 89.38 223 SER A O 1
ATOM 1625 N N . SER A 1 224 ? 31.732 -16.958 -30.406 1.00 90.19 224 SER A N 1
ATOM 1626 C CA . SER A 1 224 ? 32.430 -18.216 -30.699 1.00 90.19 224 SER A CA 1
ATOM 1627 C C . SER A 1 224 ? 32.621 -18.476 -32.199 1.00 90.19 224 SER A C 1
ATOM 1629 O O . SER A 1 224 ? 33.317 -19.422 -32.567 1.00 90.19 224 SER A O 1
ATOM 1631 N N . ASP A 1 225 ? 31.976 -17.688 -33.062 1.00 91.25 225 ASP A N 1
ATOM 1632 C CA . ASP A 1 225 ? 32.070 -17.831 -34.515 1.00 91.25 225 ASP A CA 1
ATOM 1633 C C . ASP A 1 225 ? 33.482 -17.516 -35.037 1.00 91.25 225 ASP A C 1
ATOM 1635 O O . ASP A 1 225 ? 34.241 -16.745 -34.449 1.00 91.25 225 ASP A O 1
ATOM 1639 N N . ALA A 1 226 ? 33.846 -18.110 -36.173 1.00 88.94 226 ALA A N 1
ATOM 1640 C CA . ALA A 1 226 ? 35.102 -17.796 -36.845 1.00 88.94 226 ALA A CA 1
ATOM 1641 C C . ALA A 1 226 ? 35.051 -16.412 -37.523 1.00 88.94 226 ALA A C 1
ATOM 1643 O O . ALA A 1 226 ? 33.986 -15.940 -37.913 1.00 88.94 226 ALA A O 1
ATOM 1644 N N . ASN A 1 227 ? 36.227 -15.818 -37.752 1.00 85.81 227 ASN A N 1
ATOM 1645 C CA . ASN A 1 227 ? 36.410 -14.543 -38.464 1.00 85.81 227 ASN A CA 1
ATOM 1646 C C . ASN A 1 227 ? 35.805 -13.303 -37.767 1.00 85.81 227 ASN A C 1
ATOM 1648 O O . ASN A 1 227 ? 35.386 -12.368 -38.442 1.00 85.81 227 ASN A O 1
ATOM 1652 N N . ASN A 1 228 ? 35.789 -13.257 -36.430 1.00 88.81 228 ASN A N 1
ATOM 1653 C CA . ASN A 1 228 ? 35.528 -12.001 -35.716 1.00 88.81 228 ASN A CA 1
ATOM 1654 C C . ASN A 1 228 ? 36.678 -11.002 -35.933 1.00 88.81 228 ASN A C 1
ATOM 1656 O O . ASN A 1 228 ? 37.831 -11.313 -35.628 1.00 88.81 228 ASN A O 1
ATOM 1660 N N . ASP A 1 229 ? 36.353 -9.781 -36.363 1.00 90.00 229 ASP A N 1
ATOM 1661 C CA . ASP A 1 229 ? 37.320 -8.673 -36.442 1.00 90.00 229 ASP A CA 1
ATOM 1662 C C . ASP A 1 229 ? 37.651 -8.060 -35.069 1.00 90.00 229 ASP A C 1
ATOM 1664 O O . ASP A 1 229 ? 38.678 -7.399 -34.896 1.00 90.00 229 ASP A O 1
ATOM 1668 N N . ILE A 1 230 ? 36.788 -8.277 -34.071 1.00 92.50 230 ILE A N 1
ATOM 1669 C CA . ILE A 1 230 ? 37.032 -7.870 -32.685 1.00 92.50 230 ILE A CA 1
ATOM 1670 C C . ILE A 1 230 ? 37.884 -8.930 -31.985 1.00 92.50 230 ILE A C 1
ATOM 1672 O O . ILE A 1 230 ? 37.516 -10.103 -31.928 1.00 92.50 230 ILE A O 1
ATOM 1676 N N . GLN A 1 231 ? 39.005 -8.495 -31.414 1.00 91.25 231 GLN A N 1
ATOM 1677 C CA . GLN A 1 231 ? 39.933 -9.323 -30.653 1.00 91.25 231 GLN A CA 1
ATOM 1678 C C . GLN A 1 231 ? 40.056 -8.843 -29.207 1.00 91.25 231 GLN A C 1
ATOM 1680 O O . GLN A 1 231 ? 39.745 -7.699 -28.869 1.00 91.25 231 GLN A O 1
ATOM 1685 N N . VAL A 1 232 ? 40.533 -9.745 -28.352 1.00 93.56 232 VAL A N 1
ATOM 1686 C CA . VAL A 1 232 ? 40.836 -9.475 -26.946 1.00 93.56 232 VAL A CA 1
ATOM 1687 C C . VAL A 1 232 ? 42.285 -8.995 -26.831 1.00 93.56 232 VAL A C 1
ATOM 1689 O O . VAL A 1 232 ? 43.205 -9.647 -27.326 1.00 93.56 232 VAL A O 1
ATOM 1692 N N . GLY A 1 233 ? 42.491 -7.843 -26.198 1.00 90.94 233 GLY A N 1
ATOM 1693 C CA . GLY A 1 233 ? 43.799 -7.295 -25.852 1.00 90.94 233 GLY A CA 1
ATOM 1694 C C . GLY A 1 233 ? 44.422 -7.985 -24.638 1.00 90.94 233 GLY A C 1
ATOM 1695 O O . GLY A 1 233 ? 43.759 -8.693 -23.886 1.00 90.94 233 GLY A O 1
ATOM 1696 N N . THR A 1 234 ? 45.712 -7.749 -24.396 1.00 89.06 234 THR A N 1
ATOM 1697 C CA . THR A 1 234 ? 46.435 -8.323 -23.240 1.00 89.06 234 THR A CA 1
ATOM 1698 C C . THR A 1 234 ? 45.944 -7.815 -21.878 1.00 89.06 234 THR A C 1
ATOM 1700 O O . THR A 1 234 ? 46.329 -8.352 -20.846 1.00 89.06 234 THR A O 1
ATOM 1703 N N . ASP A 1 235 ? 45.132 -6.760 -21.871 1.00 88.19 235 ASP A N 1
ATOM 1704 C CA . ASP A 1 235 ? 44.429 -6.193 -20.719 1.00 88.19 235 ASP A CA 1
ATOM 1705 C C . ASP A 1 235 ? 42.970 -6.687 -20.603 1.00 88.19 235 ASP A C 1
ATOM 1707 O O . ASP A 1 235 ? 42.248 -6.282 -19.692 1.00 88.19 235 ASP A O 1
ATOM 1711 N N . GLY A 1 236 ? 42.513 -7.564 -21.503 1.00 89.62 236 GLY A N 1
ATOM 1712 C CA . GLY A 1 236 ? 41.114 -7.982 -21.626 1.00 89.62 236 GLY A CA 1
ATOM 1713 C C . GLY A 1 236 ? 40.203 -6.982 -22.334 1.00 89.62 236 GLY A C 1
ATOM 1714 O O . GLY A 1 236 ? 39.011 -7.254 -22.467 1.00 89.62 236 GLY A O 1
ATOM 1715 N N . GLY A 1 237 ? 40.720 -5.829 -22.767 1.00 91.44 237 GLY A N 1
ATOM 1716 C CA . GLY A 1 237 ? 39.962 -4.863 -23.553 1.00 91.44 237 GLY A CA 1
ATOM 1717 C C . GLY A 1 237 ? 39.614 -5.434 -24.926 1.00 91.44 237 GLY A C 1
ATOM 1718 O O . GLY A 1 237 ? 40.405 -6.157 -25.527 1.00 91.44 237 GLY A O 1
ATOM 1719 N N . LEU A 1 238 ? 38.431 -5.114 -25.444 1.00 94.38 238 LEU A N 1
ATOM 1720 C CA . LEU A 1 238 ? 38.046 -5.504 -26.800 1.00 94.38 238 LEU A CA 1
ATOM 1721 C C . LEU A 1 238 ? 38.481 -4.420 -27.782 1.00 94.38 238 LEU A C 1
ATOM 1723 O O . LEU A 1 238 ? 38.203 -3.241 -27.559 1.00 94.38 238 LEU A O 1
ATOM 1727 N N . TYR A 1 239 ? 39.126 -4.809 -28.877 1.00 92.56 239 TYR A N 1
ATOM 1728 C CA . TYR A 1 239 ? 39.558 -3.877 -29.915 1.00 92.56 239 TYR A CA 1
ATOM 1729 C C . TYR A 1 239 ? 39.353 -4.457 -31.313 1.00 92.56 239 TYR A C 1
ATOM 1731 O O . TYR A 1 239 ? 39.370 -5.670 -31.513 1.00 92.56 239 TYR A O 1
ATOM 1739 N N . LEU A 1 240 ? 39.160 -3.576 -32.294 1.00 90.75 240 LEU A N 1
ATOM 1740 C CA . LEU A 1 240 ? 39.113 -3.953 -33.701 1.00 90.75 240 LEU A CA 1
ATOM 1741 C C . LEU A 1 240 ? 40.534 -4.235 -34.194 1.00 90.75 240 LEU A C 1
ATOM 1743 O O . LEU A 1 240 ? 41.377 -3.333 -34.194 1.00 90.75 240 LEU A O 1
ATOM 1747 N N . ASN A 1 241 ? 40.799 -5.456 -34.654 1.00 86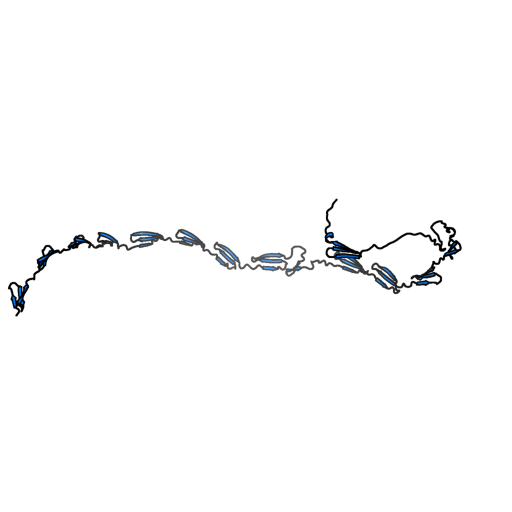.62 241 ASN A N 1
ATOM 1748 C CA . ASN A 1 241 ? 42.045 -5.746 -35.345 1.00 86.62 241 ASN A CA 1
ATOM 1749 C C . ASN A 1 241 ? 41.972 -5.176 -36.767 1.00 86.62 241 ASN A C 1
ATOM 1751 O O . ASN A 1 241 ? 41.488 -5.816 -37.693 1.00 86.62 241 ASN A O 1
ATOM 1755 N N . VAL A 1 242 ? 42.491 -3.963 -36.956 1.00 80.25 242 VAL A N 1
ATOM 1756 C CA . VAL A 1 242 ? 42.475 -3.268 -38.256 1.00 80.25 242 VAL A CA 1
ATOM 1757 C C . VAL A 1 242 ? 43.147 -4.088 -39.374 1.00 80.25 242 VAL A C 1
ATOM 1759 O O . VAL A 1 242 ? 42.832 -3.884 -40.539 1.00 80.25 242 VAL A O 1
ATOM 1762 N N . ALA A 1 243 ? 44.020 -5.052 -39.050 1.00 80.75 243 ALA A N 1
ATOM 1763 C CA . ALA A 1 243 ? 44.640 -5.935 -40.038 1.00 80.75 243 ALA A CA 1
ATOM 1764 C C . ALA A 1 243 ? 43.753 -7.112 -40.502 1.00 80.75 243 ALA A C 1
ATOM 1766 O O . ALA A 1 243 ? 44.089 -7.728 -41.513 1.00 80.75 243 ALA A O 1
ATOM 1767 N N . SER A 1 244 ? 42.653 -7.448 -39.809 1.00 77.06 244 SER A N 1
ATOM 1768 C CA . SER A 1 244 ? 41.660 -8.414 -40.322 1.00 77.06 244 SER A CA 1
ATOM 1769 C C . SER A 1 244 ? 40.633 -7.757 -41.247 1.00 77.06 244 SER A C 1
ATOM 1771 O O . SER A 1 244 ? 40.118 -8.408 -42.154 1.00 77.06 244 SER A O 1
ATOM 1773 N N . VAL A 1 245 ? 40.397 -6.453 -41.074 1.00 78.25 245 VAL A N 1
ATOM 1774 C CA . VAL A 1 245 ? 39.449 -5.681 -41.880 1.00 78.25 245 VAL A CA 1
ATOM 1775 C C . VAL A 1 245 ? 40.031 -5.400 -43.266 1.00 78.25 245 VAL A C 1
ATOM 1777 O O . VAL A 1 245 ? 40.774 -4.440 -43.476 1.00 78.25 245 VAL A O 1
ATOM 1780 N N . THR A 1 246 ? 39.650 -6.205 -44.258 1.00 72.00 246 THR A N 1
ATOM 1781 C CA . THR A 1 246 ? 39.946 -5.909 -45.664 1.00 72.00 246 THR A CA 1
ATOM 1782 C C . THR A 1 246 ? 39.031 -4.800 -46.178 1.00 72.00 246 THR A C 1
ATOM 1784 O O . THR A 1 246 ? 37.947 -5.062 -46.703 1.00 72.00 246 THR A O 1
ATOM 1787 N N . ILE A 1 247 ? 39.476 -3.550 -46.054 1.00 68.44 247 ILE A N 1
ATOM 1788 C CA . ILE A 1 247 ? 38.876 -2.426 -46.776 1.00 68.44 247 ILE A CA 1
ATOM 1789 C C . ILE A 1 247 ? 39.383 -2.492 -48.220 1.00 68.44 247 ILE A C 1
ATOM 1791 O O . ILE A 1 247 ? 40.540 -2.176 -48.491 1.00 68.44 247 ILE A O 1
ATOM 1795 N N . SER A 1 248 ? 38.524 -2.897 -49.159 1.0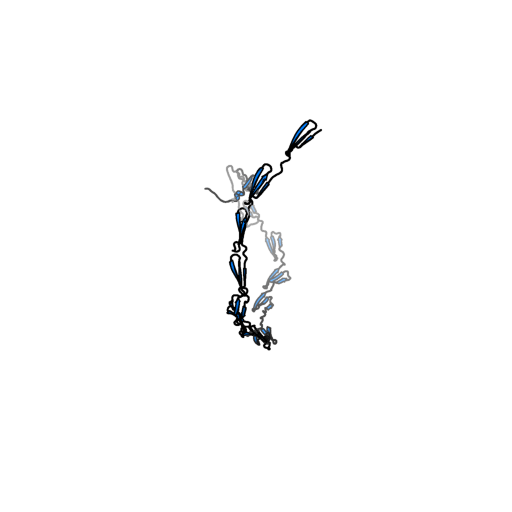0 66.31 248 SER A N 1
ATOM 1796 C CA . SER A 1 248 ? 38.765 -2.617 -50.577 1.00 66.31 248 SER A CA 1
ATOM 1797 C C . SER A 1 248 ? 38.614 -1.118 -50.802 1.00 66.31 248 SER A C 1
ATOM 1799 O O . SER A 1 248 ? 37.517 -0.636 -51.080 1.00 66.31 248 SER A O 1
ATOM 1801 N N . GLU A 1 249 ? 39.715 -0.377 -50.670 1.00 63.59 249 GLU A N 1
ATOM 1802 C CA . GLU A 1 249 ? 39.776 0.979 -51.198 1.00 63.59 249 GLU A CA 1
ATOM 1803 C C . GLU A 1 249 ? 39.555 0.926 -52.710 1.00 63.59 249 GLU A C 1
ATOM 1805 O O . GLU A 1 249 ? 40.230 0.218 -53.460 1.00 63.59 249 GLU A O 1
ATOM 1810 N N . THR A 1 250 ? 38.550 1.670 -53.143 1.00 67.94 250 THR A N 1
ATOM 1811 C CA . THR A 1 250 ? 38.117 1.790 -54.525 1.00 67.94 250 THR A CA 1
ATOM 1812 C C . THR A 1 250 ? 39.059 2.718 -55.285 1.00 67.94 250 THR A C 1
ATOM 1814 O O . THR A 1 250 ? 38.797 3.910 -55.432 1.00 67.94 250 THR A O 1
ATOM 1817 N N . ILE A 1 251 ? 40.195 2.171 -55.726 1.00 70.75 251 ILE A N 1
ATOM 1818 C CA . ILE A 1 251 ? 41.189 2.897 -56.523 1.00 70.75 251 ILE A CA 1
ATOM 1819 C C . ILE A 1 251 ? 40.653 3.068 -57.948 1.00 70.75 251 ILE A C 1
ATOM 1821 O O . ILE A 1 251 ? 40.705 2.139 -58.751 1.00 70.75 251 ILE A O 1
ATOM 1825 N N . THR A 1 252 ? 40.178 4.269 -58.270 1.00 85.56 252 THR A N 1
ATOM 1826 C CA . THR A 1 252 ? 40.022 4.710 -59.661 1.00 85.56 252 THR A CA 1
ATOM 1827 C C . THR A 1 252 ? 41.362 5.202 -60.202 1.00 85.56 252 THR A C 1
ATOM 1829 O O . THR A 1 252 ? 42.198 5.722 -59.456 1.00 85.56 252 THR A O 1
ATOM 1832 N N . SER A 1 253 ? 41.589 5.051 -61.507 1.00 87.12 253 SER A N 1
ATOM 1833 C CA . SER A 1 253 ? 42.781 5.589 -62.172 1.00 87.12 253 SER A CA 1
ATOM 1834 C C . SER A 1 253 ? 42.402 6.541 -63.304 1.00 87.12 253 SER A C 1
ATOM 1836 O O . SER A 1 253 ? 41.355 6.397 -63.935 1.00 87.12 253 SER A O 1
ATOM 1838 N N . LEU A 1 254 ? 43.258 7.532 -63.564 1.00 90.81 254 LEU A N 1
ATOM 1839 C CA . LEU A 1 254 ? 43.173 8.386 -64.745 1.00 90.81 254 LEU A CA 1
ATOM 1840 C C . LEU A 1 254 ? 44.549 8.424 -65.410 1.00 90.81 254 LEU A C 1
ATOM 1842 O O . LEU A 1 254 ? 45.501 8.966 -64.852 1.00 90.81 254 LEU A O 1
ATOM 1846 N N . THR A 1 255 ? 44.641 7.829 -66.594 1.00 90.94 255 THR A N 1
ATOM 1847 C CA . THR A 1 255 ? 45.878 7.722 -67.374 1.00 90.94 255 THR A CA 1
ATOM 1848 C C . THR A 1 255 ? 45.838 8.697 -68.547 1.00 90.94 255 THR A C 1
ATOM 1850 O O . THR A 1 255 ? 44.872 8.703 -69.309 1.00 90.94 255 THR A O 1
ATOM 1853 N N . ASP A 1 256 ? 46.883 9.510 -68.702 1.00 88.62 256 ASP A N 1
ATOM 1854 C CA . ASP A 1 256 ? 47.148 10.271 -69.929 1.00 88.62 256 ASP A CA 1
ATOM 1855 C C . ASP A 1 256 ? 47.780 9.325 -70.961 1.00 88.62 256 ASP A C 1
ATOM 1857 O O . ASP A 1 256 ? 48.819 8.717 -70.693 1.00 88.62 256 ASP A O 1
ATOM 1861 N N . ASN A 1 257 ? 47.149 9.176 -72.126 1.00 86.38 257 ASN A N 1
ATOM 1862 C CA . ASN A 1 257 ? 47.631 8.282 -73.179 1.00 86.38 257 ASN A CA 1
ATOM 1863 C C . ASN A 1 257 ? 48.732 8.933 -74.051 1.00 86.38 257 ASN A C 1
ATOM 1865 O O . ASN A 1 257 ? 49.286 8.277 -74.933 1.00 86.38 257 ASN A O 1
ATOM 1869 N N . GLY A 1 258 ? 49.055 10.216 -73.836 1.00 80.31 258 GLY A N 1
ATOM 1870 C CA . GLY A 1 258 ? 50.093 10.958 -74.561 1.00 80.31 258 GLY A CA 1
ATOM 1871 C C . GLY A 1 258 ? 49.712 11.392 -75.983 1.00 80.31 258 GLY A C 1
ATOM 1872 O O . GLY A 1 258 ? 50.525 12.004 -76.676 1.00 80.31 258 GLY A O 1
ATOM 1873 N N . ASP A 1 259 ? 48.485 11.103 -76.426 1.00 79.12 259 ASP A N 1
ATOM 1874 C CA . ASP A 1 259 ? 47.964 11.389 -77.770 1.00 79.12 259 ASP A CA 1
ATOM 1875 C C . ASP A 1 259 ? 46.821 12.429 -77.787 1.00 79.12 259 ASP A C 1
ATOM 1877 O O . ASP A 1 259 ? 46.198 12.664 -78.829 1.00 79.12 259 ASP A O 1
ATOM 1881 N N . GLY A 1 260 ? 46.547 13.053 -76.634 1.00 74.31 260 GLY A N 1
ATOM 1882 C CA . GLY A 1 260 ? 45.429 13.975 -76.402 1.00 74.31 260 GLY A CA 1
ATOM 1883 C C . GLY A 1 260 ? 44.155 13.317 -75.855 1.00 74.31 260 GLY A C 1
ATOM 1884 O O . GLY A 1 260 ? 43.138 14.002 -75.720 1.00 74.31 260 GLY A O 1
ATOM 1885 N N . THR A 1 261 ? 44.193 12.017 -75.548 1.00 85.12 261 THR A N 1
ATOM 1886 C CA . THR A 1 261 ? 43.111 11.289 -74.876 1.00 85.12 261 THR A CA 1
ATOM 1887 C C . THR A 1 261 ? 43.502 10.854 -73.460 1.00 85.12 261 THR A C 1
ATOM 1889 O O . THR A 1 261 ? 44.668 10.588 -73.170 1.00 85.12 261 THR A O 1
ATOM 1892 N N . PHE A 1 262 ? 42.504 10.754 -72.582 1.00 90.62 262 PHE A N 1
ATOM 1893 C CA . PHE A 1 262 ? 42.649 10.245 -71.219 1.00 90.62 262 PHE A CA 1
ATOM 1894 C C . PHE A 1 262 ? 41.779 9.005 -71.032 1.00 90.62 262 PHE A C 1
ATOM 1896 O O . PHE A 1 262 ? 40.644 8.966 -71.508 1.00 90.62 262 PHE A O 1
ATOM 1903 N N . THR A 1 263 ? 42.287 8.012 -70.307 1.00 91.69 263 THR A N 1
ATOM 1904 C CA . THR A 1 263 ? 41.555 6.794 -69.940 1.00 91.69 263 THR A CA 1
ATOM 1905 C C . THR A 1 263 ? 41.274 6.800 -68.444 1.00 91.69 263 THR A C 1
ATOM 1907 O O . THR A 1 263 ? 42.205 6.746 -67.643 1.00 91.69 263 THR A O 1
ATOM 1910 N N . HIS A 1 264 ? 39.996 6.856 -68.067 1.00 92.31 264 HIS A N 1
ATOM 1911 C CA . HIS A 1 264 ? 39.544 6.625 -66.696 1.00 92.31 264 HIS A CA 1
ATOM 1912 C C . HIS A 1 264 ? 39.234 5.139 -66.501 1.00 92.31 264 HIS A C 1
ATOM 1914 O O . HIS A 1 264 ? 38.467 4.581 -67.284 1.00 92.31 264 HIS A O 1
ATOM 1920 N N . GLU A 1 265 ? 39.775 4.511 -65.461 1.00 91.06 265 GLU A N 1
ATOM 1921 C CA . GLU A 1 265 ? 39.393 3.166 -65.020 1.00 91.06 265 GLU A CA 1
ATOM 1922 C C . GLU A 1 265 ? 38.643 3.263 -63.694 1.00 91.06 265 GLU A C 1
ATOM 1924 O O . GLU A 1 265 ? 39.137 3.864 -62.736 1.00 91.06 265 GLU A O 1
ATOM 1929 N N . ASN A 1 266 ? 37.435 2.700 -63.655 1.00 86.69 266 ASN A N 1
ATOM 1930 C CA . ASN A 1 266 ? 36.598 2.715 -62.464 1.00 86.69 266 ASN A CA 1
ATOM 1931 C C . ASN A 1 266 ? 36.888 1.532 -61.519 1.00 86.69 266 ASN A C 1
ATOM 1933 O O . ASN A 1 266 ? 37.644 0.613 -61.825 1.00 86.69 266 ASN A O 1
ATOM 1937 N N . GLU A 1 267 ? 36.197 1.529 -60.387 1.00 84.56 267 GLU A N 1
ATOM 1938 C CA . GLU A 1 267 ? 36.274 0.552 -59.297 1.00 84.56 267 GLU A CA 1
ATOM 1939 C C . GLU A 1 267 ? 36.023 -0.906 -59.717 1.00 84.56 267 GLU A C 1
ATOM 1941 O O . GLU A 1 267 ? 36.417 -1.842 -59.023 1.00 84.56 267 GLU A O 1
ATOM 1946 N N . ASN A 1 268 ? 35.340 -1.105 -60.844 1.00 83.25 268 ASN A N 1
ATOM 1947 C CA . ASN A 1 268 ? 35.001 -2.407 -61.408 1.00 83.25 268 ASN A CA 1
ATOM 1948 C C . ASN A 1 268 ? 35.976 -2.846 -62.518 1.00 83.25 268 ASN A C 1
ATOM 1950 O O . ASN A 1 268 ? 35.708 -3.848 -63.183 1.00 83.25 268 ASN A O 1
ATOM 1954 N N . GLY A 1 269 ? 37.065 -2.103 -62.753 1.00 84.25 269 GLY A N 1
ATOM 1955 C CA . GLY A 1 269 ? 37.995 -2.325 -63.866 1.00 84.25 269 GLY A CA 1
ATOM 1956 C C . GLY A 1 269 ? 37.416 -1.943 -65.234 1.00 84.25 269 GLY A C 1
ATOM 1957 O O . GLY A 1 269 ? 37.885 -2.416 -66.270 1.00 84.25 269 GLY A O 1
ATOM 1958 N N . VAL A 1 270 ? 36.350 -1.132 -65.269 1.00 88.31 270 VAL A N 1
ATOM 1959 C CA . VAL A 1 270 ? 35.743 -0.661 -66.519 1.00 88.31 270 VAL A CA 1
ATOM 1960 C C . VAL A 1 270 ? 36.446 0.617 -66.952 1.00 88.31 270 VAL A C 1
ATOM 1962 O O . VAL A 1 270 ? 36.392 1.640 -66.266 1.00 88.31 270 VAL A O 1
ATOM 1965 N N . THR A 1 271 ? 37.087 0.562 -68.116 1.00 91.38 271 THR A N 1
ATOM 1966 C CA . THR A 1 271 ? 37.770 1.706 -68.717 1.00 91.38 271 THR A CA 1
ATOM 1967 C C . THR A 1 271 ? 36.828 2.550 -69.575 1.00 91.38 271 THR A C 1
ATOM 1969 O O . THR A 1 271 ? 35.905 2.058 -70.224 1.00 91.38 271 THR A O 1
ATOM 1972 N N . THR A 1 272 ? 37.045 3.861 -69.582 1.00 90.94 272 THR A N 1
ATOM 1973 C CA . THR A 1 272 ? 36.368 4.826 -70.453 1.00 90.94 272 THR A CA 1
ATOM 1974 C C . THR A 1 272 ? 37.390 5.849 -70.928 1.00 90.94 272 THR A C 1
ATOM 1976 O O . THR A 1 272 ? 37.958 6.588 -70.123 1.00 90.94 272 THR A O 1
ATOM 1979 N N . THR A 1 273 ? 37.626 5.893 -72.238 1.00 89.56 273 THR A N 1
ATOM 1980 C CA . THR A 1 273 ? 38.555 6.842 -72.862 1.00 89.56 273 THR A CA 1
ATOM 1981 C C . THR A 1 273 ? 37.793 8.033 -73.432 1.00 89.56 273 THR A C 1
ATOM 1983 O O . THR A 1 273 ? 36.801 7.856 -74.139 1.00 89.56 273 THR A O 1
ATOM 1986 N N . PHE A 1 274 ? 38.266 9.246 -73.154 1.00 84.12 274 PHE A N 1
ATOM 1987 C CA . PHE A 1 274 ? 37.709 10.488 -73.686 1.00 84.12 274 PHE A CA 1
ATOM 1988 C C . PHE A 1 274 ? 38.806 11.381 -74.278 1.00 84.12 274 PHE A C 1
ATOM 1990 O O . PHE A 1 274 ? 39.955 11.380 -73.837 1.00 84.12 274 PHE A O 1
ATOM 1997 N N . ASN A 1 275 ? 38.448 12.126 -75.322 1.00 83.00 275 ASN A N 1
ATOM 1998 C CA . ASN A 1 275 ? 39.354 12.971 -76.095 1.00 83.00 275 ASN A CA 1
ATOM 1999 C C . ASN A 1 275 ? 39.202 14.438 -75.667 1.00 83.00 275 ASN A C 1
ATOM 2001 O O . ASN A 1 275 ? 38.079 14.916 -75.517 1.00 83.00 275 ASN A O 1
ATOM 2005 N N . THR A 1 276 ? 40.315 15.156 -75.497 1.00 68.19 276 THR A N 1
ATOM 2006 C CA . THR A 1 276 ? 40.322 16.594 -75.165 1.00 68.19 276 THR A CA 1
ATOM 2007 C C . THR A 1 276 ? 40.883 17.477 -76.285 1.00 68.19 276 THR A C 1
ATOM 2009 O O . THR A 1 276 ? 41.157 18.658 -76.058 1.00 68.19 276 THR A O 1
ATOM 2012 N N . LYS A 1 277 ? 41.084 16.929 -77.494 1.00 70.50 277 LYS A N 1
ATOM 2013 C CA . LYS A 1 277 ? 41.521 17.695 -78.672 1.00 70.50 277 LYS A CA 1
ATOM 2014 C C . LYS A 1 277 ? 40.575 18.866 -78.944 1.00 70.50 277 LYS A C 1
ATOM 2016 O O . LYS A 1 277 ? 39.358 18.753 -78.857 1.00 70.50 277 LYS A O 1
ATOM 2021 N N . ARG A 1 278 ? 41.174 20.007 -79.274 1.00 66.69 278 ARG A N 1
ATOM 2022 C CA . ARG A 1 278 ? 40.497 21.236 -79.696 1.00 66.69 278 ARG A CA 1
ATOM 2023 C C . ARG A 1 278 ? 41.038 21.620 -81.062 1.00 66.69 278 ARG A C 1
ATOM 2025 O O . ARG A 1 278 ? 42.225 21.416 -81.312 1.00 66.69 278 ARG A O 1
ATOM 2032 N N . SER A 1 279 ? 40.197 22.226 -81.893 1.00 77.75 279 SER A N 1
ATOM 2033 C CA . SER A 1 279 ? 40.619 22.776 -83.180 1.00 77.75 279 SER A CA 1
ATOM 2034 C C . SER A 1 279 ? 41.775 23.768 -83.006 1.00 77.75 279 SER A C 1
ATOM 2036 O O . SER A 1 279 ? 41.787 24.563 -82.059 1.00 77.75 279 SER A O 1
ATOM 2038 N N . THR A 1 280 ? 42.734 23.739 -83.926 1.00 81.00 280 THR A N 1
ATOM 2039 C CA . THR A 1 280 ? 43.879 24.655 -83.967 1.00 81.00 280 THR A CA 1
ATOM 2040 C C . THR A 1 280 ? 43.746 25.624 -85.138 1.00 81.00 280 THR A C 1
ATOM 2042 O O . THR A 1 280 ? 43.145 25.307 -86.163 1.00 81.00 280 THR A O 1
ATOM 2045 N N . VAL A 1 281 ? 44.304 26.824 -84.979 1.00 86.38 281 VAL A N 1
ATOM 2046 C CA . VAL A 1 281 ? 44.408 27.830 -86.043 1.00 86.38 281 VAL A CA 1
ATOM 2047 C C . VAL A 1 281 ? 45.876 28.205 -86.172 1.00 86.38 281 VAL A C 1
ATOM 2049 O O . VAL A 1 281 ? 46.509 28.564 -85.178 1.00 86.38 281 VAL A O 1
ATOM 2052 N N . VAL A 1 282 ? 46.409 28.098 -87.384 1.00 89.00 282 VAL A N 1
ATOM 2053 C CA . VAL A 1 282 ? 47.787 28.445 -87.735 1.00 89.00 282 VAL A CA 1
ATOM 2054 C C . VAL A 1 282 ? 47.745 29.580 -88.751 1.00 89.00 282 VAL A C 1
ATOM 2056 O O . VAL A 1 282 ? 47.082 29.467 -89.778 1.00 89.00 282 VAL A O 1
ATOM 2059 N N . ASP A 1 283 ? 48.436 30.675 -88.448 1.00 86.50 283 ASP A N 1
ATOM 2060 C CA . ASP A 1 283 ? 48.741 31.735 -89.412 1.00 86.50 283 ASP A CA 1
ATOM 2061 C C . ASP A 1 283 ? 49.904 31.258 -90.292 1.00 86.50 283 ASP A C 1
ATOM 2063 O O . ASP A 1 283 ? 50.960 30.889 -89.770 1.00 86.50 283 ASP A O 1
ATOM 2067 N N . ASN A 1 284 ? 49.703 31.218 -91.611 1.00 86.94 284 ASN A N 1
ATOM 2068 C CA . ASN A 1 284 ? 50.723 30.754 -92.550 1.00 86.94 284 ASN A CA 1
ATOM 2069 C C . ASN A 1 284 ? 51.730 31.869 -92.918 1.00 86.94 284 ASN A C 1
ATOM 2071 O O . ASN A 1 284 ? 52.747 31.593 -93.555 1.00 86.94 284 ASN A O 1
ATOM 2075 N N . GLY A 1 285 ? 51.489 33.119 -92.498 1.00 81.44 285 GLY A N 1
ATOM 2076 C CA . GLY A 1 285 ? 52.378 34.268 -92.706 1.00 81.44 285 GLY A CA 1
ATOM 2077 C C . GLY A 1 285 ? 52.290 34.927 -94.088 1.00 81.44 285 GLY A C 1
ATOM 2078 O O . GLY A 1 285 ? 53.013 35.889 -94.347 1.00 81.44 285 GLY A O 1
ATOM 2079 N N . ASP A 1 286 ? 51.409 34.439 -94.962 1.00 82.12 286 ASP A N 1
ATOM 2080 C CA . ASP A 1 286 ? 51.149 34.936 -96.323 1.00 82.12 286 ASP A CA 1
ATOM 2081 C C . ASP A 1 286 ? 49.738 35.544 -96.494 1.00 82.12 286 ASP A C 1
ATOM 2083 O O . ASP A 1 286 ? 49.314 35.854 -97.606 1.00 82.12 286 ASP A O 1
ATOM 2087 N N . GLY A 1 287 ? 49.003 35.732 -95.392 1.00 78.25 287 GLY A N 1
ATOM 2088 C CA . GLY A 1 287 ? 47.603 36.177 -95.389 1.00 78.25 287 GLY A CA 1
ATOM 2089 C C . GLY A 1 287 ? 46.580 35.038 -95.509 1.00 78.25 287 GLY A C 1
ATOM 2090 O O . GLY A 1 287 ? 45.372 35.300 -95.526 1.00 78.25 287 GLY A O 1
ATOM 2091 N N . THR A 1 288 ? 47.042 33.782 -95.536 1.00 85.75 288 THR A N 1
ATOM 2092 C CA . THR A 1 288 ? 46.196 32.594 -95.383 1.00 85.75 288 THR A CA 1
ATOM 2093 C C . THR A 1 288 ? 46.286 32.002 -93.970 1.00 85.75 288 THR A C 1
ATOM 2095 O O . THR A 1 288 ? 47.327 32.049 -93.312 1.00 85.75 288 THR A O 1
ATOM 2098 N N . PHE A 1 289 ? 45.185 31.415 -93.496 1.00 90.19 289 PHE A N 1
ATOM 2099 C CA . PHE A 1 289 ? 45.110 30.718 -92.208 1.00 90.19 289 PHE A CA 1
ATOM 2100 C C . PHE A 1 289 ? 44.698 29.262 -92.406 1.00 90.19 289 PHE A C 1
ATOM 2102 O O . PHE A 1 289 ? 43.705 28.983 -93.077 1.00 90.19 289 PHE A O 1
ATOM 2109 N N . THR A 1 290 ? 45.404 28.337 -91.756 1.00 89.00 290 THR A N 1
ATOM 2110 C CA . THR A 1 290 ? 45.037 26.917 -91.709 1.00 89.00 290 THR A CA 1
ATOM 2111 C C . THR A 1 290 ? 44.273 26.624 -90.420 1.00 89.00 290 THR A C 1
ATOM 2113 O O . THR A 1 290 ? 44.840 26.695 -89.328 1.00 89.00 290 THR A O 1
ATOM 2116 N N . ILE A 1 291 ? 42.996 26.261 -90.528 1.00 89.62 291 ILE A N 1
ATOM 2117 C CA . ILE A 1 291 ? 42.179 25.787 -89.402 1.00 89.62 291 ILE A CA 1
ATOM 2118 C C . ILE A 1 291 ? 42.127 24.264 -89.473 1.00 89.62 291 ILE A C 1
ATOM 2120 O O . ILE A 1 291 ? 41.714 23.726 -90.495 1.00 89.62 291 ILE A O 1
ATOM 2124 N N . THR A 1 292 ? 42.525 23.572 -88.406 1.00 87.25 292 THR A N 1
ATOM 2125 C CA . THR A 1 292 ? 42.423 22.106 -88.294 1.00 87.25 292 THR A CA 1
ATOM 2126 C C . THR A 1 292 ? 41.448 21.747 -87.186 1.00 87.25 292 THR A C 1
ATOM 2128 O O . THR A 1 292 ? 41.563 22.281 -86.084 1.00 87.25 292 THR A O 1
ATOM 2131 N N . ASP A 1 293 ? 40.480 20.875 -87.459 1.00 80.69 293 ASP A N 1
ATOM 2132 C CA . ASP A 1 293 ? 39.522 20.413 -86.454 1.00 80.69 293 ASP A CA 1
ATOM 2133 C C . ASP A 1 293 ? 40.111 19.357 -85.494 1.00 80.69 293 ASP A C 1
ATOM 2135 O O . ASP A 1 293 ? 41.285 18.988 -85.562 1.00 80.69 293 ASP A O 1
ATOM 2139 N N . ASP A 1 294 ? 39.303 18.903 -84.536 1.00 73.88 294 ASP A N 1
ATOM 2140 C CA . ASP A 1 294 ? 39.684 17.889 -83.544 1.00 73.88 294 ASP A CA 1
ATOM 2141 C C . ASP A 1 294 ? 39.839 16.472 -84.133 1.00 73.88 294 ASP A C 1
ATOM 2143 O O . ASP A 1 294 ? 40.451 15.604 -83.500 1.00 73.88 294 ASP A O 1
ATOM 2147 N N . SER A 1 295 ? 39.333 16.265 -85.353 1.00 78.50 295 SER A N 1
ATOM 2148 C CA . SER A 1 295 ? 39.452 15.044 -86.155 1.00 78.50 295 SER A CA 1
ATOM 2149 C C . SER A 1 295 ? 40.691 15.049 -87.065 1.00 78.50 295 SER A C 1
ATOM 2151 O O . SER A 1 295 ? 41.052 14.010 -87.618 1.00 78.50 295 SER A O 1
ATOM 2153 N N . GLY A 1 296 ? 41.390 16.185 -87.173 1.00 76.06 296 GLY A N 1
ATOM 2154 C CA . GLY A 1 296 ? 42.592 16.355 -87.993 1.00 76.06 296 GLY A CA 1
ATOM 2155 C C . GLY A 1 296 ? 42.315 16.782 -89.437 1.00 76.06 296 GLY A C 1
ATOM 2156 O O . GLY A 1 296 ? 43.235 16.777 -90.255 1.00 76.06 296 GLY A O 1
ATOM 2157 N N . ASN A 1 297 ? 41.079 17.158 -89.770 1.00 83.06 297 ASN A N 1
ATOM 2158 C CA . ASN A 1 297 ? 40.736 17.729 -91.066 1.00 83.06 297 ASN A CA 1
ATOM 2159 C C . ASN A 1 297 ? 41.078 19.226 -91.083 1.00 83.06 297 ASN A C 1
ATOM 2161 O O . ASN A 1 297 ? 40.638 19.987 -90.221 1.00 83.06 297 ASN A O 1
ATOM 2165 N N . SER A 1 298 ? 41.852 19.656 -92.083 1.00 88.50 298 SER A N 1
ATOM 2166 C CA . SER A 1 298 ? 42.268 21.055 -92.242 1.00 88.50 298 SER A CA 1
ATOM 2167 C C . SER A 1 298 ? 41.555 21.749 -93.403 1.00 88.50 298 SER A C 1
ATOM 2169 O O . SER A 1 298 ? 41.384 21.166 -94.474 1.00 88.50 298 SER A O 1
ATOM 2171 N N . VAL A 1 299 ? 41.219 23.027 -93.221 1.00 88.88 299 VAL A N 1
ATOM 2172 C CA . VAL A 1 299 ? 40.794 23.950 -94.282 1.00 88.88 299 VAL A CA 1
ATOM 2173 C C . VAL A 1 299 ? 41.693 25.187 -94.275 1.00 88.88 299 VAL A C 1
ATOM 2175 O O . VAL A 1 299 ? 42.106 25.650 -93.211 1.00 88.88 299 VAL A O 1
ATOM 2178 N N . SER A 1 300 ? 42.007 25.715 -95.459 1.00 86.12 300 SER A N 1
ATOM 2179 C CA . SER A 1 300 ? 42.725 26.985 -95.609 1.00 86.12 300 SER A CA 1
ATOM 2180 C C . SER A 1 300 ? 41.745 28.107 -95.945 1.00 86.12 300 SER A C 1
ATOM 2182 O O . SER A 1 300 ? 40.842 27.915 -96.762 1.00 86.12 300 SER A O 1
ATOM 2184 N N . VAL A 1 301 ? 41.923 29.265 -95.315 1.00 85.19 301 VAL A N 1
ATOM 2185 C CA . VAL A 1 301 ? 41.149 30.488 -95.554 1.00 85.19 301 VAL A CA 1
ATOM 2186 C C . VAL A 1 301 ? 42.109 31.570 -96.034 1.00 85.19 301 VAL A C 1
ATOM 2188 O O . VAL A 1 301 ? 42.969 32.003 -95.271 1.00 85.19 301 VAL A O 1
ATOM 2191 N N . ASP A 1 302 ? 41.960 32.005 -97.285 1.00 84.00 302 ASP A N 1
ATOM 2192 C CA . ASP A 1 302 ? 42.710 33.127 -97.859 1.00 84.00 302 ASP A CA 1
ATOM 2193 C C . ASP A 1 302 ? 41.929 34.435 -97.685 1.00 84.00 302 ASP A C 1
ATOM 2195 O O . ASP A 1 302 ? 40.734 34.504 -97.983 1.00 84.00 302 ASP A O 1
ATOM 2199 N N . THR A 1 303 ? 42.605 35.469 -97.184 1.00 76.31 303 THR A N 1
ATOM 2200 C CA . THR A 1 303 ? 42.020 36.790 -96.914 1.00 76.31 303 THR A CA 1
ATOM 2201 C C . THR A 1 303 ? 42.509 37.888 -97.868 1.00 76.31 303 THR A C 1
ATOM 2203 O O . THR A 1 303 ? 42.087 39.036 -97.738 1.00 76.31 303 THR A O 1
ATOM 2206 N N . ASN A 1 304 ? 43.349 37.556 -98.858 1.00 68.69 304 ASN A N 1
ATOM 2207 C CA . ASN A 1 304 ? 44.016 38.531 -99.731 1.00 68.69 304 ASN A CA 1
ATOM 2208 C C . ASN A 1 304 ? 43.213 38.966 -100.979 1.00 68.69 304 ASN A C 1
ATOM 2210 O O . ASN A 1 304 ? 43.623 39.899 -101.673 1.00 68.69 304 ASN A O 1
ATOM 2214 N N . ASN A 1 305 ? 42.091 38.313 -101.304 1.00 61.72 305 ASN A N 1
ATOM 2215 C CA . ASN A 1 305 ? 41.370 38.543 -102.564 1.00 61.72 305 ASN A CA 1
ATOM 2216 C C . ASN A 1 305 ? 40.745 39.947 -102.669 1.00 61.72 305 ASN A C 1
ATOM 2218 O O . ASN A 1 305 ? 39.733 40.232 -102.029 1.00 61.72 305 ASN A O 1
ATOM 2222 N N . THR A 1 306 ? 41.285 40.798 -103.551 1.00 57.28 306 THR A N 1
ATOM 2223 C CA . THR A 1 306 ? 40.632 42.042 -103.997 1.00 57.28 306 THR A CA 1
ATOM 2224 C C . THR A 1 306 ? 40.988 42.434 -105.438 1.00 57.28 306 THR A C 1
ATOM 2226 O O . THR A 1 306 ? 42.155 42.427 -105.815 1.00 57.28 306 THR A O 1
ATOM 2229 N N . ILE A 1 307 ? 39.953 42.910 -106.151 1.00 57.47 307 ILE A N 1
ATOM 2230 C CA . ILE A 1 307 ? 39.901 43.764 -107.363 1.00 57.47 307 ILE A CA 1
ATOM 2231 C C . ILE A 1 307 ? 39.174 43.094 -108.541 1.00 57.47 307 ILE A C 1
ATOM 2233 O O . ILE A 1 307 ? 39.763 42.393 -109.356 1.00 57.47 307 ILE A O 1
ATOM 2237 N N . THR A 1 308 ? 37.890 43.433 -108.668 1.00 63.56 308 THR A N 1
ATOM 2238 C CA . THR A 1 308 ? 37.081 43.288 -109.884 1.00 63.56 308 THR A CA 1
ATOM 2239 C C . THR A 1 308 ? 37.109 44.616 -110.650 1.00 63.56 308 THR A C 1
ATOM 2241 O O . THR A 1 308 ? 36.842 45.664 -110.052 1.00 63.56 308 THR A O 1
ATOM 2244 N N . THR A 1 309 ? 37.386 44.623 -111.957 1.00 71.69 309 THR A N 1
ATOM 2245 C CA . THR A 1 309 ? 37.307 45.851 -112.781 1.00 71.69 309 THR A CA 1
ATOM 2246 C C . THR A 1 309 ? 36.543 45.634 -114.081 1.00 71.69 309 THR A C 1
ATOM 2248 O O . THR A 1 309 ? 36.635 44.585 -114.712 1.00 71.69 309 THR A O 1
ATOM 2251 N N . LEU A 1 310 ? 35.790 46.658 -114.494 1.00 80.06 310 LEU A N 1
ATOM 2252 C CA . LEU A 1 310 ? 35.132 46.737 -115.797 1.00 80.06 310 LEU A CA 1
ATOM 2253 C C . LEU A 1 310 ? 35.620 48.004 -116.505 1.00 80.06 310 LEU A C 1
ATOM 2255 O O . LEU A 1 310 ? 35.545 49.096 -115.940 1.00 80.06 310 LEU A O 1
ATOM 2259 N N . VAL A 1 311 ? 36.134 47.848 -117.722 1.00 80.00 311 VAL A N 1
ATOM 2260 C CA . VAL A 1 311 ? 36.692 48.925 -118.549 1.00 80.00 311 VAL A CA 1
ATOM 2261 C C . VAL A 1 311 ? 35.896 49.018 -119.849 1.00 80.00 311 VAL A C 1
ATOM 2263 O O . VAL A 1 311 ? 35.655 48.005 -120.500 1.00 80.00 311 VAL A O 1
ATOM 2266 N N . ASP A 1 312 ? 35.487 50.229 -120.223 1.00 82.19 312 ASP A N 1
ATOM 2267 C CA . ASP A 1 312 ? 34.951 50.540 -121.553 1.00 82.19 312 ASP A CA 1
ATOM 2268 C C . ASP A 1 312 ? 36.123 50.729 -122.526 1.00 82.19 312 ASP A C 1
ATOM 2270 O O . ASP A 1 312 ? 37.017 51.541 -122.268 1.00 82.19 312 ASP A O 1
ATOM 2274 N N . ASN A 1 313 ? 36.146 49.963 -123.618 1.00 80.38 313 ASN A N 1
ATOM 2275 C CA . ASN A 1 313 ? 37.229 50.013 -124.601 1.00 80.38 313 ASN A CA 1
ATOM 2276 C C . ASN A 1 313 ? 37.030 51.138 -125.642 1.00 80.38 313 ASN A C 1
ATOM 2278 O O . ASN A 1 313 ? 37.938 51.414 -126.427 1.00 80.38 313 ASN A O 1
ATOM 2282 N N . GLY A 1 314 ? 35.867 51.805 -125.660 1.00 73.06 314 GLY A N 1
ATOM 2283 C CA . GLY A 1 314 ? 35.556 52.925 -126.556 1.00 73.06 314 GLY A CA 1
ATOM 2284 C C . GLY A 1 314 ? 35.216 52.538 -128.002 1.00 73.06 314 GLY A C 1
ATOM 2285 O O . GLY A 1 314 ? 35.035 53.422 -128.839 1.00 73.06 314 GLY A O 1
ATOM 2286 N N . ASP A 1 315 ? 35.117 51.241 -128.303 1.00 75.50 315 ASP A N 1
ATOM 2287 C CA . ASP A 1 315 ? 34.819 50.675 -129.628 1.00 75.50 315 ASP A CA 1
ATOM 2288 C C . ASP A 1 315 ? 33.485 49.898 -129.686 1.00 75.50 315 ASP A C 1
ATOM 2290 O O . ASP A 1 315 ? 33.187 49.234 -130.679 1.00 75.50 315 ASP A O 1
ATOM 2294 N N . GLY A 1 316 ? 32.672 49.986 -128.627 1.00 69.06 316 GLY A N 1
ATOM 2295 C CA . GLY A 1 316 ? 31.448 49.194 -128.449 1.00 69.06 316 GLY A CA 1
ATOM 2296 C C . GLY A 1 316 ? 31.659 47.879 -127.688 1.00 69.06 316 GLY A C 1
ATOM 2297 O O . GLY A 1 316 ? 30.706 47.110 -127.521 1.00 69.06 316 GLY A O 1
ATOM 2298 N N . THR A 1 317 ? 32.878 47.613 -127.207 1.00 79.88 317 THR A N 1
ATOM 2299 C CA . THR A 1 317 ? 33.189 46.479 -126.331 1.00 79.88 317 THR A CA 1
ATOM 2300 C C . THR A 1 317 ? 33.587 46.916 -124.921 1.00 79.88 317 THR A C 1
ATOM 2302 O O . THR A 1 317 ? 34.153 47.989 -124.711 1.00 79.88 317 THR A O 1
ATOM 2305 N N . PHE A 1 318 ? 33.318 46.051 -123.945 1.00 82.12 318 PHE A N 1
ATOM 2306 C CA . PHE A 1 318 ? 33.762 46.210 -122.559 1.00 82.12 318 PHE A CA 1
ATOM 2307 C C . PHE A 1 318 ? 34.662 45.042 -122.169 1.00 82.12 318 PHE A C 1
ATOM 2309 O O . PHE A 1 318 ? 34.409 43.910 -122.583 1.00 82.12 318 PHE A O 1
ATOM 2316 N N . THR A 1 319 ? 35.675 45.299 -121.344 1.00 82.50 319 THR A N 1
ATOM 2317 C CA . THR A 1 319 ? 36.561 44.278 -120.769 1.00 82.50 319 THR A CA 1
ATOM 2318 C C . THR A 1 319 ? 36.323 44.170 -119.268 1.00 82.50 319 THR A C 1
ATOM 2320 O O . THR A 1 319 ? 36.579 45.111 -118.517 1.00 82.50 319 THR A O 1
ATOM 2323 N N . TYR A 1 320 ? 35.835 43.012 -118.835 1.00 81.19 320 TYR A N 1
ATOM 2324 C CA . TYR A 1 320 ? 35.733 42.611 -117.433 1.00 81.19 320 TYR A CA 1
ATOM 2325 C C . TYR A 1 320 ? 36.997 41.852 -117.017 1.00 81.19 320 TYR A C 1
ATOM 2327 O O . TYR A 1 320 ? 37.481 41.021 -117.786 1.00 81.19 320 TYR A O 1
ATOM 2335 N N . LYS A 1 321 ? 37.492 42.089 -115.800 1.00 80.56 321 LYS A N 1
ATOM 2336 C CA . LYS A 1 321 ? 38.545 41.291 -115.164 1.00 80.56 321 LYS A CA 1
ATOM 2337 C C . LYS A 1 321 ? 38.063 40.725 -113.829 1.00 80.56 321 LYS A C 1
ATOM 2339 O O . LYS A 1 321 ? 37.681 41.496 -112.944 1.00 80.56 321 LYS A O 1
ATOM 2344 N N . SER A 1 322 ? 38.092 39.400 -113.707 1.00 70.81 322 SER A N 1
ATOM 2345 C CA . SER A 1 322 ? 37.788 38.661 -112.475 1.00 70.81 322 SER A CA 1
ATOM 2346 C C . SER A 1 322 ? 38.955 38.661 -111.489 1.00 70.81 322 SER A C 1
ATOM 2348 O O . SER A 1 322 ? 40.095 38.993 -111.819 1.00 70.81 322 SER A O 1
ATOM 2350 N N . GLU A 1 323 ? 38.654 38.236 -110.266 1.00 69.88 323 GLU A N 1
ATOM 2351 C CA . GLU A 1 323 ? 39.565 38.160 -109.123 1.00 69.88 323 GLU A CA 1
ATOM 2352 C C . GLU A 1 323 ? 40.730 37.177 -109.357 1.00 69.88 323 GLU A C 1
ATOM 2354 O O . GLU A 1 323 ? 41.812 37.357 -108.804 1.00 69.88 323 GLU A O 1
ATOM 2359 N N . ASP A 1 324 ? 40.544 36.174 -110.224 1.00 69.94 324 ASP A N 1
ATOM 2360 C CA . ASP A 1 324 ? 41.592 35.246 -110.681 1.00 69.94 324 ASP A CA 1
ATOM 2361 C C . ASP A 1 324 ? 42.486 35.819 -111.804 1.00 69.94 324 ASP A C 1
ATOM 2363 O O . ASP A 1 324 ? 43.412 35.160 -112.280 1.00 69.94 324 ASP A O 1
ATOM 2367 N N . GLY A 1 325 ? 42.222 37.057 -112.232 1.00 69.19 325 GLY A N 1
ATOM 2368 C CA . GLY A 1 325 ? 42.946 37.752 -113.289 1.00 69.19 325 GLY A CA 1
ATOM 2369 C C . GLY A 1 325 ? 42.487 37.429 -114.713 1.00 69.19 325 GLY A C 1
ATOM 2370 O O . GLY A 1 325 ? 43.092 37.958 -115.650 1.00 69.19 325 GLY A O 1
ATOM 2371 N N . THR A 1 326 ? 41.443 36.615 -114.904 1.00 75.75 326 THR A N 1
ATOM 2372 C CA . THR A 1 326 ? 40.889 36.316 -116.233 1.00 75.75 326 THR A CA 1
ATOM 2373 C C . THR A 1 326 ? 40.203 37.551 -116.821 1.00 75.75 326 THR A C 1
ATOM 2375 O O . THR A 1 326 ? 39.313 38.143 -116.215 1.00 75.75 326 THR A O 1
ATOM 2378 N N . GLU A 1 327 ? 40.603 37.946 -118.031 1.00 82.75 327 GLU A N 1
ATOM 2379 C CA . GLU A 1 327 ? 39.975 39.044 -118.770 1.00 82.75 327 GLU A CA 1
ATOM 2380 C C . GLU A 1 327 ? 38.970 38.492 -119.788 1.00 82.75 327 GLU A C 1
ATOM 2382 O O . GLU A 1 327 ? 39.285 37.602 -120.578 1.00 82.75 327 GLU A O 1
ATOM 2387 N N . THR A 1 328 ? 37.746 39.020 -119.765 1.00 80.88 328 THR A N 1
ATOM 2388 C CA . THR A 1 328 ? 36.661 38.672 -120.690 1.00 80.88 328 THR A CA 1
ATOM 2389 C C . THR A 1 328 ? 36.153 39.939 -121.365 1.00 80.88 328 THR A C 1
ATOM 2391 O O . THR A 1 328 ? 35.571 40.802 -120.706 1.00 80.88 328 THR A O 1
ATOM 2394 N N . SER A 1 329 ? 36.343 40.044 -122.681 1.00 80.25 329 SER A N 1
ATOM 2395 C CA . SER A 1 329 ? 35.791 41.143 -123.479 1.00 80.25 329 SER A CA 1
ATOM 2396 C C . SER A 1 329 ? 34.495 40.725 -124.173 1.00 80.25 329 SER A C 1
ATOM 2398 O O . SER A 1 329 ? 34.418 39.636 -124.743 1.00 80.25 329 SER A O 1
ATOM 2400 N N . PHE A 1 330 ? 33.483 41.593 -124.153 1.00 79.06 330 PHE A N 1
ATOM 2401 C CA . PHE A 1 330 ? 32.186 41.353 -124.790 1.00 79.06 330 PHE A CA 1
ATOM 2402 C C . PHE A 1 330 ? 31.690 42.582 -125.565 1.00 79.06 330 PHE A C 1
ATOM 2404 O O . PHE A 1 330 ? 31.902 43.723 -125.157 1.00 79.06 330 PHE A O 1
ATOM 2411 N N . THR A 1 331 ? 31.031 42.342 -126.700 1.00 73.69 331 THR A N 1
ATOM 2412 C CA . THR A 1 331 ? 30.417 43.364 -127.565 1.00 73.69 331 THR A CA 1
ATOM 2413 C C . THR A 1 331 ? 29.012 43.717 -127.082 1.00 73.69 331 THR A C 1
ATOM 2415 O O . THR A 1 331 ? 28.210 42.808 -126.864 1.00 73.69 331 THR A O 1
ATOM 2418 N N . GLY A 1 332 ? 28.668 45.004 -126.995 1.00 65.25 332 GLY A N 1
ATOM 2419 C CA . GLY A 1 332 ? 27.270 45.431 -126.865 1.00 65.25 332 GLY A CA 1
ATOM 2420 C C . GLY A 1 332 ? 26.513 45.207 -128.181 1.00 65.25 332 GLY A C 1
ATOM 2421 O O . GLY A 1 332 ? 26.979 45.640 -129.231 1.00 65.25 332 GLY A O 1
ATOM 2422 N N . THR A 1 333 ? 25.374 44.506 -128.157 1.00 60.97 333 THR A N 1
ATOM 2423 C CA . THR A 1 333 ? 24.743 43.951 -129.377 1.00 60.97 333 THR A CA 1
ATOM 2424 C C . THR A 1 333 ? 23.494 44.683 -129.879 1.00 60.97 333 THR A C 1
ATOM 2426 O O . THR A 1 333 ? 22.767 44.116 -130.692 1.00 60.97 333 THR A O 1
ATOM 2429 N N . ASP A 1 334 ? 23.202 45.896 -129.406 1.00 55.56 334 ASP A N 1
ATOM 2430 C CA . ASP A 1 334 ? 21.923 46.570 -129.683 1.00 55.56 334 ASP A CA 1
ATOM 2431 C C . ASP A 1 334 ? 22.083 47.880 -130.476 1.00 55.56 334 ASP A C 1
ATOM 2433 O O . ASP A 1 334 ? 22.257 48.952 -129.901 1.00 55.56 334 ASP A O 1
ATOM 2437 N N . ASN A 1 335 ? 22.043 47.774 -131.811 1.00 56.88 335 ASN A N 1
ATOM 2438 C CA . ASN A 1 335 ? 21.677 48.878 -132.709 1.00 56.88 335 ASN A CA 1
ATOM 2439 C C . ASN A 1 335 ? 21.185 48.336 -134.070 1.00 56.88 335 ASN A C 1
ATOM 2441 O O . ASN A 1 335 ? 21.943 48.267 -135.043 1.00 56.88 335 ASN A O 1
ATOM 2445 N N . GLN A 1 336 ? 19.917 47.915 -134.135 1.00 65.62 336 GLN A N 1
ATOM 2446 C CA . GLN A 1 336 ? 19.262 47.422 -135.356 1.00 65.62 336 GLN A CA 1
ATOM 2447 C C . GLN A 1 336 ? 18.261 48.445 -135.925 1.00 65.62 336 GLN A C 1
ATOM 2449 O O . GLN A 1 336 ? 17.057 48.351 -135.700 1.00 65.62 336 GLN A O 1
ATOM 2454 N N . ASP A 1 337 ? 18.755 49.405 -136.710 1.00 72.44 337 ASP A N 1
ATOM 2455 C CA . ASP A 1 337 ? 17.901 50.385 -137.395 1.00 72.44 337 ASP A CA 1
ATOM 2456 C C . ASP A 1 337 ? 17.127 49.761 -138.573 1.00 72.44 337 ASP A C 1
ATOM 2458 O O . ASP A 1 337 ? 17.715 49.108 -139.447 1.00 72.44 337 ASP A O 1
ATOM 2462 N N . LEU A 1 338 ? 15.817 50.022 -138.637 1.00 79.69 338 LEU A N 1
ATOM 2463 C CA . LEU A 1 338 ? 14.926 49.635 -139.739 1.00 79.69 338 LEU A CA 1
ATOM 2464 C C . LEU A 1 338 ? 14.888 50.706 -140.843 1.00 79.69 338 LEU A C 1
ATOM 2466 O O . LEU A 1 338 ? 14.757 51.898 -140.574 1.00 79.69 338 LEU A O 1
ATOM 2470 N N . SER A 1 339 ? 14.923 50.264 -142.099 1.00 78.00 339 SER A N 1
ATOM 2471 C CA . SER A 1 339 ? 14.901 51.096 -143.303 1.00 78.00 339 SER A CA 1
ATOM 2472 C C . SER A 1 339 ? 13.830 50.617 -144.287 1.00 78.00 339 SER A C 1
ATOM 2474 O O . SER A 1 339 ? 13.790 49.440 -144.658 1.00 78.00 339 SER A O 1
ATOM 2476 N N . LEU A 1 340 ? 12.957 51.537 -144.709 1.00 80.94 340 LEU A N 1
ATOM 2477 C CA . LEU A 1 340 ? 11.863 51.310 -145.657 1.00 80.94 340 LEU A CA 1
ATOM 2478 C C . LEU A 1 340 ? 12.160 52.046 -146.969 1.00 80.94 340 LEU A C 1
ATOM 2480 O O . LEU A 1 340 ? 12.279 53.272 -146.975 1.00 80.94 340 LEU A O 1
ATOM 2484 N N . ILE A 1 341 ? 12.271 51.313 -148.079 1.00 76.06 341 ILE A N 1
ATOM 2485 C CA . ILE A 1 341 ? 12.509 51.887 -149.413 1.00 76.06 341 ILE A CA 1
ATOM 2486 C C . ILE A 1 341 ? 11.475 51.320 -150.390 1.00 76.06 341 ILE A C 1
ATOM 2488 O O . ILE A 1 341 ? 11.518 50.145 -150.760 1.00 76.06 341 ILE A O 1
ATOM 2492 N N . GLY A 1 342 ? 10.534 52.167 -150.817 1.00 80.50 342 GLY A N 1
ATOM 2493 C CA . GLY A 1 342 ? 9.320 51.707 -151.498 1.00 80.50 342 GLY A CA 1
ATOM 2494 C C . GLY A 1 342 ? 8.474 50.853 -150.550 1.00 80.50 342 GLY A C 1
ATOM 2495 O O . GLY A 1 342 ? 8.373 51.169 -149.369 1.00 80.50 342 GLY A O 1
ATOM 2496 N N . ASP A 1 343 ? 7.929 49.744 -151.049 1.00 79.19 343 ASP A N 1
ATOM 2497 C CA . ASP A 1 343 ? 7.139 48.797 -150.247 1.00 79.19 343 ASP A CA 1
ATOM 2498 C C . ASP A 1 343 ? 8.000 47.791 -149.444 1.00 79.19 343 ASP A C 1
ATOM 2500 O O . ASP A 1 343 ? 7.465 46.865 -148.838 1.00 79.19 343 ASP A O 1
ATOM 2504 N N . ASN A 1 344 ? 9.332 47.927 -149.455 1.00 79.56 344 ASN A N 1
ATOM 2505 C CA . ASN A 1 344 ? 10.273 46.948 -148.900 1.00 79.56 344 ASN A CA 1
ATOM 2506 C C . ASN A 1 344 ? 10.929 47.435 -147.599 1.00 79.56 344 ASN A C 1
ATOM 2508 O O . ASN A 1 344 ? 11.716 48.385 -147.615 1.00 79.56 344 ASN A O 1
ATOM 2512 N N . LEU A 1 345 ? 10.656 46.741 -146.489 1.00 82.56 345 LEU A N 1
ATOM 2513 C CA . LEU A 1 345 ? 11.251 46.992 -145.172 1.00 82.56 345 LEU A CA 1
ATOM 2514 C C . LEU A 1 345 ? 12.442 46.048 -144.915 1.00 82.56 345 LEU A C 1
ATOM 2516 O O . LEU A 1 345 ? 12.338 44.839 -145.123 1.00 82.56 345 LEU A O 1
ATOM 2520 N N . SER A 1 346 ? 13.573 46.584 -144.453 1.00 79.31 346 SER A N 1
ATOM 2521 C CA . SER A 1 346 ? 14.819 45.839 -144.186 1.00 79.31 346 SER A CA 1
ATOM 2522 C C . SER A 1 346 ? 15.613 46.438 -143.018 1.00 79.31 346 SER A C 1
ATOM 2524 O O . SER A 1 346 ? 15.349 47.566 -142.615 1.00 79.31 346 SER A O 1
ATOM 2526 N N . LEU A 1 347 ? 16.592 45.706 -142.476 1.00 80.56 347 LEU A N 1
ATOM 2527 C CA . LEU A 1 347 ? 17.548 46.241 -141.498 1.00 80.56 347 LEU A CA 1
ATOM 2528 C C . LEU A 1 347 ? 18.739 46.887 -142.212 1.00 80.56 347 LEU A C 1
ATOM 2530 O O . LEU A 1 347 ? 19.331 46.289 -143.107 1.00 80.56 347 LEU A O 1
ATOM 2534 N N . THR A 1 348 ? 19.112 48.099 -141.800 1.00 69.44 348 THR A N 1
ATOM 2535 C CA . THR A 1 348 ? 20.040 48.954 -142.567 1.00 69.44 348 THR A CA 1
ATOM 2536 C C . THR A 1 348 ? 21.464 48.387 -142.669 1.00 69.44 348 THR A C 1
ATOM 2538 O O . THR A 1 348 ? 22.139 48.614 -143.670 1.00 69.44 348 THR A O 1
ATOM 2541 N N . ASN A 1 349 ? 21.904 47.629 -141.655 1.00 64.44 349 ASN A N 1
ATOM 2542 C CA . ASN A 1 349 ? 23.273 47.107 -141.524 1.00 64.44 349 ASN A CA 1
ATOM 2543 C C . ASN A 1 349 ? 23.351 45.571 -141.352 1.00 64.44 349 ASN A C 1
ATOM 2545 O O . ASN A 1 349 ? 24.423 45.057 -141.038 1.00 64.44 349 ASN A O 1
ATOM 2549 N N . ASP A 1 350 ? 22.258 44.830 -141.575 1.00 66.50 350 ASP A N 1
ATOM 2550 C CA . ASP A 1 350 ? 22.273 43.358 -141.613 1.00 66.50 350 ASP A CA 1
ATOM 2551 C C . ASP A 1 350 ? 21.942 42.859 -143.034 1.00 66.50 350 ASP A C 1
ATOM 2553 O O . ASP A 1 350 ? 20.768 42.751 -143.395 1.00 66.50 350 ASP A O 1
ATOM 2557 N N . PRO A 1 351 ? 22.954 42.526 -143.860 1.00 62.81 351 PRO A N 1
ATOM 2558 C CA . PRO A 1 351 ? 22.745 42.048 -145.226 1.00 62.81 351 PRO A CA 1
ATOM 2559 C C . PRO A 1 351 ? 22.204 40.608 -145.301 1.00 62.81 351 PRO A C 1
ATOM 2561 O O . PRO A 1 351 ? 21.999 40.099 -146.403 1.00 62.81 351 PRO A O 1
ATOM 2564 N N . THR A 1 352 ? 22.003 39.932 -144.164 1.00 69.94 352 THR A N 1
ATOM 2565 C CA . THR A 1 352 ? 21.368 38.606 -144.085 1.00 69.94 352 THR A CA 1
ATOM 2566 C C . THR A 1 352 ? 19.890 38.677 -143.695 1.00 69.94 352 THR A C 1
ATOM 2568 O O . THR A 1 352 ? 19.151 37.711 -143.911 1.00 69.94 352 THR A O 1
ATOM 2571 N N . ALA A 1 353 ? 19.429 39.825 -143.187 1.00 70.44 353 ALA A N 1
ATOM 2572 C CA . ALA A 1 353 ? 18.034 40.054 -142.846 1.00 70.44 353 ALA A CA 1
ATOM 2573 C C . ALA A 1 353 ? 17.137 39.972 -144.094 1.00 70.44 353 ALA A C 1
ATOM 2575 O O . ALA A 1 353 ? 17.369 40.621 -145.115 1.00 70.44 353 ALA A O 1
ATOM 2576 N N . THR A 1 354 ? 16.076 39.167 -144.013 1.00 75.75 354 THR A N 1
ATOM 2577 C CA . THR A 1 354 ? 15.147 38.981 -145.134 1.00 75.75 354 THR A CA 1
ATOM 2578 C C . THR A 1 354 ? 14.246 40.206 -145.283 1.00 75.75 354 THR A C 1
ATOM 2580 O O . THR A 1 354 ? 13.475 40.520 -144.379 1.00 75.75 354 THR A O 1
ATOM 2583 N N . THR A 1 355 ? 14.317 40.882 -146.432 1.00 79.06 355 THR A N 1
ATOM 2584 C CA . THR A 1 355 ? 13.453 42.025 -146.758 1.00 79.06 355 THR A CA 1
ATOM 2585 C C . THR A 1 355 ? 11.976 41.626 -146.758 1.00 79.06 355 THR A C 1
ATOM 2587 O O . THR A 1 355 ? 11.593 40.631 -147.377 1.00 79.06 355 THR A O 1
ATOM 2590 N N . ILE A 1 356 ? 11.136 42.426 -146.101 1.00 84.69 356 ILE A N 1
ATOM 2591 C CA . ILE A 1 356 ? 9.690 42.218 -146.027 1.00 84.69 356 ILE A CA 1
ATOM 2592 C C . ILE A 1 356 ? 9.003 43.125 -147.053 1.00 84.69 356 ILE A C 1
ATOM 2594 O O . ILE A 1 356 ? 9.014 44.346 -146.916 1.00 84.69 356 ILE A O 1
ATOM 2598 N N . ASP A 1 357 ? 8.387 42.511 -148.063 1.00 82.75 357 ASP A N 1
ATOM 2599 C CA . ASP A 1 357 ? 7.541 43.177 -149.063 1.00 82.75 357 ASP A CA 1
ATOM 2600 C C . ASP A 1 357 ? 6.118 43.384 -148.516 1.00 82.75 357 ASP A C 1
ATOM 2602 O O . ASP A 1 357 ? 5.352 42.422 -148.347 1.00 82.75 357 ASP A O 1
ATOM 2606 N N . LEU A 1 358 ? 5.786 44.652 -148.264 1.00 84.19 358 LEU A N 1
ATOM 2607 C CA . LEU A 1 358 ? 4.542 45.125 -147.660 1.00 84.19 358 LEU A CA 1
ATOM 2608 C C . LEU A 1 358 ? 3.451 45.498 -148.677 1.00 84.19 358 LEU A C 1
ATOM 2610 O O . LEU A 1 358 ? 2.315 45.738 -148.267 1.00 84.19 358 LEU A O 1
ATOM 2614 N N . SER A 1 359 ? 3.738 45.482 -149.986 1.00 77.75 359 SER A N 1
ATOM 2615 C CA . SER A 1 359 ? 2.800 45.905 -151.051 1.00 77.75 359 SER A CA 1
ATOM 2616 C C . SER A 1 359 ? 1.440 45.191 -150.985 1.00 77.75 359 SER A C 1
ATOM 2618 O O . SER A 1 359 ? 0.398 45.744 -151.342 1.00 77.75 359 SER A O 1
ATOM 2620 N N . LYS A 1 360 ? 1.451 43.960 -150.460 1.00 76.31 360 LYS A N 1
ATOM 2621 C CA . LYS A 1 360 ? 0.309 43.053 -150.280 1.00 76.31 360 LYS A CA 1
ATOM 2622 C C . LYS A 1 360 ? -0.718 43.521 -149.240 1.00 76.31 360 LYS A C 1
ATOM 2624 O O . LYS A 1 360 ? -1.815 42.972 -149.215 1.00 76.31 360 LYS A O 1
ATOM 2629 N N . TYR A 1 361 ? -0.365 44.475 -148.375 1.00 73.81 361 TYR A N 1
ATOM 2630 C CA . TYR A 1 361 ? -1.207 44.931 -147.261 1.00 73.81 361 TYR A CA 1
ATOM 2631 C C . TYR A 1 361 ? -1.941 46.253 -147.533 1.00 73.81 361 TYR A C 1
ATOM 2633 O O . TYR A 1 361 ? -2.736 46.688 -146.700 1.00 73.81 361 TYR A O 1
ATOM 2641 N N . ASN A 1 362 ? -1.740 46.865 -148.704 1.00 68.75 362 ASN A N 1
ATOM 2642 C CA . ASN A 1 362 ? -2.510 48.034 -149.124 1.00 68.75 362 ASN A CA 1
ATOM 2643 C C . ASN A 1 362 ? -3.987 47.658 -149.339 1.00 68.75 362 ASN A C 1
ATOM 2645 O O . ASN A 1 362 ? -4.309 46.820 -150.182 1.00 68.75 362 ASN A O 1
ATOM 2649 N N . GLN A 1 363 ? -4.894 48.303 -148.600 1.00 66.06 363 GLN A N 1
ATOM 2650 C CA . GLN A 1 363 ? -6.343 48.121 -148.728 1.00 66.06 363 GLN A CA 1
ATOM 2651 C C . GLN A 1 363 ? -7.023 49.416 -149.182 1.00 66.06 363 GLN A C 1
ATOM 2653 O O . GLN A 1 363 ? -6.658 50.508 -148.761 1.00 66.06 363 GLN A O 1
ATOM 2658 N N . THR A 1 364 ? -8.048 49.296 -150.027 1.00 62.41 364 THR A N 1
ATOM 2659 C CA . THR A 1 364 ? -8.868 50.427 -150.488 1.00 62.41 364 THR A CA 1
ATOM 2660 C C . THR A 1 364 ? -10.293 50.259 -149.976 1.00 62.41 364 THR A C 1
ATOM 2662 O O . THR A 1 364 ? -10.975 49.307 -150.351 1.00 62.41 364 THR A O 1
ATOM 2665 N N . VAL A 1 365 ? -10.755 51.183 -149.132 1.00 62.25 365 VAL A N 1
ATOM 2666 C CA . VAL A 1 365 ? -12.108 51.160 -148.552 1.00 62.25 365 VAL A CA 1
ATOM 2667 C C . VAL A 1 365 ? -13.014 52.145 -149.294 1.00 62.25 365 VAL A C 1
ATOM 2669 O O . VAL A 1 365 ? -12.640 53.288 -149.542 1.00 62.25 365 VAL A O 1
ATOM 2672 N N . SER A 1 366 ? -14.223 51.705 -149.646 1.00 57.38 366 SER A N 1
ATOM 2673 C CA . SER A 1 366 ? -15.262 52.520 -150.285 1.00 57.38 366 SER A CA 1
ATOM 2674 C C . SER A 1 366 ? -16.618 52.202 -149.655 1.00 57.38 366 SER A C 1
ATOM 2676 O O . SER A 1 366 ? -16.911 51.037 -149.386 1.00 57.38 366 SER A O 1
ATOM 2678 N N . GLY A 1 367 ? -17.445 53.220 -149.408 1.00 58.91 367 GLY A N 1
ATOM 2679 C CA . GLY A 1 367 ? -18.741 53.071 -148.744 1.00 58.91 367 GLY A CA 1
ATOM 2680 C C . GLY A 1 367 ? -19.742 54.157 -149.139 1.00 58.91 367 GLY A C 1
ATOM 2681 O O . GLY A 1 367 ? -19.364 55.231 -149.602 1.00 58.91 367 GLY A O 1
ATOM 2682 N N . VAL A 1 368 ? -21.032 53.858 -148.960 1.00 49.25 368 VAL A N 1
ATOM 2683 C CA . VAL A 1 368 ? -22.159 54.755 -149.264 1.00 49.25 368 VAL A CA 1
ATOM 2684 C C . VAL A 1 368 ? -23.094 54.784 -148.051 1.00 49.25 368 VAL A C 1
ATOM 2686 O O . VAL A 1 368 ? -23.610 53.737 -147.665 1.00 49.25 368 VAL A O 1
ATOM 2689 N N . GLY A 1 369 ? -23.316 55.953 -147.442 1.00 60.12 369 GLY A N 1
ATOM 2690 C CA . GLY A 1 369 ? -24.191 56.114 -146.269 1.00 60.12 369 GLY A CA 1
ATOM 2691 C C . GLY A 1 369 ? -23.654 57.118 -145.243 1.00 60.12 369 GLY A C 1
ATOM 2692 O O . GLY A 1 369 ? -22.716 57.855 -145.529 1.00 60.12 369 GLY A O 1
ATOM 2693 N N . ASN A 1 370 ? -24.224 57.122 -144.032 1.00 60.56 370 ASN A N 1
ATOM 2694 C CA . ASN A 1 370 ? -23.869 58.045 -142.936 1.00 60.56 370 ASN A CA 1
ATOM 2695 C C . ASN A 1 370 ? -22.514 57.737 -142.255 1.00 60.56 370 ASN A C 1
ATOM 2697 O O . ASN A 1 370 ? -22.263 58.209 -141.151 1.00 60.56 370 ASN A O 1
ATOM 2701 N N . ILE A 1 371 ? -21.653 56.941 -142.892 1.00 68.00 371 ILE A N 1
ATOM 2702 C CA . ILE A 1 371 ? -20.296 56.647 -142.431 1.00 68.00 371 ILE A CA 1
ATOM 2703 C C . ILE A 1 371 ? -19.335 57.302 -143.420 1.00 68.00 371 ILE A C 1
ATOM 2705 O O . ILE A 1 371 ? -19.245 56.881 -144.573 1.00 68.00 371 ILE A O 1
ATOM 2709 N N . SER A 1 372 ? -18.605 58.317 -142.966 1.00 68.44 372 SER A N 1
ATOM 2710 C CA . SER A 1 372 ? -17.426 58.833 -143.660 1.00 68.44 372 SER A CA 1
ATOM 2711 C C . SER A 1 372 ? -16.177 58.154 -143.113 1.00 68.44 372 SER A C 1
ATOM 2713 O O . SER A 1 372 ? -16.019 58.074 -141.896 1.00 68.44 372 SER A O 1
ATOM 2715 N N . VAL A 1 373 ? -15.284 57.723 -144.005 1.00 70.81 373 VAL A N 1
ATOM 2716 C CA . VAL A 1 373 ? -13.924 57.309 -143.644 1.00 70.81 373 VAL A CA 1
ATOM 2717 C C . VAL A 1 373 ? -12.955 58.347 -144.190 1.00 70.81 373 VAL A C 1
ATOM 2719 O O . VAL A 1 373 ? -12.951 58.609 -145.393 1.00 70.81 373 VAL A O 1
ATOM 2722 N N . THR A 1 374 ? -12.145 58.934 -143.314 1.00 69.88 374 THR A N 1
ATOM 2723 C CA . THR A 1 374 ? -11.031 59.812 -143.693 1.00 69.88 374 THR A CA 1
ATOM 2724 C C . THR A 1 374 ? -9.728 59.220 -143.178 1.00 69.88 374 THR A C 1
ATOM 2726 O O . THR A 1 374 ? -9.604 58.971 -141.978 1.00 69.88 374 THR A O 1
ATOM 2729 N N . ASP A 1 375 ? -8.791 59.002 -144.094 1.00 71.31 375 ASP A N 1
ATOM 2730 C CA . ASP A 1 375 ? -7.401 58.629 -143.824 1.00 71.31 375 ASP A CA 1
ATOM 2731 C C . ASP A 1 375 ? -6.584 59.902 -143.542 1.00 71.31 375 ASP A C 1
ATOM 2733 O O . ASP A 1 375 ? -6.700 60.887 -144.278 1.00 71.31 375 ASP A O 1
ATOM 2737 N N . ASP A 1 376 ? -5.799 59.898 -142.464 1.00 72.12 376 ASP A N 1
ATOM 2738 C CA . ASP A 1 376 ? -4.914 61.002 -142.071 1.00 72.12 376 ASP A CA 1
ATOM 2739 C C . ASP A 1 376 ? -3.502 60.915 -142.685 1.00 72.12 376 ASP A C 1
ATOM 2741 O O . ASP A 1 376 ? -2.664 61.787 -142.442 1.00 72.12 376 ASP A O 1
ATOM 2745 N N . GLY A 1 377 ? -3.221 59.875 -143.479 1.00 68.75 377 GLY A N 1
ATOM 2746 C CA . GLY A 1 377 ? -1.908 59.606 -144.068 1.00 68.75 377 GLY A CA 1
ATOM 2747 C C . GLY A 1 377 ? -0.871 59.075 -143.071 1.00 68.75 377 GLY A C 1
ATOM 2748 O O . GLY A 1 377 ? 0.279 58.858 -143.448 1.00 68.75 377 GLY A O 1
ATOM 2749 N N . SER A 1 378 ? -1.268 58.851 -141.815 1.00 69.62 378 SER A N 1
ATOM 2750 C CA . SER A 1 378 ? -0.456 58.273 -140.734 1.00 69.62 378 SER A CA 1
ATOM 2751 C C . SER A 1 378 ? -0.944 56.874 -140.330 1.00 69.62 378 SER A C 1
ATOM 2753 O O . SER A 1 378 ? -0.477 56.313 -139.340 1.00 69.62 378 SER A O 1
ATOM 2755 N N . GLY A 1 379 ? -1.877 56.300 -141.099 1.00 63.75 379 GLY A N 1
ATOM 2756 C CA . GLY A 1 379 ? -2.470 54.988 -140.853 1.00 63.75 379 GLY A CA 1
ATOM 2757 C C . GLY A 1 379 ? -3.713 55.007 -139.959 1.00 63.75 379 GLY A C 1
ATOM 2758 O O . GLY A 1 379 ? -4.260 53.934 -139.698 1.00 63.75 379 GLY A O 1
ATOM 2759 N N . ASN A 1 380 ? -4.195 56.179 -139.519 1.00 67.25 380 ASN A N 1
ATOM 2760 C CA . ASN A 1 380 ? -5.469 56.265 -138.808 1.00 67.25 380 ASN A CA 1
ATOM 2761 C C . ASN A 1 380 ? -6.612 56.531 -139.787 1.00 67.25 380 ASN A C 1
ATOM 2763 O O . ASN A 1 380 ? -6.671 57.556 -140.467 1.00 67.25 380 ASN A O 1
ATOM 2767 N N . TYR A 1 381 ? -7.591 55.635 -139.767 1.00 75.12 381 TYR A N 1
ATOM 2768 C CA . TYR A 1 381 ? -8.844 55.789 -140.491 1.00 75.12 381 TYR A CA 1
ATOM 2769 C C . TYR A 1 381 ? -9.919 56.226 -139.498 1.00 75.12 381 TYR A C 1
ATOM 2771 O O . TYR A 1 381 ? -10.349 55.441 -138.653 1.00 75.12 381 TYR A O 1
ATOM 2779 N N . THR A 1 382 ? -10.355 57.483 -139.577 1.00 70.06 382 THR A N 1
ATOM 2780 C CA . THR A 1 382 ? -11.429 57.980 -138.704 1.00 70.06 382 THR A CA 1
ATOM 2781 C C . THR A 1 382 ? -12.778 57.459 -139.190 1.00 70.06 382 THR A C 1
ATOM 2783 O O . THR A 1 382 ? -13.121 57.638 -140.357 1.00 70.06 382 THR A O 1
ATOM 2786 N N . VAL A 1 383 ? -13.550 56.850 -138.285 1.00 69.12 383 VAL A N 1
ATOM 2787 C CA . VAL A 1 383 ? -14.914 56.342 -138.509 1.00 69.12 383 VAL A CA 1
ATOM 2788 C C . VAL A 1 383 ? -15.810 56.888 -137.388 1.00 69.12 383 VAL A C 1
ATOM 2790 O O . VAL A 1 383 ? -15.447 56.777 -136.221 1.00 69.12 383 VAL A O 1
ATOM 2793 N N . SER A 1 384 ? -16.956 57.502 -137.707 1.00 68.19 384 SER A N 1
ATOM 2794 C CA . SER A 1 384 ? -17.747 58.297 -136.737 1.00 68.19 384 SER A CA 1
ATOM 2795 C C . SER A 1 384 ? -19.176 57.767 -136.492 1.00 68.19 384 SER A C 1
ATOM 2797 O O . SER A 1 384 ? -19.858 57.391 -137.443 1.00 68.19 384 SER A O 1
ATOM 2799 N N . SER A 1 385 ? -19.640 57.773 -135.226 1.00 59.28 385 SER A N 1
ATOM 2800 C CA . SER A 1 385 ? -21.024 57.469 -134.758 1.00 59.28 385 SER A CA 1
ATOM 2801 C C . SER A 1 385 ? -21.289 58.041 -133.329 1.00 59.28 385 SER A C 1
ATOM 2803 O O . SER A 1 385 ? -20.382 58.676 -132.794 1.00 59.28 385 SER A O 1
ATOM 2805 N N . THR A 1 386 ? -22.491 57.896 -132.726 1.00 58.69 386 THR A N 1
ATOM 2806 C CA . THR A 1 386 ? -22.960 58.673 -131.529 1.00 58.69 386 THR A CA 1
ATOM 2807 C C . THR A 1 386 ? -23.902 57.914 -130.543 1.00 58.69 386 THR A C 1
ATOM 2809 O O . THR A 1 386 ? -24.772 57.191 -131.022 1.00 58.69 386 THR A O 1
ATOM 2812 N N . ASP A 1 387 ? -23.786 58.133 -129.206 1.00 54.97 387 ASP A N 1
ATOM 2813 C CA . ASP A 1 387 ? -24.513 57.445 -128.079 1.00 54.97 387 ASP A CA 1
ATOM 2814 C C . ASP A 1 387 ? -24.663 58.338 -126.770 1.00 54.97 387 ASP A C 1
ATOM 2816 O O . ASP A 1 387 ? -24.030 59.396 -126.760 1.00 54.97 387 ASP A O 1
ATOM 2820 N N . PRO A 1 388 ? -25.481 58.007 -125.718 1.00 51.81 388 PRO A N 1
ATOM 2821 C CA . PRO A 1 388 ? -25.854 58.872 -124.542 1.00 51.81 388 PRO A CA 1
ATOM 2822 C C . PRO A 1 388 ? -24.905 59.181 -123.324 1.00 51.81 388 PRO A C 1
ATOM 2824 O O . PRO A 1 388 ? -24.034 60.032 -123.473 1.00 51.81 388 PRO A O 1
ATOM 2827 N N . ASP A 1 389 ? -25.213 58.744 -122.071 1.00 58.72 389 ASP A N 1
ATOM 2828 C CA . ASP A 1 389 ? -25.395 59.695 -120.927 1.00 58.72 389 ASP A CA 1
ATOM 2829 C C . ASP A 1 389 ? -24.906 59.369 -119.462 1.00 58.72 389 ASP A C 1
ATOM 2831 O O . ASP A 1 389 ? -25.297 60.081 -118.540 1.00 58.72 389 ASP A O 1
ATOM 2835 N N . GLU A 1 390 ? -24.052 58.361 -119.223 1.00 59.91 390 GLU A N 1
ATOM 2836 C CA . GLU A 1 390 ? -23.017 58.225 -118.134 1.00 59.91 390 GLU A CA 1
ATOM 2837 C C . GLU A 1 390 ? -23.159 58.899 -116.703 1.00 59.91 390 GLU A C 1
ATOM 2839 O O . GLU A 1 390 ? -23.168 60.123 -116.584 1.00 59.91 390 GLU A O 1
ATOM 2844 N N . SER A 1 391 ? -23.087 58.154 -115.559 1.00 60.16 391 SER A N 1
ATOM 2845 C CA . SER A 1 391 ? -22.978 58.730 -114.166 1.00 60.16 391 SER A CA 1
ATOM 2846 C C . SER A 1 391 ? -22.397 57.795 -113.048 1.00 60.16 391 SER A C 1
ATOM 2848 O O . SER A 1 391 ? -22.358 56.584 -113.254 1.00 60.16 391 SER A O 1
ATOM 2850 N N . ILE A 1 392 ? -21.930 58.324 -111.880 1.00 61.72 392 ILE A N 1
ATOM 2851 C CA . ILE A 1 392 ? -20.920 57.665 -110.976 1.00 61.72 392 ILE A CA 1
ATOM 2852 C C . ILE A 1 392 ? -21.004 57.769 -109.401 1.00 61.72 392 ILE A C 1
ATOM 2854 O O . ILE A 1 392 ? -19.989 57.534 -108.750 1.00 61.72 392 ILE A O 1
ATOM 2858 N N . THR A 1 393 ? -22.099 58.147 -108.713 1.00 57.78 393 THR A N 1
ATOM 2859 C CA . THR A 1 393 ? -22.021 58.614 -107.281 1.00 57.78 393 THR A CA 1
ATOM 2860 C C . THR A 1 393 ? -22.671 57.741 -106.163 1.00 57.78 393 THR A C 1
ATOM 2862 O O . THR A 1 393 ? -23.629 58.213 -105.543 1.00 57.78 393 THR A O 1
ATOM 2865 N N . ASN A 1 394 ? -22.229 56.503 -105.854 1.00 62.28 394 ASN A N 1
ATOM 2866 C CA . ASN A 1 394 ? -23.004 55.610 -104.942 1.00 62.28 394 ASN A CA 1
ATOM 2867 C C . ASN A 1 394 ? -22.288 54.519 -104.067 1.00 62.28 394 ASN A C 1
ATOM 2869 O O . ASN A 1 394 ? -22.823 53.413 -103.992 1.00 62.28 394 ASN A O 1
ATOM 2873 N N . GLU A 1 395 ? -21.162 54.765 -103.362 1.00 65.25 395 GLU A N 1
ATOM 2874 C CA . GLU A 1 395 ? -20.344 53.647 -102.792 1.00 65.25 395 GLU A CA 1
ATOM 2875 C C . GLU A 1 395 ? -20.166 53.420 -101.252 1.00 65.25 395 GLU A C 1
ATOM 2877 O O . GLU A 1 395 ? -20.068 52.249 -100.882 1.00 65.25 395 GLU A O 1
ATOM 2882 N N . VAL A 1 396 ? -20.031 54.412 -100.340 1.00 66.12 396 VAL A N 1
ATOM 2883 C CA . VAL A 1 396 ? -19.296 54.191 -99.041 1.00 66.12 396 VAL A CA 1
ATOM 2884 C C . VAL A 1 396 ? -19.947 54.762 -97.751 1.00 66.12 396 VAL A C 1
ATOM 2886 O O . VAL A 1 396 ? -20.584 55.808 -97.793 1.00 66.12 396 VAL A O 1
ATOM 2889 N N . ASN A 1 397 ? -19.695 54.114 -96.591 1.00 70.94 397 ASN A N 1
ATOM 2890 C CA . ASN A 1 397 ? -20.145 54.493 -95.223 1.00 70.94 397 ASN A CA 1
ATOM 2891 C C . ASN A 1 397 ? -18.995 55.013 -94.312 1.00 70.94 397 ASN A C 1
ATOM 2893 O O . ASN A 1 397 ? -17.830 54.707 -94.571 1.00 70.94 397 ASN A O 1
ATOM 2897 N N . THR A 1 398 ? -19.295 55.718 -93.201 1.00 77.19 398 THR A N 1
ATOM 2898 C CA . THR A 1 398 ? -18.304 56.526 -92.440 1.00 77.19 398 THR A CA 1
ATOM 2899 C C . THR A 1 398 ? -18.124 56.278 -90.922 1.00 77.19 398 THR A C 1
ATOM 2901 O O . THR A 1 398 ? -17.021 56.542 -90.434 1.00 77.19 398 THR A O 1
ATOM 2904 N N . ARG A 1 399 ? -19.089 55.754 -90.135 1.00 74.62 399 ARG A N 1
ATOM 2905 C CA . ARG A 1 399 ? -18.886 55.475 -88.674 1.00 74.62 399 ARG A CA 1
ATOM 2906 C C . ARG A 1 399 ? -19.531 54.168 -88.187 1.00 74.62 399 ARG A C 1
ATOM 2908 O O . ARG A 1 399 ? -20.547 53.739 -88.720 1.00 74.62 399 ARG A O 1
ATOM 2915 N N . PHE A 1 400 ? -18.951 53.555 -87.145 1.00 81.38 400 PHE A N 1
ATOM 2916 C CA . PHE A 1 400 ? -19.443 52.334 -86.481 1.00 81.38 400 PHE A CA 1
ATOM 2917 C C . PHE A 1 400 ? -19.112 52.380 -84.971 1.00 81.38 400 PHE A C 1
ATOM 2919 O O . PHE A 1 400 ? -17.940 52.502 -84.615 1.00 81.38 400 PHE A O 1
ATOM 2926 N N . SER A 1 401 ? -20.101 52.344 -84.068 1.00 76.25 401 SER A N 1
ATOM 2927 C CA . SER A 1 401 ? -19.888 52.609 -82.624 1.00 76.25 401 SER A CA 1
ATOM 2928 C C . SER A 1 401 ? -21.009 52.060 -81.732 1.00 76.25 401 SER A C 1
ATOM 2930 O O . SER A 1 401 ? -22.164 52.091 -82.123 1.00 76.25 401 SER A O 1
ATOM 2932 N N . VAL A 1 402 ? -20.712 51.632 -80.500 1.00 81.00 402 VAL A N 1
ATOM 2933 C CA . VAL A 1 402 ? -21.736 51.247 -79.503 1.00 81.00 402 VAL A CA 1
ATOM 2934 C C . VAL A 1 402 ? -21.990 52.400 -78.529 1.00 81.00 402 VAL A C 1
ATOM 2936 O O . VAL A 1 402 ? -21.056 52.880 -77.886 1.00 81.00 402 VAL A O 1
ATOM 2939 N N . VAL A 1 403 ? -23.247 52.834 -78.398 1.00 77.06 403 VAL A N 1
ATOM 2940 C CA . VAL A 1 403 ? -23.664 53.974 -77.567 1.00 77.06 403 VAL A CA 1
ATOM 2941 C C . VAL A 1 403 ? -24.872 53.590 -76.711 1.00 77.06 403 VAL A C 1
ATOM 2943 O O . VAL A 1 403 ? -25.935 53.226 -77.213 1.00 77.06 403 VAL A O 1
ATOM 2946 N N . GLY A 1 404 ? -24.717 53.671 -75.386 1.00 76.06 404 GLY A N 1
ATOM 2947 C CA . GLY A 1 404 ? -25.768 53.302 -74.435 1.00 76.06 404 GLY A CA 1
ATOM 2948 C C . GLY A 1 404 ? -26.204 51.844 -74.604 1.00 76.06 404 GLY A C 1
ATOM 2949 O O . GLY A 1 404 ? -25.445 50.929 -74.296 1.00 76.06 404 GLY A O 1
ATOM 2950 N N . SER A 1 405 ? -27.432 51.639 -75.081 1.00 74.88 405 SER A N 1
ATOM 2951 C CA . SER A 1 405 ? -28.014 50.321 -75.348 1.00 74.88 405 SER A CA 1
ATOM 2952 C C . SER A 1 405 ? -28.045 49.935 -76.831 1.00 74.88 405 SER A C 1
ATOM 2954 O O . SER A 1 405 ? -28.679 48.931 -77.138 1.00 74.88 405 SER A O 1
ATOM 2956 N N . ASN A 1 406 ? -27.410 50.685 -77.744 1.00 80.19 406 ASN A N 1
ATOM 2957 C CA . ASN A 1 406 ? -27.487 50.464 -79.196 1.00 80.19 406 ASN A CA 1
ATOM 2958 C C . ASN A 1 406 ? -26.096 50.387 -79.863 1.00 80.19 406 ASN A C 1
ATOM 2960 O O . ASN A 1 406 ? -25.128 50.974 -79.387 1.00 80.19 406 ASN A O 1
ATOM 2964 N N . LEU A 1 407 ? -26.019 49.702 -81.004 1.00 81.44 407 LEU A N 1
ATOM 2965 C CA . LEU A 1 407 ? -24.957 49.802 -82.006 1.00 81.44 407 LEU A CA 1
ATOM 2966 C C . LEU A 1 407 ? -25.397 50.787 -83.104 1.00 81.44 407 LEU A C 1
ATOM 2968 O O . LEU A 1 407 ? -26.505 50.674 -83.619 1.00 81.44 407 LEU A O 1
ATOM 2972 N N . GLU A 1 408 ? -24.541 51.737 -83.463 1.00 82.81 408 GLU A N 1
ATOM 2973 C CA . GLU A 1 408 ? -24.790 52.806 -84.435 1.00 82.81 408 GLU A CA 1
ATOM 2974 C C . GLU A 1 408 ? -23.864 52.673 -85.651 1.00 82.81 408 GLU A C 1
ATOM 2976 O O . GLU A 1 408 ? -22.659 52.448 -85.493 1.00 82.81 408 GLU A O 1
ATOM 2981 N N . ILE A 1 409 ? -24.423 52.849 -86.852 1.00 80.88 409 ILE A N 1
ATOM 2982 C CA . ILE A 1 409 ? -23.722 52.835 -88.146 1.00 80.88 409 ILE A CA 1
ATOM 2983 C C . ILE A 1 409 ? -24.107 54.106 -88.908 1.00 80.88 409 ILE A C 1
ATOM 2985 O O . ILE A 1 409 ? -25.297 54.358 -89.057 1.00 80.88 409 ILE A O 1
ATOM 2989 N N . GLU A 1 410 ? -23.147 54.889 -89.397 1.00 77.50 410 GLU A N 1
ATOM 2990 C CA . GLU A 1 410 ? -23.400 56.170 -90.085 1.00 77.50 410 GLU A CA 1
ATOM 2991 C C . GLU A 1 410 ? -22.834 56.179 -91.509 1.00 77.50 410 GLU A C 1
ATOM 2993 O O . GLU A 1 410 ? -21.721 55.692 -91.741 1.00 77.50 410 GLU A O 1
ATOM 2998 N N . ASP A 1 411 ? -23.597 56.757 -92.434 1.00 75.94 411 ASP A N 1
ATOM 2999 C CA . ASP A 1 411 ? -23.140 57.292 -93.718 1.00 75.94 411 ASP A CA 1
ATOM 3000 C C . ASP A 1 411 ? -23.405 58.810 -93.777 1.00 75.94 411 ASP A C 1
ATOM 3002 O O . ASP A 1 411 ? -24.008 59.381 -92.867 1.00 75.94 411 ASP A O 1
ATOM 3006 N N . ASP A 1 412 ? -22.968 59.481 -94.846 1.00 72.56 412 ASP A N 1
ATOM 3007 C CA . ASP A 1 412 ? -23.084 60.944 -94.979 1.00 72.56 412 ASP A CA 1
ATOM 3008 C C . ASP A 1 412 ? -24.541 61.470 -95.025 1.00 72.56 412 ASP A C 1
ATOM 3010 O O . ASP A 1 412 ? -24.755 62.683 -94.984 1.00 72.56 412 ASP A O 1
ATOM 3014 N N . ASN A 1 413 ? -25.549 60.587 -95.082 1.00 73.75 413 ASN A N 1
ATOM 3015 C CA . ASN A 1 413 ? -26.969 60.939 -95.101 1.00 73.75 413 ASN A CA 1
ATOM 3016 C C . ASN A 1 413 ? -27.753 60.473 -93.856 1.00 73.75 413 ASN A C 1
ATOM 3018 O O . ASN A 1 413 ? -28.827 61.025 -93.594 1.00 73.75 413 ASN A O 1
ATOM 3022 N N . SER A 1 414 ? -27.301 59.456 -93.110 1.00 73.69 414 SER A N 1
ATOM 3023 C CA . SER A 1 414 ? -28.093 58.845 -92.031 1.00 73.69 414 SER A CA 1
ATOM 3024 C C . SER A 1 414 ? -27.306 57.985 -91.028 1.00 73.69 414 SER A C 1
ATOM 3026 O O . SER A 1 414 ? -26.290 57.378 -91.355 1.00 73.69 414 SER A O 1
ATOM 3028 N N . VAL A 1 415 ? -27.848 57.861 -89.805 1.00 78.50 415 VAL A N 1
ATOM 3029 C CA . VAL A 1 415 ? -27.407 56.885 -88.789 1.00 78.50 415 VAL A CA 1
ATOM 3030 C C . VAL A 1 415 ? -28.465 55.791 -88.618 1.00 78.50 415 VAL A C 1
ATOM 3032 O O . VAL A 1 415 ? -29.623 56.081 -88.307 1.00 78.50 415 VAL A O 1
ATOM 3035 N N . LEU A 1 416 ? -28.059 54.529 -88.750 1.00 81.38 416 LEU A N 1
ATOM 3036 C CA . LEU A 1 416 ? -28.835 53.346 -88.384 1.00 81.38 416 LEU A CA 1
ATOM 3037 C C . LEU A 1 416 ? -28.503 52.926 -86.943 1.00 81.38 416 LEU A C 1
ATOM 3039 O O . LEU A 1 416 ? -27.338 52.711 -86.612 1.00 81.38 416 LEU A O 1
ATOM 3043 N N . PHE A 1 417 ? -29.527 52.764 -86.100 1.00 79.25 417 PHE A N 1
ATOM 3044 C CA . PHE A 1 417 ? -29.403 52.375 -84.689 1.00 79.25 417 PHE A CA 1
ATOM 3045 C C . PHE A 1 417 ? -29.985 50.967 -84.470 1.00 79.25 417 PHE A C 1
ATOM 3047 O O . PHE A 1 417 ? -31.143 50.726 -84.805 1.00 79.25 417 PHE A O 1
ATOM 3054 N N . VAL A 1 418 ? -29.215 50.056 -83.869 1.00 79.94 418 VAL A N 1
ATOM 3055 C CA . VAL A 1 418 ? -29.585 48.648 -83.626 1.00 79.94 418 VAL A CA 1
ATOM 3056 C C . VAL A 1 418 ? -29.490 48.326 -82.124 1.00 79.94 418 VAL A C 1
ATOM 3058 O O . VAL A 1 418 ? -28.383 48.342 -81.583 1.00 79.94 418 VAL A O 1
ATOM 3061 N N . PRO A 1 419 ? -30.595 48.038 -81.410 1.00 77.25 419 PRO A N 1
ATOM 3062 C CA . PRO A 1 419 ? -30.555 47.782 -79.967 1.00 77.25 419 PRO A CA 1
ATOM 3063 C C . PRO A 1 419 ? -29.783 46.510 -79.571 1.00 77.25 419 PRO A C 1
ATOM 3065 O O . PRO A 1 419 ? -30.081 45.406 -80.018 1.00 77.25 419 PRO A O 1
ATOM 3068 N N . LEU A 1 420 ? -28.836 46.635 -78.637 1.00 78.06 420 LEU A N 1
ATOM 3069 C CA . LEU A 1 420 ? -28.031 45.533 -78.087 1.00 78.06 420 LEU A CA 1
ATOM 3070 C C . LEU A 1 420 ? -28.876 44.451 -77.399 1.00 78.06 420 LEU A C 1
ATOM 3072 O O . LEU A 1 420 ? -28.463 43.295 -77.337 1.00 78.06 420 LEU A O 1
ATOM 3076 N N . SER A 1 421 ? -30.063 44.799 -76.894 1.00 68.50 421 SER A N 1
ATOM 3077 C CA . SER A 1 421 ? -31.014 43.833 -76.331 1.00 68.50 421 SER A CA 1
ATOM 3078 C C . SER A 1 421 ? -31.524 42.823 -77.363 1.00 68.50 421 SER A C 1
ATOM 3080 O O . SER A 1 421 ? -31.888 41.712 -76.990 1.00 68.50 421 SER A O 1
ATOM 3082 N N . GLU A 1 422 ? -31.526 43.180 -78.650 1.00 72.31 422 GLU A N 1
ATOM 3083 C CA . GLU A 1 422 ? -31.965 42.310 -79.749 1.00 72.31 422 GLU A CA 1
ATOM 3084 C C . GLU A 1 422 ? -30.848 41.362 -80.227 1.00 72.31 422 GLU A C 1
ATOM 3086 O O . GLU A 1 422 ? -31.116 40.379 -80.912 1.00 72.31 422 GLU A O 1
ATOM 3091 N N . LEU A 1 423 ? -29.597 41.595 -79.809 1.00 66.12 423 LEU A N 1
ATOM 3092 C CA . LEU A 1 423 ? -28.427 40.789 -80.183 1.00 66.12 423 LEU A CA 1
ATOM 3093 C C . LEU A 1 423 ? -28.163 39.579 -79.258 1.00 66.12 423 LEU A C 1
ATOM 3095 O O . LEU A 1 423 ? -27.320 38.747 -79.586 1.00 66.12 423 LEU A O 1
ATOM 3099 N N . ALA A 1 424 ? -28.848 39.459 -78.112 1.00 59.78 424 ALA A N 1
ATOM 3100 C CA . ALA A 1 424 ? -28.432 38.566 -77.016 1.00 59.78 424 ALA A CA 1
ATOM 3101 C C . ALA A 1 424 ? -29.311 37.317 -76.753 1.00 59.78 424 ALA A C 1
ATOM 3103 O O . ALA A 1 424 ? -29.026 36.576 -75.812 1.00 59.78 424 ALA A O 1
ATOM 3104 N N . ALA A 1 425 ? -30.360 37.050 -77.544 1.00 52.34 425 ALA A N 1
ATOM 3105 C CA . ALA A 1 425 ? -31.271 35.916 -77.311 1.00 52.34 425 ALA A CA 1
ATOM 3106 C C . ALA A 1 425 ? -31.708 35.203 -78.608 1.00 52.34 425 ALA A C 1
ATOM 3108 O O . ALA A 1 425 ? -32.831 35.359 -79.083 1.00 52.34 425 ALA A O 1
ATOM 3109 N N . GLY A 1 426 ? -30.831 34.374 -79.179 1.00 60.88 426 GLY A N 1
ATOM 3110 C CA . GLY A 1 426 ? -31.195 33.512 -80.307 1.00 60.88 426 GLY A CA 1
ATOM 3111 C C . GLY A 1 426 ? -32.032 32.301 -79.873 1.00 60.88 426 GLY A C 1
ATOM 3112 O O . GLY A 1 426 ? -31.470 31.336 -79.358 1.00 60.88 426 GLY A O 1
ATOM 3113 N N . GLY A 1 427 ? -33.351 32.306 -80.118 1.00 44.06 427 GLY A N 1
ATOM 3114 C CA . GLY A 1 427 ? -34.179 31.104 -79.923 1.00 44.06 427 GLY A CA 1
ATOM 3115 C C . GLY A 1 427 ? -35.702 31.250 -80.085 1.00 44.06 427 GLY A C 1
ATOM 3116 O O . GLY A 1 427 ? -36.370 31.626 -79.130 1.00 44.06 427 GLY A O 1
ATOM 3117 N N . ALA A 1 428 ? -36.223 30.776 -81.232 1.00 44.03 428 ALA A N 1
ATOM 3118 C CA . ALA A 1 428 ? -37.639 30.469 -81.552 1.00 44.03 428 ALA A CA 1
ATOM 3119 C C . ALA A 1 428 ? -38.641 31.661 -81.541 1.00 44.03 428 ALA A C 1
ATOM 3121 O O . ALA A 1 428 ? -38.489 32.610 -80.789 1.00 44.03 428 ALA A O 1
ATOM 3122 N N . VAL A 1 429 ? -39.695 31.714 -82.372 1.00 43.44 429 VAL A N 1
ATOM 3123 C CA . VAL A 1 429 ? -40.557 30.653 -82.951 1.00 43.44 429 VAL A CA 1
ATOM 3124 C C . VAL A 1 429 ? -40.932 30.979 -84.424 1.00 43.44 429 VAL A C 1
ATOM 3126 O O . VAL A 1 429 ? -40.892 32.142 -84.811 1.00 43.44 429 VAL A O 1
ATOM 3129 N N . GLY A 1 430 ? -41.309 29.974 -85.240 1.00 42.97 430 GLY A N 1
ATOM 3130 C CA . GLY A 1 430 ? -41.920 30.147 -86.588 1.00 42.97 430 GLY A CA 1
ATOM 3131 C C . GLY A 1 430 ? -43.344 30.753 -86.560 1.00 42.97 430 GLY A C 1
ATOM 3132 O O . GLY A 1 430 ? -43.765 31.174 -85.480 1.00 42.97 430 GLY A O 1
ATOM 3133 N N . PRO A 1 431 ? -44.128 30.803 -87.672 1.00 38.34 431 PRO A N 1
ATOM 3134 C CA . PRO A 1 431 ? -44.323 29.751 -88.703 1.00 38.34 431 PRO A CA 1
ATOM 3135 C C . PRO A 1 431 ? -44.295 30.298 -90.169 1.00 38.34 431 PRO A C 1
ATOM 3137 O O . PRO A 1 431 ? -43.972 31.467 -90.354 1.00 38.34 431 PRO A O 1
ATOM 3140 N N . GLN A 1 432 ? -44.620 29.581 -91.263 1.00 40.72 432 GLN A N 1
ATOM 3141 C CA . GLN A 1 432 ? -45.019 28.176 -91.519 1.00 40.72 432 GLN A CA 1
ATOM 3142 C C . GLN A 1 432 ? -44.011 27.495 -92.455 1.00 40.72 432 GLN A C 1
ATOM 3144 O O . GLN A 1 432 ? -43.483 28.203 -93.339 1.00 40.72 432 GLN A O 1
#

Sequence (432 aa):
RSTVLDNGDGTFTLTDDSGNSATVDTNNTVTTLVDNADGSFTYTSENGTTTTFTETLSTLVDNADGTFTYTNEDGVVTTFDAKRSTVLDNGDGTFTLTDDSGNSATVDTNNTVTTLVNNGDGSFTYTSENGTTTTFTETLSTLVDNADGTFTYTNEDGVVTTFDAKRSTVLDNGDGTFTLTDDSGNSATIDTNQVAGTLVNNNDGTITYTDGTGSSQTVGLVSSDANNDIQVGTDGGLYLNVASVTISETITSLTDNGDGTFTHENENGVTTTFNTKRSTVVDNGDGTFTITDDSGNSVSVDTNNTITTLVDNGDGTFTYKSEDGTETSFTGTDNQDLSLIGDNLSLTNDPTATTIDLSKYNQTVSGVGNISVTDDGSGNYTVSSTDPDESITNEVNTRFSVVGSNLEIEDDNSVLFVPLSELAAGGAVGPQ

Foldseek 3Di:
DKDWDDPVPQKIWTADPVGDIDIDHDPQDDWDWDDPVPQKIWTADSVGDIDMDGDFDKDKDDPVPQKIWTADRVRDIDIDGRFAWDWDDPVPQKIWIAGSVGDIDIDHDPQDDWDWDDPVPQKIWTAHSVGDIDIDGDQDWDWDDPVLQKIWTADSVRDIDIDHRAAWDWDDPVPQKIWIAGSVRDIDIDHPQQDCWDWDLPQQQKIWIAGSVRDIDIDHNFDPDPLDQWDQDSRRDIDGVVVSDDDPDWDWDWDDPVPQKIWIQGSVRDIDIDGPAAWDWDDPVPQKIWIAGSVGDIDIDHDPFDDWDWADPVPQKIWTADSVGDIDIDGDDDDFDWDDDPQWIFTPPDPPTDIDRRPVVDDDDDDDDPWDWDDPVPPDTDTDDDDDDDDDDDDDFDDWDDDDQWTWTGRPPDIDTHGVVVVPDDDDDDDD

pLDDT: mean 81.11, std 11.22, range [38.34, 96.25]

Organism: NCBI:txid76595

InterPro domains:
  IPR047002 T-complex protein 10, C-terminal domain superfamily [G3DSA:2.60.450.20] (54-189)

Radius of gyration: 101.3 Å; chains: 1; bounding box: 163×107×260 Å

Secondary structure (DSSP, 8-state):
--EEEE-SSSEEEEE-TTS-EEEEE------EEEE-SSSEEEEE-TT--EEEEE----EEEE-SSSEEEEE-TT--EEEEE----EEEE-SSSEEEEE-TTS-EEEEE------EEEE-SSSEEEEE-TTS-EEEEE-PPPEEEE-SSSEEEEE-TT--EEEEE----EEEE-SSSEEEEE-TTS-EEEEES--PPPEEEE-SSSEEEEE-TTS-EEEEESS-SSTT-SEEE-TTS-EEE-TTT--------EEEE-SSSEEEEE-TTS-EEEEE----EEEE-SSSEEEEE-TTS-EEEEE------EEEE-SSSEEEEE-TT--EEEEE------EEEETTEEEETT-TTSPPEE-GGG-------SS--EEE-SSS-EEE---------------EEEEETTEEEEEETTEEEEEEGGGSS--------